Protein 6LG2 (pdb70)

InterPro domains:
  IPR005149 Transcription regulator PadR, N-terminal [PF03551] (7-81)
  IPR036388 Winged helix-like DNA-binding domain superfamily [G3DSA:1.10.10.10] (1-89)
  IPR036390 Winged helix DNA-binding domain superfamily [SSF46785] (3-190)

Organism: Corynebacterium glutamicum (strain ATCC 13032 / DSM 20300 / JCM 1318 / BCRC 11384 / CCUG 27702 / LMG 3730 / NBRC 12168 / NCIMB 10025 / NRRL B-2784 / 534) (NCBI:txid196627)

Structure (mmCIF, N/CA/C/O backbone):
data_6LG2
#
_entry.id   6LG2
#
_cell.length_a   34.974
_cell.length_b   83.559
_cell.length_c   63.278
_cell.angle_alpha   90.000
_cell.angle_beta   92.217
_cell.angle_gamma   90.000
#
_symmetry.space_group_name_H-M   'P 1 21 1'
#
loop_
_entity.id
_entity.type
_entity.pdbx_description
1 polymer 'Predicted transcriptional regulators'
2 non-polymer 4-HYDROXY-3-METHOXYBENZOATE
3 water water
#
loop_
_atom_site.group_PDB
_atom_site.id
_atom_site.type_symbol
_atom_site.label_atom_id
_atom_site.label_alt_id
_atom_site.label_comp_id
_atom_site.label_asym_id
_atom_site.label_entity_id
_atom_site.label_seq_id
_atom_site.pdbx_PDB_ins_code
_atom_site.Cartn_x
_atom_site.Cartn_y
_atom_site.Cartn_z
_atom_site.occupancy
_atom_site.B_iso_or_equiv
_atom_site.auth_seq_id
_atom_site.auth_comp_id
_atom_site.auth_asym_id
_atom_site.auth_atom_id
_atom_site.pdbx_PDB_model_num
ATOM 1 N N . MET A 1 1 ? 22.20700 40.50700 69.65600 1.000 26.37649 1 MET A N 1
ATOM 2 C CA . MET A 1 1 ? 21.50700 39.76200 70.69300 1.000 24.89717 1 MET A CA 1
ATOM 3 C C . MET A 1 1 ? 22.15600 38.40400 70.90700 1.000 25.09388 1 MET A C 1
ATOM 4 O O . MET A 1 1 ? 22.44100 37.99700 72.03400 1.000 22.44313 1 MET A O 1
ATOM 6 N N . THR A 1 2 ? 22.38700 37.68600 69.81200 1.000 22.72233 2 THR A N 1
ATOM 7 C CA . THR A 1 2 ? 23.01200 36.38000 69.95800 1.000 22.82216 2 THR A CA 1
ATOM 8 C C . THR A 1 2 ? 24.49400 36.51000 70.29600 1.000 21.98652 2 THR A C 1
ATOM 9 O O . THR A 1 2 ? 25.02200 35.70000 71.06600 1.000 16.46401 2 THR A O 1
ATOM 13 N N . LEU A 1 3 ? 25.17400 37.53300 69.76800 1.000 18.62520 3 LEU A N 1
ATOM 14 C CA . LEU A 1 3 ? 26.54200 37.78500 70.20400 1.000 16.76295 3 LEU A CA 1
ATOM 15 C C . LEU A 1 3 ? 26.58200 38.07000 71.69700 1.000 17.41742 3 LEU A C 1
ATOM 16 O O . LEU A 1 3 ? 27.46400 37.57700 72.40900 1.000 16.93074 3 LEU A O 1
ATOM 21 N N . ARG A 1 4 ? 25.62600 38.86000 72.19000 1.000 15.99245 4 ARG A N 1
ATOM 22 C CA . ARG A 1 4 ? 25.51900 39.08000 73.62800 1.000 14.95619 4 ARG A CA 1
ATOM 23 C C . ARG A 1 4 ? 25.37400 37.75500 74.37400 1.000 14.73974 4 ARG A C 1
ATOM 24 O O . ARG A 1 4 ? 26.05800 37.52000 75.37800 1.000 15.21671 4 ARG A O 1
ATOM 32 N N . SER A 1 5 ? 24.50900 36.86600 73.88000 1.000 17.70681 5 SER A N 1
ATOM 33 C CA . SER A 1 5 ? 24.30100 35.58100 74.55000 1.000 18.19663 5 SER A CA 1
ATOM 34 C C . SER A 1 5 ? 25.58100 34.75600 74.58400 1.000 16.12799 5 SER A C 1
ATOM 35 O O . SER A 1 5 ? 25.88600 34.11100 75.59100 1.000 15.01886 5 SER A O 1
ATOM 38 N N . ALA A 1 6 ? 26.34900 34.76400 73.49100 1.000 14.63410 6 ALA A N 1
ATOM 39 C CA . ALA A 1 6 ? 27.61100 34.03500 73.47000 1.000 15.08015 6 ALA A CA 1
ATOM 40 C C . ALA A 1 6 ? 28.63600 34.64100 74.42000 1.000 12.77540 6 ALA A C 1
ATOM 41 O O . ALA A 1 6 ? 29.44400 33.90500 75.00700 1.000 12.89421 6 ALA A O 1
ATOM 43 N N . LEU A 1 7 ? 28.62100 35.97000 74.58800 1.000 13.28412 7 LEU A N 1
ATOM 44 C CA . LEU A 1 7 ? 29.53300 36.59500 75.53800 1.000 14.17042 7 LEU A CA 1
ATOM 45 C C . LEU A 1 7 ? 29.13800 36.27900 76.97300 1.000 11.72292 7 LEU A C 1
ATOM 46 O O . LEU A 1 7 ? 30.01400 36.04000 77.81400 1.000 13.36356 7 LEU A O 1
ATOM 51 N N . LEU A 1 8 ? 27.83100 36.27700 77.27300 1.000 10.37477 8 LEU A N 1
ATOM 52 C CA . LEU A 1 8 ? 27.38000 35.84100 78.59400 1.000 12.12122 8 LEU A CA 1
ATOM 53 C C . LEU A 1 8 ? 27.83800 34.41900 78.87100 1.000 12.91562 8 LEU A C 1
ATOM 54 O O . LEU A 1 8 ? 28.33000 34.11400 79.96100 1.000 14.98014 8 LEU A O 1
ATOM 59 N N . ALA A 1 9 ? 27.69900 33.53900 77.87900 1.000 12.83387 9 ALA A N 1
ATOM 60 C CA . ALA A 1 9 ? 28.13400 32.15700 78.04000 1.000 12.02082 9 ALA A CA 1
ATOM 61 C C . ALA A 1 9 ? 29.63500 32.07800 78.28900 1.000 13.07490 9 ALA A C 1
ATOM 62 O O . ALA A 1 9 ? 30.09300 31.36200 79.18600 1.000 13.78363 9 ALA A O 1
ATOM 64 N N . LEU A 1 10 ? 30.42400 32.81800 77.50300 1.000 14.18111 10 LEU A N 1
ATOM 65 C CA . LEU A 1 10 ? 31.87000 32.82200 77.71000 1.000 14.53227 10 LEU A CA 1
ATOM 66 C C . LEU A 1 10 ? 32.22900 33.32900 79.10200 1.000 13.95645 10 LEU A C 1
ATOM 67 O O . LEU A 1 10 ? 33.03900 32.72400 79.81400 1.000 14.44380 10 LEU A O 1
ATOM 72 N N . LEU A 1 11 ? 31.62100 34.44200 79.51200 1.000 17.21243 11 LEU A N 1
ATOM 73 C CA . LEU A 1 11 ? 31.96900 35.05700 80.78500 1.000 16.45200 11 LEU A CA 1
ATOM 74 C C . LEU A 1 11 ? 31.48400 34.25300 81.98500 1.000 16.82915 11 LEU A C 1
ATOM 75 O O . LEU A 1 11 ? 31.98000 34.47100 83.09600 1.000 17.40486 11 LEU A O 1
ATOM 80 N N . SER A 1 12 ? 30.56300 33.30600 81.79500 1.000 15.40232 12 SER A N 1
ATOM 81 C CA . SER A 1 12 ? 30.24800 32.41000 82.89800 1.000 18.57942 12 SER A CA 1
ATOM 82 C C . SER A 1 12 ? 31.40200 31.47600 83.22800 1.000 15.62357 12 SER A C 1
ATOM 83 O O . SER A 1 12 ? 31.36300 30.83500 84.28000 1.000 20.51423 12 SER A O 1
ATOM 86 N N . SER A 1 13 ? 32.42500 31.38700 82.37400 1.000 16.19105 13 SER A N 1
ATOM 87 C CA . SER A 1 13 ? 33.60600 30.60600 82.72000 1.000 16.12677 13 SER A CA 1
ATOM 88 C C . SER A 1 13 ? 34.57800 31.37200 83.60400 1.000 19.59979 13 SER A C 1
ATOM 89 O O . SER A 1 13 ? 35.57100 30.79100 84.05100 1.000 22.03601 13 SER A O 1
ATOM 92 N N . GLY A 1 14 ? 34.32300 32.65200 83.85800 1.000 19.04734 14 GLY A N 1
ATOM 93 C CA . GLY A 1 14 ? 35.17300 33.44500 84.71000 1.000 18.69648 14 GLY A CA 1
ATOM 94 C C . GLY A 1 14 ? 35.39100 34.82700 84.13000 1.000 23.08921 14 GLY A C 1
ATOM 95 O O . GLY A 1 14 ? 35.22000 35.05900 82.92500 1.000 20.14821 14 GLY A O 1
ATOM 96 N N . PRO A 1 15 ? 35.79800 35.76800 84.97500 1.000 19.27968 15 PRO A N 1
ATOM 97 C CA . PRO A 1 15 ? 35.97100 37.14700 84.51000 1.000 21.58142 15 PRO A CA 1
ATOM 98 C C . PRO A 1 15 ? 37.10400 37.28100 83.50600 1.000 19.93341 15 PRO A C 1
ATOM 99 O O . PRO A 1 15 ? 38.09700 36.55000 83.54900 1.000 20.84287 15 PRO A O 1
ATOM 103 N N . LEU A 1 16 ? 36.94200 38.23700 82.59100 1.000 16.45026 16 LEU A N 1
ATOM 104 C CA . LEU A 1 16 ? 37.92300 38.46900 81.54100 1.000 20.49612 16 LEU A CA 1
ATOM 105 C C . LEU A 1 16 ? 37.99700 39.95500 81.23400 1.000 16.85875 16 LEU A C 1
ATOM 106 O O . LEU A 1 16 ? 36.97100 40.63900 81.23100 1.000 18.36353 16 LEU A O 1
ATOM 111 N N . THR A 1 17 ? 39.20300 40.44000 80.93900 1.000 19.87730 17 THR A N 1
ATOM 112 C CA . THR A 1 17 ? 39.31800 41.73400 80.28500 1.000 18.06365 17 THR A CA 1
ATOM 113 C C . THR A 1 17 ? 38.76000 41.63900 78.86200 1.000 18.22116 17 THR A C 1
ATOM 114 O O . THR A 1 17 ? 38.54300 40.55100 78.32600 1.000 18.46032 17 THR A O 1
ATOM 118 N N . GLY A 1 18 ? 38.53900 42.80000 78.23900 1.000 18.25684 18 GLY A N 1
ATOM 119 C CA . GLY A 1 18 ? 38.05300 42.80200 76.86200 1.000 17.86162 18 GLY A CA 1
ATOM 120 C C . GLY A 1 18 ? 39.02300 42.14800 75.89700 1.000 20.18001 18 GLY A C 1
ATOM 121 O O . GLY A 1 18 ? 38.61800 41.39000 75.01000 1.000 21.04370 18 GLY A O 1
ATOM 122 N N . TYR A 1 19 ? 40.31900 42.43700 76.04800 1.000 18.21558 19 TYR A N 1
ATOM 123 C CA . TYR A 1 19 ? 41.31300 41.83400 75.16600 1.000 22.58005 19 TYR A CA 1
ATOM 124 C C . TYR A 1 19 ? 41.34600 40.32400 75.34900 1.000 23.51922 19 TYR A C 1
ATOM 125 O O . TYR A 1 19 ? 41.32000 39.56600 74.37200 1.000 23.54337 19 TYR A O 1
ATOM 134 N N . ASP A 1 20 ? 41.40200 39.86800 76.60500 1.000 22.03140 20 ASP A N 1
ATOM 135 C CA . ASP A 1 20 ? 41.43000 38.43400 76.87100 1.000 19.63775 20 ASP A CA 1
ATOM 136 C C . ASP A 1 20 ? 40.13300 37.76700 76.43300 1.000 21.18880 20 ASP A C 1
ATOM 137 O O . ASP A 1 20 ? 40.15200 36.64000 75.92000 1.000 19.67542 20 ASP A O 1
ATOM 142 N N . ALA A 1 21 ? 38.99600 38.44300 76.62500 1.000 22.54141 21 ALA A N 1
ATOM 143 C CA . ALA A 1 21 ? 37.72700 37.88700 76.16400 1.000 22.08523 21 ALA A CA 1
ATOM 144 C C . ALA A 1 21 ? 37.74900 37.66600 74.66000 1.000 22.51914 21 ALA A C 1
ATOM 145 O O . ALA A 1 21 ? 37.35700 36.60200 74.17200 1.000 21.73243 21 ALA A O 1
ATOM 147 N N . SER A 1 22 ? 38.25300 38.66700 73.93200 1.000 19.30726 22 SER A N 1
ATOM 148 C CA . SER A 1 22 ? 38.35500 38.59300 72.45000 1.000 22.58520 22 SER A CA 1
ATOM 149 C C . SER A 1 22 ? 39.20800 37.38400 72.04600 1.000 23.60227 22 SER A C 1
ATOM 150 O O . SER A 1 22 ? 38.79500 36.65400 71.12300 1.000 22.22862 22 SER A O 1
ATOM 153 N N . GLN A 1 23 ? 40.35000 37.18800 72.71400 1.000 21.14384 23 GLN A N 1
ATOM 154 C CA . GLN A 1 23 ? 41.24000 36.06800 72.40900 1.000 20.20541 23 GLN A CA 1
ATOM 155 C C . GLN A 1 23 ? 40.58300 34.73400 72.74400 1.000 22.43373 23 GLN A C 1
ATOM 156 O O . GLN A 1 23 ? 40.60800 33.79800 71.93800 1.000 24.54928 23 GLN A O 1
ATOM 162 N N . ARG A 1 24 ? 39.99600 34.62700 73.94100 1.000 17.89359 24 ARG A N 1
ATOM 163 C CA . ARG A 1 24 ? 39.39400 33.36400 74.35800 1.000 18.59960 24 ARG A CA 1
ATOM 164 C C . ARG A 1 24 ? 38.12700 33.05800 73.56800 1.000 18.02095 24 ARG A C 1
ATOM 165 O O . ARG A 1 24 ? 37.81900 31.88600 73.32900 1.000 18.59138 24 ARG A O 1
ATOM 167 N N . PHE A 1 25 ? 37.38500 34.09000 73.16100 1.000 18.80356 25 PHE A N 1
ATOM 168 C CA . PHE A 1 25 ? 36.17400 33.87500 72.37100 1.000 18.94681 25 PHE A CA 1
ATOM 169 C C . PHE A 1 25 ? 36.49500 33.17800 71.05500 1.000 19.62470 25 PHE A C 1
ATOM 170 O O . PHE A 1 25 ? 35.87700 32.16400 70.70900 1.000 18.10334 25 PHE A O 1
ATOM 178 N N . GLY A 1 26 ? 37.46800 33.71000 70.30800 1.000 19.10925 26 GLY A N 1
ATOM 179 C CA . GLY A 1 26 ? 37.80300 33.15000 69.01100 1.000 17.92375 26 GLY A CA 1
ATOM 180 C C . GLY A 1 26 ? 38.37000 31.74700 69.06300 1.000 19.68314 26 GLY A C 1
ATOM 181 O O . GLY A 1 26 ? 38.29200 31.01800 68.06800 1.000 22.29020 26 GLY A O 1
ATOM 182 N N . ALA A 1 27 ? 38.94300 31.35200 70.19100 1.000 20.47830 27 ALA A N 1
ATOM 183 C CA . ALA A 1 27 ? 39.45200 30.00200 70.36700 1.000 18.50612 27 ALA A CA 1
ATOM 184 C C . ALA A 1 27 ? 38.41700 29.03500 70.93600 1.000 20.14402 27 ALA A C 1
ATOM 185 O O . ALA A 1 27 ? 38.72100 27.84800 71.08200 1.000 18.09753 27 ALA A O 1
ATOM 187 N N . SER A 1 28 ? 37.21000 29.50000 71.25600 1.000 19.33632 28 SER A N 1
ATOM 188 C CA . SER A 1 28 ? 36.21200 28.61200 71.84600 1.000 17.23890 28 SER A CA 1
ATOM 189 C C . SER A 1 28 ? 34.85700 28.75300 71.16000 1.000 20.79104 28 SER A C 1
ATOM 190 O O . SER A 1 28 ? 34.60400 28.12400 70.12700 1.000 21.74613 28 SER A O 1
ATOM 193 N N . VAL A 1 29 ? 33.97100 29.56800 71.73500 1.000 19.43033 29 VAL A N 1
ATOM 194 C CA . VAL A 1 29 ? 32.61900 29.69600 71.20800 1.000 19.00238 29 VAL A CA 1
ATOM 195 C C . VAL A 1 29 ? 32.59400 30.37900 69.84200 1.000 23.57454 29 VAL A C 1
ATOM 196 O O . VAL A 1 29 ? 31.62400 30.21300 69.08700 1.000 20.98232 29 VAL A O 1
ATOM 200 N N . GLY A 1 30 ? 33.64700 31.12200 69.48700 1.000 21.23243 30 GLY A N 1
ATOM 201 C CA . GLY A 1 30 ? 33.71400 31.72000 68.16400 1.000 19.07284 30 GLY A CA 1
ATOM 202 C C . GLY A 1 30 ? 33.65400 30.72400 67.02000 1.000 19.50204 30 GLY A C 1
ATOM 203 O O . GLY A 1 30 ? 33.40800 31.12200 65.87600 1.000 21.62561 30 GLY A O 1
ATOM 204 N N . PHE A 1 31 ? 33.87400 29.43800 67.29200 1.000 21.34216 31 PHE A N 1
ATOM 205 C CA . PHE A 1 31 ? 33.74900 28.43400 66.24500 1.000 20.78305 31 PHE A CA 1
ATOM 206 C C . PHE A 1 31 ? 32.29900 28.06900 65.94100 1.000 24.72835 31 PHE A C 1
ATOM 207 O O . PHE A 1 31 ? 32.03100 27.49900 64.87800 1.000 23.83631 31 PHE A O 1
ATOM 215 N N . VAL A 1 32 ? 31.35900 28.36400 66.84100 1.000 18.47043 32 VAL A N 1
ATOM 216 C CA . VAL A 1 32 ? 29.94400 28.16800 66.54800 1.000 20.52286 32 VAL A CA 1
ATOM 217 C C . VAL A 1 32 ? 29.16800 29.48500 66.44800 1.000 19.64465 32 VAL A C 1
ATOM 218 O O . VAL A 1 32 ? 28.07600 29.49500 65.85600 1.000 22.53450 32 VAL A O 1
ATOM 222 N N . TRP A 1 33 ? 29.68900 30.59100 66.99100 1.000 19.78517 33 TRP A N 1
ATOM 223 C CA . TRP A 1 33 ? 29.07800 31.91200 66.80200 1.000 20.05646 33 TRP A CA 1
ATOM 224 C C . TRP A 1 33 ? 30.21200 32.93200 66.75900 1.000 23.50071 33 TRP A C 1
ATOM 225 O O . TRP A 1 33 ? 30.67900 33.39200 67.80500 1.000 22.17219 33 TRP A O 1
ATOM 236 N N . SER A 1 34 ? 30.63000 33.29700 65.55600 1.000 21.35460 34 SER A N 1
ATOM 237 C CA . SER A 1 34 ? 31.83900 34.08900 65.43100 1.000 18.90540 34 SER A CA 1
ATOM 238 C C . SER A 1 34 ? 31.61900 35.51100 65.93200 1.000 24.13299 34 SER A C 1
ATOM 239 O O . SER A 1 34 ? 30.51900 36.06600 65.86500 1.000 25.62008 34 SER A O 1
ATOM 242 N N . GLY A 1 35 ? 32.68900 36.09000 66.45600 1.000 24.54107 35 GLY A N 1
ATOM 243 C CA . GLY A 1 35 ? 32.70000 37.47900 66.85300 1.000 25.95386 35 GLY A CA 1
ATOM 244 C C . GLY A 1 35 ? 34.11200 38.00400 66.76100 1.000 25.25983 35 GLY A C 1
ATOM 245 O O . GLY A 1 35 ? 35.04600 37.33500 67.21400 1.000 25.42550 35 GLY A O 1
ATOM 246 N N . SER A 1 36 ? 34.28300 39.17900 66.16600 1.000 24.42500 36 SER A N 1
ATOM 247 C CA . SER A 1 36 ? 35.58700 39.80700 66.02300 1.000 29.06489 36 SER A CA 1
ATOM 248 C C . SER A 1 36 ? 35.86000 40.76900 67.17900 1.000 28.49280 36 SER A C 1
ATOM 249 O O . SER A 1 36 ? 34.97200 41.10200 67.96800 1.000 27.19248 36 SER A O 1
ATOM 252 N N . ASP A 1 37 ? 37.09300 41.28200 67.21700 1.000 29.05612 37 ASP A N 1
ATOM 253 C CA . ASP A 1 37 ? 37.52400 42.23900 68.27200 1.000 28.83449 37 ASP A CA 1
ATOM 254 C C . ASP A 1 37 ? 36.72400 43.54500 68.16100 1.000 31.30124 37 ASP A C 1
ATOM 255 O O . ASP A 1 37 ? 36.52600 44.19600 69.20600 1.000 32.46478 37 ASP A O 1
ATOM 260 N N . SER A 1 38 ? 36.28400 43.91200 66.95100 1.000 28.85289 38 SER A N 1
ATOM 261 C CA . SER A 1 38 ? 35.53400 45.14800 66.76700 1.000 29.87023 38 SER A CA 1
ATOM 262 C C . SER A 1 38 ? 34.05800 44.98200 67.08100 1.000 26.73422 38 SER A C 1
ATOM 263 O O . SER A 1 38 ? 33.35500 45.98500 67.22900 1.000 29.90367 38 SER A O 1
ATOM 266 N N . GLN A 1 39 ? 33.57100 43.74500 67.15900 1.000 25.45670 39 GLN A N 1
ATOM 267 C CA . GLN A 1 39 ? 32.21900 43.47200 67.62800 1.000 30.40975 39 GLN A CA 1
ATOM 268 C C . GLN A 1 39 ? 32.18500 43.25000 69.13400 1.000 19.80793 39 GLN A C 1
ATOM 269 O O . GLN A 1 39 ? 31.29300 43.76100 69.82000 1.000 21.90557 39 GLN A O 1
ATOM 275 N N . ILE A 1 40 ? 33.16900 42.51700 69.66100 1.000 20.18480 40 ILE A N 1
ATOM 276 C CA . ILE A 1 40 ? 33.13900 42.11100 71.06200 1.000 17.90711 40 ILE A CA 1
ATOM 277 C C . ILE A 1 40 ? 33.33900 43.31300 71.97600 1.000 21.11854 40 ILE A C 1
ATOM 278 O O . ILE A 1 40 ? 32.58100 43.50900 72.93300 1.000 16.76546 40 ILE A O 1
ATOM 283 N N . TYR A 1 41 ? 34.36600 44.12700 71.70300 1.000 17.78364 41 TYR A N 1
ATOM 284 C CA . TYR A 1 41 ? 34.67700 45.26200 72.57500 1.000 23.82557 41 TYR A CA 1
ATOM 285 C C . TYR A 1 41 ? 33.47700 46.16700 72.82500 1.000 17.89260 41 TYR A C 1
ATOM 286 O O . TYR A 1 41 ? 33.17400 46.43600 74.00300 1.000 18.61988 41 TYR A O 1
ATOM 295 N N . PRO A 1 42 ? 32.75700 46.66600 71.81200 1.000 19.54055 42 PRO A N 1
ATOM 296 C CA . PRO A 1 42 ? 31.61500 47.53500 72.11500 1.000 21.09023 42 PRO A CA 1
ATOM 297 C C . PRO A 1 42 ? 30.45600 46.80300 72.75100 1.000 17.75195 42 PRO A C 1
ATOM 298 O O . PRO A 1 42 ? 29.68600 47.43200 73.48100 1.000 18.56322 42 PRO A O 1
ATOM 302 N N . GLU A 1 43 ? 30.27600 45.51300 72.46500 1.000 18.32356 43 GLU A N 1
ATOM 303 C CA . GLU A 1 43 ? 29.17800 44.79400 73.10600 1.000 16.16894 43 GLU A CA 1
ATOM 304 C C . GLU A 1 43 ? 29.44200 44.62900 74.59200 1.000 16.45830 43 GLU A C 1
ATOM 305 O O . GLU A 1 43 ? 28.53900 44.82100 75.41600 1.000 16.67375 43 GLU A O 1
ATOM 311 N N . LEU A 1 44 ? 30.67600 44.28900 74.95500 1.000 14.92484 44 LEU A N 1
ATOM 312 C CA . LEU A 1 44 ? 31.02000 44.22400 76.36800 1.000 13.27479 44 LEU A CA 1
ATOM 313 C C . LEU A 1 44 ? 30.74500 45.55400 77.05200 1.000 16.96034 44 LEU A C 1
ATOM 314 O O . LEU A 1 44 ? 30.19700 45.59400 78.16100 1.000 16.16889 44 LEU A O 1
ATOM 319 N N . ARG A 1 45 ? 31.10300 46.66100 76.39800 1.000 14.61886 45 ARG A N 1
ATOM 320 C CA . ARG A 1 45 ? 30.83800 47.96300 76.99800 1.000 16.75846 45 ARG A CA 1
ATOM 321 C C . ARG A 1 45 ? 29.33800 48.20700 77.14300 1.000 17.20400 45 ARG A C 1
ATOM 322 O O . ARG A 1 45 ? 28.88200 48.75600 78.15300 1.000 17.87294 45 ARG A O 1
ATOM 330 N N . LYS A 1 46 ? 28.55100 47.80000 76.15000 1.000 13.62685 46 LYS A N 1
ATOM 331 C CA . LYS A 1 46 ? 27.10400 47.96100 76.24700 1.000 20.08746 46 LYS A CA 1
ATOM 332 C C . LYS A 1 46 ? 26.52100 47.09000 77.35700 1.000 20.60181 46 LYS A C 1
ATOM 333 O O . LYS A 1 46 ? 25.64000 47.53400 78.10700 1.000 21.36472 46 LYS A O 1
ATOM 339 N N . MET A 1 47 ? 27.00800 45.85100 77.48500 1.000 17.11498 47 MET A N 1
ATOM 340 C CA . MET A 1 47 ? 26.50600 44.96500 78.53100 1.000 16.37080 47 MET A CA 1
ATOM 341 C C . MET A 1 47 ? 26.83400 45.52000 79.91100 1.000 16.49673 47 MET A C 1
ATOM 342 O O . MET A 1 47 ? 26.03200 45.39700 80.84800 1.000 15.11298 47 MET A O 1
ATOM 347 N N . GLU A 1 48 ? 27.99900 46.14800 80.05800 1.000 16.94942 48 GLU A N 1
ATOM 348 C CA . GLU A 1 48 ? 28.31000 46.78600 81.33000 1.000 19.17190 48 GLU A CA 1
ATOM 349 C C . GLU A 1 48 ? 27.37600 47.96100 81.59500 1.000 18.03366 48 GLU A C 1
ATOM 350 O O . GLU A 1 48 ? 26.88100 48.12600 82.71800 1.000 17.25817 48 GLU A O 1
ATOM 356 N N . ALA A 1 49 ? 27.08800 48.76100 80.56300 1.000 18.46601 49 ALA A N 1
ATOM 357 C CA . ALA A 1 49 ? 26.15600 49.87700 80.71500 1.000 20.21858 49 ALA A CA 1
ATOM 358 C C . ALA A 1 49 ? 24.74800 49.39800 81.04300 1.000 21.83007 49 ALA A C 1
ATOM 359 O O . ALA A 1 49 ? 24.00700 50.09000 81.74800 1.000 21.79246 49 ALA A O 1
ATOM 361 N N . GLU A 1 50 ? 24.36100 48.22700 80.54800 1.000 18.17679 50 GLU A N 1
ATOM 362 C CA . GLU A 1 50 ? 23.06400 47.65200 80.86100 1.000 18.90810 50 GLU A CA 1
ATOM 363 C C . GLU A 1 50 ? 23.09300 46.83300 82.14200 1.000 17.99041 50 GLU A C 1
ATOM 364 O O . GLU A 1 50 ? 22.10900 46.15700 82.45700 1.000 24.58218 50 GLU A O 1
ATOM 370 N N . GLU A 1 51 ? 24.20200 46.88900 82.88000 1.000 17.59311 51 GLU A N 1
ATOM 371 C CA . GLU A 1 51 ? 24.34900 46.30600 84.20700 1.000 19.38951 51 GLU A CA 1
ATOM 372 C C . GLU A 1 51 ? 24.30600 44.78800 84.19500 1.000 18.15266 51 GLU A C 1
ATOM 373 O O . GLU A 1 51 ? 24.06100 44.16400 85.23800 1.000 16.63072 51 GLU A O 1
ATOM 379 N N . LEU A 1 52 ? 24.55300 44.17800 83.03100 1.000 16.60473 52 LEU A N 1
ATOM 380 C CA . LEU A 1 52 ? 24.72600 42.73500 82.94400 1.000 12.07322 52 LEU A CA 1
ATOM 381 C C . LEU A 1 52 ? 26.13200 42.31200 83.32700 1.000 15.80463 52 LEU A C 1
ATOM 382 O O . LEU A 1 52 ? 26.34700 41.14200 83.66000 1.000 14.34972 52 LEU A O 1
ATOM 387 N N . LEU A 1 53 ? 27.09800 43.23300 83.26300 1.000 14.36570 53 LEU A N 1
ATOM 388 C CA . LEU A 1 53 ? 28.47600 42.95900 83.64300 1.000 15.27512 53 LEU A CA 1
ATOM 389 C C . LEU A 1 53 ? 28.92800 43.96800 84.68100 1.000 16.54841 53 LEU A C 1
ATOM 390 O O . LEU A 1 53 ? 28.48000 45.11800 84.68800 1.000 19.50364 53 LEU A O 1
ATOM 395 N N . VAL A 1 54 ? 29.83500 43.52600 85.54000 1.000 18.21247 54 VAL A N 1
ATOM 396 C CA . VAL A 1 54 ? 30.49100 44.38800 86.51300 1.000 20.60279 54 VAL A CA 1
ATOM 397 C C . VAL A 1 54 ? 31.93200 44.55500 86.06200 1.000 22.81315 54 VAL A C 1
ATOM 398 O O . VAL A 1 54 ? 32.63400 43.57200 85.81700 1.000 24.15498 54 VAL A O 1
ATOM 402 N N . GLY A 1 55 ? 32.37200 45.81400 85.92500 1.000 22.55697 55 GLY A N 1
ATOM 403 C CA . GLY A 1 55 ? 33.72800 46.11400 85.51200 1.000 22.55107 55 GLY A CA 1
ATOM 404 C C . GLY A 1 55 ? 34.60800 46.45000 86.71500 1.000 28.14217 55 GLY A C 1
ATOM 405 O O . GLY A 1 55 ? 34.23200 47.26200 87.56000 1.000 25.58163 55 GLY A O 1
ATOM 406 N N . SER A 1 56 ? 35.76300 45.79600 86.77300 1.000 24.66914 56 SER A N 1
ATOM 407 C CA . SER A 1 56 ? 36.70600 45.98600 87.86600 1.000 25.69103 56 SER A CA 1
ATOM 408 C C . SER A 1 56 ? 38.10400 46.15100 87.29100 1.000 28.05231 56 SER A C 1
ATOM 409 O O . SER A 1 56 ? 38.45500 45.51600 86.29300 1.000 29.94516 56 SER A O 1
ATOM 412 N N . ASP A 1 57 ? 38.90000 47.00900 87.91500 1.000 29.18088 57 ASP A N 1
ATOM 413 C CA . ASP A 1 57 ? 40.19200 47.38600 87.36100 1.000 29.89748 57 ASP A CA 1
ATOM 414 C C . ASP A 1 57 ? 41.26400 46.37900 87.76000 1.000 28.13202 57 ASP A C 1
ATOM 415 O O . ASP A 1 57 ? 41.34800 45.97800 88.92700 1.000 31.32519 57 ASP A O 1
ATOM 420 N N . VAL A 1 58 ? 42.06600 45.96200 86.78200 1.000 27.30897 58 VAL A N 1
ATOM 421 C CA . VAL A 1 58 ? 43.20100 45.08100 87.02200 1.000 29.48460 58 VAL A CA 1
ATOM 422 C C . VAL A 1 58 ? 44.46000 45.71800 86.43200 1.000 28.87830 58 VAL A C 1
ATOM 423 O O . VAL A 1 58 ? 44.37900 46.48200 85.46700 1.000 26.90849 58 VAL A O 1
ATOM 427 N N . THR A 1 68 ? 38.02700 47.21800 83.96200 1.000 37.23610 68 THR A N 1
ATOM 428 C CA . THR A 1 68 ? 38.62600 46.76200 82.71800 1.000 27.78355 68 THR A CA 1
ATOM 429 C C . THR A 1 68 ? 38.51400 45.23600 82.59600 1.000 21.20443 68 THR A C 1
ATOM 430 O O . THR A 1 68 ? 38.55900 44.69800 81.49700 1.000 21.22869 68 THR A O 1
ATOM 434 N N . GLU A 1 69 ? 38.33900 44.54800 83.72500 1.000 23.71567 69 GLU A N 1
ATOM 435 C CA . GLU A 1 69 ? 38.01200 43.12500 83.74400 1.000 18.45833 69 GLU A CA 1
ATOM 436 C C . GLU A 1 69 ? 36.51300 42.95900 83.99700 1.000 20.85250 69 GLU A C 1
ATOM 437 O O . GLU A 1 69 ? 35.97300 43.53900 84.94400 1.000 19.61646 69 GLU A O 1
ATOM 443 N N . TYR A 1 70 ? 35.84300 42.19000 83.14000 1.000 16.90491 70 TYR A N 1
ATOM 444 C CA . TYR A 1 70 ? 34.39000 42.06500 83.18000 1.000 18.40911 70 TYR A CA 1
ATOM 445 C C . TYR A 1 70 ? 33.98100 40.79000 83.90100 1.000 20.11092 70 TYR A C 1
ATOM 446 O O . TYR A 1 70 ? 34.55900 39.72900 83.67100 1.000 16.81951 70 TYR A O 1
ATOM 455 N N . ALA A 1 71 ? 32.96200 40.89100 84.74900 1.000 18.29246 71 ALA A N 1
ATOM 456 C CA . ALA A 1 71 ? 32.37600 39.72500 85.39400 1.000 17.03177 71 ALA A CA 1
ATOM 457 C C . ALA A 1 71 ? 30.86500 39.80800 85.26300 1.000 14.84216 71 ALA A C 1
ATOM 458 O O . ALA A 1 71 ? 30.30400 40.90000 85.18900 1.000 15.96863 71 ALA A O 1
ATOM 460 N N . LEU A 1 72 ? 30.20300 38.65000 85.23400 1.000 15.16844 72 LEU A N 1
ATOM 461 C CA . LEU A 1 72 ? 28.74500 38.63800 85.22400 1.000 15.22092 72 LEU A CA 1
ATOM 462 C C . LEU A 1 72 ? 28.20300 39.23700 86.51100 1.000 15.30241 72 LEU A C 1
ATOM 463 O O . LEU A 1 72 ? 28.64800 38.88600 87.60700 1.000 16.25423 72 LEU A O 1
ATOM 468 N N . SER A 1 73 ? 27.23900 40.14000 86.37400 1.000 11.62833 73 SER A N 1
ATOM 469 C CA . SER A 1 73 ? 26.43800 40.53900 87.51400 1.000 16.16149 73 SER A CA 1
ATOM 470 C C . SER A 1 73 ? 25.33000 39.51900 87.73100 1.000 15.35183 73 SER A C 1
ATOM 471 O O . SER A 1 73 ? 25.13000 38.59700 86.92800 1.000 15.39196 73 SER A O 1
ATOM 474 N N . GLU A 1 74 ? 24.58200 39.69800 88.82600 1.000 16.71659 74 GLU A N 1
ATOM 475 C CA . GLU A 1 74 ? 23.41500 38.85400 89.05300 1.000 14.82716 74 GLU A CA 1
ATOM 476 C C . GLU A 1 74 ? 22.41500 38.99800 87.91200 1.000 15.08444 74 GLU A C 1
ATOM 477 O O . GLU A 1 74 ? 21.81900 38.01000 87.46900 1.000 13.49965 74 GLU A O 1
ATOM 483 N N . LYS A 1 75 ? 22.24100 40.22400 87.40600 1.000 16.03980 75 LYS A N 1
ATOM 484 C CA . LYS A 1 75 ? 21.37500 40.43600 86.25400 1.000 13.50064 75 LYS A CA 1
ATOM 485 C C . LYS A 1 75 ? 21.92900 39.75400 85.01000 1.000 13.49996 75 LYS A C 1
ATOM 486 O O . LYS A 1 75 ? 21.15400 39.30700 84.15400 1.000 13.29370 75 LYS A O 1
ATOM 492 N N . GLY A 1 76 ? 23.25800 39.67200 84.89500 1.000 13.46563 76 GLY A N 1
ATOM 493 C CA . GLY A 1 76 ? 23.85700 38.94600 83.78400 1.000 10.52570 76 GLY A CA 1
ATOM 494 C C . GLY A 1 76 ? 23.59300 37.45100 83.86400 1.000 11.08687 76 GLY A C 1
ATOM 495 O O . GLY A 1 76 ? 23.24600 36.81100 82.86800 1.000 13.04691 76 GLY A O 1
ATOM 496 N N . TRP A 1 77 ? 23.76700 36.86700 85.04900 1.000 11.99948 77 TRP A N 1
ATOM 497 C CA . TRP A 1 77 ? 23.41200 35.45900 85.21300 1.000 13.34512 77 TRP A CA 1
ATOM 498 C C . TRP A 1 77 ? 21.95300 35.22400 84.84800 1.000 12.08550 77 TRP A C 1
ATOM 499 O O . TRP A 1 77 ? 21.62700 34.25200 84.15400 1.000 13.35578 77 TRP A O 1
ATOM 510 N N . GLU A 1 78 ? 21.06200 36.11600 85.29200 1.000 13.55613 78 GLU A N 1
ATOM 511 C CA . GLU A 1 78 ? 19.65000 35.99600 84.94800 1.000 17.01755 78 GLU A CA 1
ATOM 512 C C . GLU A 1 78 ? 19.42800 36.07900 83.44200 1.000 16.37853 78 GLU A C 1
ATOM 513 O O . GLU A 1 78 ? 18.61500 35.32800 82.88600 1.000 14.72987 78 GLU A O 1
ATOM 519 N N . ALA A 1 79 ? 20.12700 37.00400 82.76500 1.000 11.78737 79 ALA A N 1
ATOM 520 C CA . ALA A 1 79 ? 19.96800 37.13900 81.32100 1.000 14.42287 79 ALA A CA 1
ATOM 521 C C . ALA A 1 79 ? 20.49200 35.91300 80.59200 1.000 12.63885 79 ALA A C 1
ATOM 522 O O . ALA A 1 79 ? 19.92800 35.50500 79.57300 1.000 12.28876 79 ALA A O 1
ATOM 524 N N . LEU A 1 80 ? 21.56500 35.31500 81.10700 1.000 10.69933 80 LEU A N 1
ATOM 525 C CA . LEU A 1 80 ? 22.08100 34.08200 80.52800 1.000 12.17896 80 LEU A CA 1
ATOM 526 C C . LEU A 1 80 ? 21.03900 32.96900 80.59000 1.000 11.03720 80 LEU A C 1
ATOM 527 O O . LEU A 1 80 ? 20.78300 32.28300 79.59000 1.000 12.05147 80 LEU A O 1
ATOM 532 N N . ARG A 1 81 ? 20.42000 32.77900 81.75700 1.000 10.76087 81 ARG A N 1
ATOM 533 C CA . ARG A 1 81 ? 19.45400 31.69700 81.92400 1.000 13.11733 81 ARG A CA 1
ATOM 534 C C . ARG A 1 81 ? 18.19500 31.94900 81.10400 1.000 13.38944 81 ARG A C 1
ATOM 535 O O . ARG A 1 81 ? 17.66800 31.02700 80.46500 1.000 12.56095 81 ARG A O 1
ATOM 543 N N . LYS A 1 82 ? 17.71800 33.19700 81.07600 1.000 12.19884 82 LYS A N 1
ATOM 544 C CA . LYS A 1 82 ? 16.57000 33.52100 80.23300 1.000 16.04407 82 LYS A CA 1
ATOM 545 C C . LYS A 1 82 ? 16.86900 33.26600 78.76300 1.000 15.09510 82 LYS A C 1
ATOM 546 O O . LYS A 1 82 ? 16.02300 32.73500 78.03600 1.000 13.55957 82 LYS A O 1
ATOM 552 N N . ALA A 1 83 ? 18.05200 33.67200 78.30100 1.000 12.02386 83 ALA A N 1
ATOM 553 C CA . ALA A 1 83 ? 18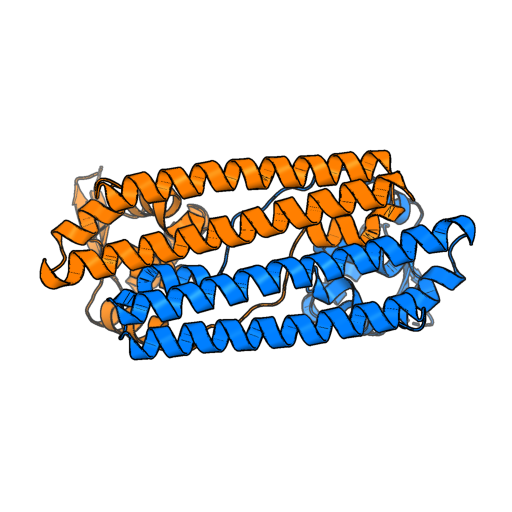.41300 33.47300 76.90300 1.000 17.15791 83 ALA A CA 1
ATOM 554 C C . ALA A 1 83 ? 18.42600 31.99600 76.54800 1.000 15.61222 83 ALA A C 1
ATOM 555 O O . ALA A 1 83 ? 17.98900 31.60500 75.45500 1.000 13.78852 83 ALA A O 1
ATOM 557 N N . TRP A 1 84 ? 18.90800 31.15000 77.46000 1.000 11.84132 84 TRP A N 1
ATOM 558 C CA . TRP A 1 84 ? 18.97600 29.73300 77.12500 1.000 10.09872 84 TRP A CA 1
ATOM 559 C C . TRP A 1 84 ? 17.59800 29.08300 77.15000 1.000 14.31742 84 TRP A C 1
ATOM 560 O O . TRP A 1 84 ? 17.29800 28.22100 76.31400 1.000 14.28692 84 TRP A O 1
ATOM 571 N N . TYR A 1 85 ? 16.73200 29.51100 78.06400 1.000 12.66585 85 TYR A N 1
ATOM 572 C CA . TYR A 1 85 ? 15.40800 28.91000 78.16000 1.000 13.66016 85 TYR A CA 1
ATOM 573 C C . TYR A 1 85 ? 14.57100 29.17800 76.91500 1.000 13.88389 85 TYR A C 1
ATOM 574 O O . TYR A 1 85 ? 13.75700 28.33400 76.52100 1.000 14.44936 85 TYR A O 1
ATOM 583 N N . GLU A 1 86 ? 14.77600 30.32200 76.27400 1.000 14.50979 86 GLU A N 1
ATOM 584 C CA . GLU A 1 86 ? 13.95200 30.71900 75.13900 1.000 13.83251 86 GLU A CA 1
ATOM 585 C C . GLU A 1 86 ? 14.20200 29.81500 73.93700 1.000 15.62281 86 GLU A C 1
ATOM 586 O O . GLU A 1 86 ? 15.32600 29.36200 73.72800 1.000 13.18420 86 GLU A O 1
ATOM 592 N N . PRO A 1 87 ? 13.17800 29.53300 73.13400 1.000 14.55820 87 PRO A N 1
ATOM 593 C CA . PRO A 1 87 ? 13.39900 28.71900 71.93600 1.000 16.20153 87 PRO A CA 1
ATOM 594 C C . PRO A 1 87 ? 14.34900 29.40300 70.96200 1.000 15.82976 87 PRO A C 1
ATOM 595 O O . PRO A 1 87 ? 14.42900 30.63400 70.88500 1.000 16.60476 87 PRO A O 1
ATOM 599 N N . VAL A 1 88 ? 15.07700 28.57200 70.21100 1.000 15.97156 88 VAL A N 1
ATOM 600 C CA . VAL A 1 88 ? 15.92700 29.07600 69.14500 1.000 18.06092 88 VAL A CA 1
ATOM 601 C C . VAL A 1 88 ? 15.05300 29.73000 68.09300 1.000 17.68860 88 VAL A C 1
ATOM 602 O O . VAL A 1 88 ? 14.00200 29.19900 67.71400 1.000 17.77267 88 VAL A O 1
ATOM 606 N N . THR A 1 89 ? 15.48300 30.90000 67.62800 1.000 20.58979 89 THR A N 1
ATOM 607 C CA . THR A 1 89 ? 14.87200 31.57200 66.49000 1.000 25.34267 89 THR A CA 1
ATOM 608 C C . THR A 1 89 ? 15.75000 31.25700 65.29000 1.000 23.72991 89 THR A C 1
ATOM 609 O O . THR A 1 89 ? 16.90000 31.70000 65.22200 1.000 28.37976 89 THR A O 1
ATOM 613 N N . TYR A 1 90 ? 15.22900 30.44900 64.37500 1.000 24.35951 90 TYR A N 1
ATOM 614 C CA . TYR A 1 90 ? 16.02200 30.01300 63.23900 1.000 19.67600 90 TYR A CA 1
ATOM 615 C C . TYR A 1 90 ? 16.01900 31.11500 62.18900 1.000 26.05364 90 TYR A C 1
ATOM 616 O O . TYR A 1 90 ? 14.95700 31.51900 61.70200 1.000 28.57468 90 TYR A O 1
ATOM 625 N N . GLY A 1 91 ? 17.20200 31.63100 61.88300 1.000 25.12275 91 GLY A N 1
ATOM 626 C CA . GLY A 1 91 ? 17.34000 32.64800 60.87600 1.000 27.84734 91 GLY A CA 1
ATOM 627 C C . GLY A 1 91 ? 17.23000 32.04200 59.49600 1.000 27.93233 91 GLY A C 1
ATOM 628 O O . GLY A 1 91 ? 17.21500 30.82100 59.31900 1.000 30.33134 91 GLY A O 1
ATOM 629 N N . PRO A 1 92 ? 17.12800 32.89000 58.48800 1.000 34.51147 92 PRO A N 1
ATOM 630 C CA . PRO A 1 92 ? 17.06700 32.39400 57.11400 1.000 29.89468 92 PRO A CA 1
ATOM 631 C C . PRO A 1 92 ? 18.44600 31.98400 56.61400 1.000 26.07492 92 PRO A C 1
ATOM 632 O O . PRO A 1 92 ? 19.48200 32.40400 57.13400 1.000 31.48728 92 PRO A O 1
ATOM 636 N N . THR A 1 93 ? 18.43700 31.13300 55.59400 1.000 28.36854 93 THR A N 1
ATOM 637 C CA . THR A 1 93 ? 19.67700 30.58700 55.06000 1.000 23.74428 93 THR A CA 1
ATOM 638 C C . THR A 1 93 ? 20.43900 31.65900 54.28300 1.000 21.74715 93 THR A C 1
ATOM 639 O O . THR A 1 93 ? 19.86000 32.36200 53.44900 1.000 17.42244 93 THR A O 1
ATOM 643 N N . ARG A 1 94 ? 21.73800 31.79500 54.57200 1.000 18.65487 94 ARG A N 1
ATOM 644 C CA . ARG A 1 94 ? 22.66200 32.58900 53.75700 1.000 18.65149 94 ARG A CA 1
ATOM 645 C C . ARG A 1 94 ? 23.91500 31.74500 53.53300 1.000 20.20797 94 ARG A C 1
ATOM 646 O O . ARG A 1 94 ? 24.89000 31.83300 54.28800 1.000 21.22938 94 ARG A O 1
ATOM 654 N N . ASP A 1 95 ? 23.88000 30.92300 52.49600 1.000 15.89761 95 ASP A N 1
ATOM 655 C CA . ASP A 1 95 ? 24.92900 29.93900 52.23200 1.000 15.72788 95 ASP A CA 1
ATOM 656 C C . ASP A 1 95 ? 25.58300 30.28800 50.90500 1.000 13.76505 95 ASP A C 1
ATOM 657 O O . ASP A 1 95 ? 24.98500 30.04200 49.84000 1.000 11.28206 95 ASP A O 1
ATOM 662 N N . PRO A 1 96 ? 26.79400 30.84500 50.90500 1.000 12.70609 96 PRO A N 1
ATOM 663 C CA . PRO A 1 96 ? 27.39400 31.26400 49.62400 1.000 11.86440 96 PRO A CA 1
ATOM 664 C C . PRO A 1 96 ? 27.71600 30.11000 48.68900 1.000 10.46482 96 PRO A C 1
ATOM 665 O O . PRO A 1 96 ? 27.65200 30.28100 47.46300 1.000 9.83540 96 PRO A O 1
ATOM 669 N N . ALA A 1 97 ? 28.06700 28.94200 49.21100 1.000 12.80789 97 ALA A N 1
ATOM 670 C CA . ALA A 1 97 ? 28.37100 27.82200 48.32800 1.000 10.45339 97 ALA A CA 1
ATOM 671 C C . ALA A 1 97 ? 27.10500 27.24200 47.70100 1.000 10.55509 97 ALA A C 1
ATOM 672 O O . ALA A 1 97 ? 27.12400 26.80400 46.54700 1.000 11.30608 97 ALA A O 1
ATOM 674 N N . ARG A 1 98 ? 25.99200 27.21200 48.44600 1.000 8.72796 98 ARG A N 1
ATOM 675 C CA . ARG A 1 98 ? 24.72700 26.77000 47.87000 1.000 11.80994 98 ARG A CA 1
ATOM 676 C C . ARG A 1 98 ? 24.24400 27.72700 46.78600 1.000 8.74880 98 ARG A C 1
ATOM 677 O O . ARG A 1 98 ? 23.72700 27.28900 45.75100 1.000 10.44617 98 ARG A O 1
ATOM 685 N N . LEU A 1 99 ? 24.37300 29.03700 47.02900 1.000 10.57782 99 LEU A N 1
ATOM 686 C CA . LEU A 1 99 ? 24.06100 30.04100 46.02100 1.000 8.01791 99 LEU A CA 1
ATOM 687 C C . LEU A 1 99 ? 24.91300 29.83200 44.77600 1.000 8.22162 99 LEU A C 1
ATOM 688 O O . LEU A 1 99 ? 24.40400 29.83600 43.64800 1.000 9.65562 99 LEU A O 1
ATOM 693 N N . LYS A 1 100 ? 26.21900 29.64600 44.96600 1.000 11.57983 100 LYS A N 1
ATOM 694 C CA . LYS A 1 100 ? 27.10400 29.38800 43.83100 1.000 9.60319 100 LYS A CA 1
ATOM 695 C C . LYS A 1 100 ? 26.62400 28.18000 43.04200 1.000 8.01587 100 LYS A C 1
ATOM 696 O O . LYS A 1 100 ? 26.48600 28.24300 41.82100 1.000 8.30854 100 LYS A O 1
ATOM 702 N N . ALA A 1 101 ? 26.31000 27.08100 43.74600 1.000 7.76214 101 ALA A N 1
ATOM 703 C CA . ALA A 1 101 ? 25.94900 25.83900 43.08100 1.000 8.17437 101 ALA A CA 1
ATOM 704 C C . ALA A 1 101 ? 24.64000 25.97200 42.31400 1.000 8.79213 101 ALA A C 1
ATOM 705 O O . ALA A 1 101 ? 24.49000 25.39200 41.23500 1.000 9.18988 101 ALA A O 1
ATOM 707 N N . ALA A 1 102 ? 23.68100 26.71700 42.86700 1.000 10.56553 102 ALA A N 1
ATOM 708 C CA . ALA A 1 102 ? 22.37800 26.85700 42.22200 1.000 8.73558 102 ALA A CA 1
ATOM 709 C C . ALA A 1 102 ? 22.49600 27.47300 40.84100 1.000 9.50089 102 ALA A C 1
ATOM 710 O O . ALA A 1 102 ? 21.63800 27.24200 39.98400 1.000 9.84132 102 ALA A O 1
ATOM 712 N N . TYR A 1 103 ? 23.54000 28.25500 40.61500 1.000 8.20440 103 TYR A N 1
ATOM 713 C CA . TYR A 1 103 ? 23.73300 28.94600 39.34600 1.000 7.96979 103 TYR A CA 1
ATOM 714 C C . TYR A 1 103 ? 25.04300 28.54800 38.67800 1.000 11.52376 103 TYR A C 1
ATOM 715 O O . TYR A 1 103 ? 25.65000 29.35900 37.97300 1.000 9.73123 103 TYR A O 1
ATOM 724 N N . PHE A 1 104 ? 25.48000 27.29700 38.86500 1.000 9.76940 104 PHE A N 1
ATOM 725 C CA . PHE A 1 104 ? 26.70400 26.85500 38.19500 1.000 8.30397 104 PHE A CA 1
ATOM 726 C C . PHE A 1 104 ? 26.64100 27.04900 36.68500 1.000 12.07121 104 PHE A C 1
ATOM 727 O O . PHE A 1 104 ? 27.69600 27.16200 36.05500 1.000 10.67694 104 PHE A O 1
ATOM 735 N N . GLU A 1 105 ? 25.44500 27.10700 36.07700 1.000 9.78573 105 GLU A N 1
ATOM 736 C CA . GLU A 1 105 ? 25.42100 27.29500 34.62700 1.000 11.49333 105 GLU A CA 1
ATOM 737 C C . GLU A 1 105 ? 25.97800 28.65300 34.18500 1.000 12.94286 105 GLU A C 1
ATOM 738 O O . GLU A 1 105 ? 26.23400 28.83200 32.99200 1.000 14.38475 105 GLU A O 1
ATOM 744 N N . VAL A 1 106 ? 26.17100 29.60300 35.10600 1.000 11.41051 106 VAL A N 1
ATOM 745 C CA . VAL A 1 106 ? 26.78500 30.89300 34.78100 1.000 12.04385 106 VAL A CA 1
ATOM 746 C C . VAL A 1 106 ? 28.22400 30.69600 34.33000 1.000 13.62761 106 VAL A C 1
ATOM 747 O O . VAL A 1 106 ? 28.76200 31.49600 33.55400 1.000 17.06056 106 VAL A O 1
ATOM 751 N N . GLY A 1 107 ? 28.86600 29.62400 34.79100 1.000 13.06408 107 GLY A N 1
ATOM 752 C CA . GLY A 1 107 ? 30.23300 29.32900 34.42600 1.000 13.21392 107 GLY A CA 1
ATOM 753 C C . GLY A 1 107 ? 30.37400 27.98300 33.74300 1.000 12.65261 107 GLY A C 1
ATOM 754 O O . GLY A 1 107 ? 29.38400 27.39300 33.28900 1.000 14.60804 107 GLY A O 1
ATOM 755 N N . THR A 1 108 ? 31.59900 27.47900 33.67100 1.000 12.59939 108 THR A N 1
ATOM 756 C CA . THR A 1 108 ? 31.86700 26.20900 33.01600 1.000 14.12943 108 THR A CA 1
ATOM 757 C C . THR A 1 108 ? 31.73900 25.04900 34.00000 1.000 14.67040 108 THR A C 1
ATOM 758 O O . THR A 1 108 ? 31.75200 25.22900 35.21500 1.000 12.27948 108 THR A O 1
ATOM 762 N N . ASN A 1 109 ? 31.67000 23.83200 33.46100 1.000 14.65382 109 ASN A N 1
ATOM 763 C CA . ASN A 1 109 ? 31.74100 22.66500 34.33300 1.000 13.64198 109 ASN A CA 1
ATOM 764 C C . ASN A 1 109 ? 33.06900 22.63800 35.08200 1.000 12.38949 109 ASN A C 1
ATOM 765 O O . ASN A 1 109 ? 33.12000 22.26500 36.25600 1.000 12.20293 109 ASN A O 1
ATOM 770 N N . GLY A 1 110 ? 34.14900 23.05700 34.42500 1.000 13.26816 110 GLY A N 1
ATOM 771 C CA . GLY A 1 110 ? 35.43600 23.13400 35.09900 1.000 13.00067 110 GLY A CA 1
ATOM 772 C C . GLY A 1 110 ? 35.42800 24.10100 36.26800 1.000 10.95467 110 GLY A C 1
ATOM 773 O O . GLY A 1 110 ? 36.03100 23.82900 37.30800 1.000 10.23705 110 GLY A O 1
ATOM 774 N N . ASP A 1 111 ? 34.76700 25.25400 36.10700 1.000 11.94236 111 ASP A N 1
ATOM 775 C CA . ASP A 1 111 ? 34.61400 26.17500 37.23200 1.000 10.94761 111 ASP A CA 1
ATOM 776 C C . ASP A 1 111 ? 33.86000 25.48900 38.36400 1.000 12.03777 111 ASP A C 1
ATOM 777 O O . ASP A 1 111 ? 34.21200 25.62300 39.54200 1.000 9.50888 111 ASP A O 1
ATOM 782 N N . ALA A 1 112 ? 32.77800 24.79300 38.01400 1.000 9.73634 112 ALA A N 1
ATOM 783 C CA . ALA A 1 112 ? 31.94900 24.13000 39.01600 1.000 8.92131 112 ALA A CA 1
ATOM 784 C C . ALA A 1 112 ? 32.73900 23.07600 39.78000 1.000 7.93234 112 ALA A C 1
ATOM 785 O O . ALA A 1 112 ? 32.60200 22.95300 40.99700 1.000 9.26009 112 ALA A O 1
ATOM 787 N N . ARG A 1 113 ? 33.57100 22.29300 39.08400 1.000 8.90805 113 ARG A N 1
ATOM 788 C CA . ARG A 1 113 ? 34.39700 21.30600 39.77400 1.000 8.36833 113 ARG A CA 1
ATOM 789 C C . ARG A 1 113 ? 35.36600 21.98200 40.73400 1.000 10.47833 113 ARG A C 1
ATOM 790 O O . ARG A 1 113 ? 35.60000 21.48500 41.84000 1.000 11.88537 113 ARG A O 1
ATOM 798 N N . ARG A 1 114 ? 35.94700 23.11100 40.31600 1.000 10.78723 114 ARG A N 1
ATOM 799 C CA . ARG A 1 114 ? 36.82100 23.88900 41.18700 1.000 10.23552 114 ARG A CA 1
ATOM 800 C C . ARG A 1 114 ? 36.08700 24.32100 42.45100 1.000 11.00273 114 ARG A C 1
ATOM 801 O O . ARG A 1 114 ? 36.60300 24.16700 43.56200 1.000 9.93448 114 ARG A O 1
ATOM 809 N N . HIS A 1 115 ? 34.86400 24.84300 42.30300 1.000 8.83405 115 HIS A N 1
ATOM 810 C CA . HIS A 1 115 ? 34.09600 25.24500 43.48100 1.000 8.21806 115 HIS A CA 1
ATOM 811 C C . HIS A 1 115 ? 33.79500 24.05000 44.37300 1.000 8.74013 115 HIS A C 1
ATOM 812 O O . HIS A 1 115 ? 33.90200 24.13500 45.60100 1.000 7.84599 115 HIS A O 1
ATOM 819 N N . LEU A 1 116 ? 33.39700 22.92900 43.78100 1.000 7.87651 116 LEU A N 1
ATOM 820 C CA . LEU A 1 116 ? 33.01100 21.79700 44.61200 1.000 6.35252 116 LEU A CA 1
ATOM 821 C C . LEU A 1 116 ? 34.22900 21.19400 45.29600 1.000 9.09507 116 LEU A C 1
ATOM 822 O O . LEU A 1 116 ? 34.14400 20.74000 46.44400 1.000 8.59200 116 LEU A O 1
ATOM 827 N N . ARG A 1 117 ? 35.37800 21.19000 44.61800 1.000 8.09915 117 ARG A N 1
ATOM 828 C CA . ARG A 1 117 ? 36.59300 20.70100 45.26700 1.000 9.12826 117 ARG A CA 1
ATOM 829 C C . ARG A 1 117 ? 36.99000 21.60100 46.42500 1.000 10.19555 117 ARG A C 1
ATOM 830 O O . ARG A 1 117 ? 37.45300 21.11100 47.46100 1.000 10.37314 117 ARG A O 1
ATOM 838 N N . ALA A 1 118 ? 36.78600 22.91600 46.28600 1.000 8.96715 118 ALA A N 1
ATOM 839 C CA . ALA A 1 118 ? 37.13300 23.83200 47.36700 1.000 9.47963 118 ALA A CA 1
ATOM 840 C C . ALA A 1 118 ? 36.19100 23.65600 48.54800 1.000 10.77407 118 ALA A C 1
ATOM 841 O O . ALA A 1 118 ? 36.60200 23.79800 49.70700 1.000 9.77296 118 ALA A O 1
ATOM 843 N N . HIS A 1 119 ? 34.92300 23.37800 48.25900 1.000 9.10492 119 HIS A N 1
ATOM 844 C CA . HIS A 1 119 ? 33.95100 23.05600 49.30200 1.000 8.08121 119 HIS A CA 1
ATOM 845 C C . HIS A 1 119 ? 34.40900 21.85700 50.11300 1.000 6.89405 119 HIS A C 1
ATOM 846 O O . HIS A 1 119 ? 34.37600 21.87400 51.35500 1.000 9.24116 119 HIS A O 1
ATOM 853 N N . ILE A 1 120 ? 34.83300 20.79800 49.41800 1.000 7.44432 120 ILE A N 1
ATOM 854 C CA . ILE A 1 120 ? 35.28300 19.58700 50.09700 1.000 6.49219 120 ILE A CA 1
ATOM 855 C C . ILE A 1 120 ? 36.49400 19.89700 50.96200 1.000 8.33913 120 ILE A C 1
ATOM 856 O O . ILE A 1 120 ? 36.58000 19.47200 52.11700 1.000 9.59966 120 ILE A O 1
ATOM 861 N N . ALA A 1 121 ? 37.46500 20.62800 50.40700 1.000 8.87230 121 ALA A N 1
ATOM 862 C CA . ALA A 1 121 ? 38.66800 20.91600 51.18300 1.000 9.84520 121 ALA A CA 1
ATOM 863 C C . ALA A 1 121 ? 38.34800 21.76900 52.40600 1.000 9.08050 121 ALA A C 1
ATOM 864 O O . ALA A 1 121 ? 38.90900 21.53900 53.48800 1.000 11.77180 121 ALA A O 1
ATOM 866 N N . HIS A 1 122 ? 37.43700 22.74000 52.26300 1.000 9.38274 122 HIS A N 1
ATOM 867 C CA . HIS A 1 122 ? 37.07100 23.60000 53.38900 1.000 9.83694 122 HIS A CA 1
ATOM 868 C C . HIS A 1 122 ? 36.49000 22.78500 54.53400 1.000 8.49997 122 HIS A C 1
ATOM 869 O O . HIS A 1 122 ? 36.90800 22.93400 55.68400 1.000 11.15608 122 HIS A O 1
ATOM 876 N N . PHE A 1 123 ? 35.55900 21.87800 54.22700 1.000 8.22079 123 PHE A N 1
ATOM 877 C CA . PHE A 1 123 ? 34.89400 21.10900 55.26600 1.000 7.58927 123 PHE A CA 1
ATOM 878 C C . PHE A 1 123 ? 35.72500 19.92000 55.74100 1.000 8.73250 123 PHE A C 1
ATOM 879 O O . PHE A 1 123 ? 35.55900 19.48000 56.88700 1.000 9.58196 123 PHE A O 1
ATOM 887 N N . GLU A 1 124 ? 36.65600 19.41700 54.92500 1.000 8.49229 124 GLU A N 1
ATOM 888 C CA . GLU A 1 124 ? 37.60400 18.44300 55.46000 1.000 10.27341 124 GLU A CA 1
ATOM 889 C C . GLU A 1 124 ? 38.53500 19.10600 56.46700 1.000 10.68922 124 GLU A C 1
ATOM 890 O O . GLU A 1 124 ? 38.89100 18.50000 57.48500 1.000 11.85711 124 GLU A O 1
ATOM 896 N N . GLN A 1 125 ? 38.92800 20.35900 56.21000 1.000 11.56761 125 GLN A N 1
ATOM 897 C CA . GLN A 1 125 ? 39.69900 21.07800 57.21900 1.000 11.73076 125 GLN A CA 1
ATOM 898 C C . GLN A 1 125 ?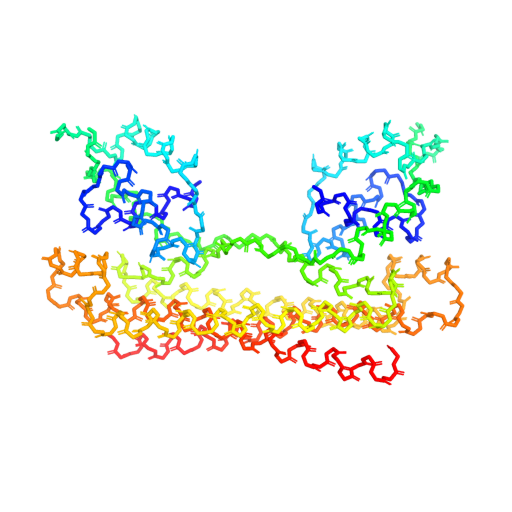 38.85600 21.33600 58.45900 1.000 11.77476 125 GLN A C 1
ATOM 899 O O . GLN A 1 125 ? 39.34400 21.19100 59.58800 1.000 12.51026 125 GLN A O 1
ATOM 905 N N . GLN A 1 126 ? 37.58000 21.69100 58.27400 1.000 11.44035 126 GLN A N 1
ATOM 906 C CA . GLN A 1 126 ? 36.71400 21.89700 59.43100 1.000 13.63305 126 GLN A CA 1
ATOM 907 C C . GLN A 1 126 ? 36.61900 20.63600 60.28200 1.000 12.30400 126 GLN A C 1
ATOM 908 O O . GLN A 1 126 ? 36.57000 20.71700 61.51400 1.000 12.14377 126 GLN A O 1
ATOM 914 N N . LYS A 1 127 ? 36.58200 19.45800 59.64800 1.000 10.02304 127 LYS A N 1
ATOM 915 C CA . LYS A 1 127 ? 36.48900 18.21900 60.41100 1.000 11.82483 127 LYS A CA 1
ATOM 916 C C . LYS A 1 127 ? 37.72900 18.01300 61.26700 1.000 13.03485 127 LYS A C 1
ATOM 917 O O . LYS A 1 127 ? 37.62400 17.63900 62.43800 1.000 12.62261 127 LYS A O 1
ATOM 923 N N . ILE A 1 128 ? 38.91400 18.25200 60.69800 1.000 10.90874 128 ILE A N 1
ATOM 924 C CA . ILE A 1 128 ? 40.14900 18.15800 61.47600 1.000 10.02581 128 ILE A CA 1
ATOM 925 C C . ILE A 1 128 ? 40.11900 19.11200 62.65700 1.000 10.85691 128 ILE A C 1
ATOM 926 O O . ILE A 1 128 ? 40.54300 18.76200 63.76900 1.000 12.11597 128 ILE A O 1
ATOM 931 N N . GLN A 1 129 ? 39.66500 20.34700 62.43100 1.000 10.85169 129 GLN A N 1
ATOM 932 C CA . GLN A 1 129 ? 39.65200 21.31000 63.51900 1.000 13.33512 129 GLN A CA 1
ATOM 933 C C . GLN A 1 129 ? 38.67700 20.87800 64.60200 1.000 12.34666 129 GLN A C 1
ATOM 934 O O . GLN A 1 129 ? 38.99200 20.95000 65.79800 1.000 11.97226 129 GLN A O 1
ATOM 940 N N . SER A 1 130 ? 37.49300 20.41500 64.20000 1.000 11.08289 130 SER A N 1
ATOM 941 C CA . SER A 1 130 ? 36.49400 20.00100 65.18200 1.000 11.01006 130 SER A CA 1
ATOM 942 C C . SER A 1 130 ? 36.95900 18.78200 65.97300 1.000 13.20345 130 SER A C 1
ATOM 943 O O . SER A 1 130 ? 36.77000 18.72100 67.19100 1.000 11.29019 130 SER A O 1
ATOM 946 N N . GLU A 1 131 ? 37.56200 17.79600 65.30000 1.000 11.70647 131 GLU A N 1
ATOM 947 C CA . GLU A 1 131 ? 38.02700 16.61100 66.01200 1.000 11.35751 131 GLU A CA 1
ATOM 948 C C . GLU A 1 131 ? 39.14700 16.95600 66.98500 1.000 13.90970 131 GLU A C 1
ATOM 949 O O . GLU A 1 131 ? 39.19900 16.41700 68.09400 1.000 13.33777 131 GLU A O 1
ATOM 955 N N . SER A 1 132 ? 40.03900 17.87700 66.60200 1.000 11.65679 132 SER A N 1
ATOM 956 C CA . SER A 1 132 ? 41.08400 18.32100 67.52200 1.000 11.73220 132 SER A CA 1
ATOM 957 C C . SER A 1 132 ? 40.48600 19.04800 68.72700 1.000 12.45003 132 SER A C 1
ATOM 958 O O . SER A 1 132 ? 40.93400 18.84400 69.86100 1.000 12.95784 132 SER A O 1
ATOM 961 N N . MET A 1 133 ? 39.48100 19.89600 68.49900 1.000 12.00238 133 MET A N 1
ATOM 962 C CA . MET A 1 133 ? 38.78000 20.53300 69.61400 1.000 10.27220 133 MET A CA 1
ATOM 963 C C . MET A 1 133 ? 38.18500 19.49000 70.55000 1.000 12.38279 133 MET A C 1
ATOM 964 O O . MET A 1 133 ? 38.29600 19.61600 71.77000 1.000 11.36438 133 MET A O 1
ATOM 969 N N . ILE A 1 134 ? 37.53700 18.46000 69.99700 1.000 10.58668 134 ILE A N 1
ATOM 970 C CA . ILE A 1 134 ? 36.97000 17.41300 70.84400 1.000 10.02536 134 ILE A CA 1
ATOM 971 C C . ILE A 1 134 ? 38.06000 16.74700 71.67600 1.000 11.74533 134 ILE A C 1
ATOM 972 O O . ILE A 1 134 ? 37.86600 16.48400 72.86700 1.000 13.46483 134 ILE A O 1
ATOM 977 N N . ASP A 1 135 ? 39.23400 16.49500 71.08200 1.000 12.14433 135 ASP A N 1
ATOM 978 C CA . ASP A 1 135 ? 40.33700 15.91600 71.84900 1.000 13.78925 135 ASP A CA 1
ATOM 979 C C . ASP A 1 135 ? 40.71700 16.79800 73.03300 1.000 13.86436 135 ASP A C 1
ATOM 980 O O . ASP A 1 135 ? 40.95400 16.29400 74.13900 1.000 15.71048 135 ASP A O 1
ATOM 985 N N . G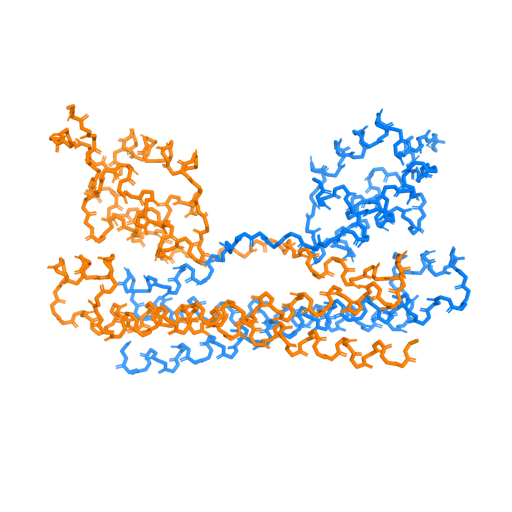LU A 1 136 ? 40.80000 18.11100 72.81600 1.000 12.53183 136 GLU A N 1
ATOM 986 C CA . GLU A 1 136 ? 41.18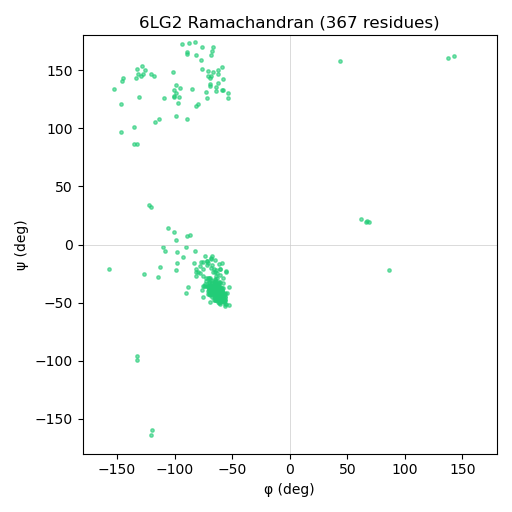400 19.02100 73.89400 1.000 13.01933 136 GLU A CA 1
ATOM 987 C C . GLU A 1 136 ? 40.09200 19.12000 74.94800 1.000 14.89310 136 GLU A C 1
ATOM 988 O O . GLU A 1 136 ? 40.38800 19.24500 76.14200 1.000 16.38466 136 GLU A O 1
ATOM 994 N N . LEU A 1 137 ? 38.82400 19.09500 74.52200 1.000 11.57048 137 LEU A N 1
ATOM 995 C CA . LEU A 1 137 ? 37.70800 19.11700 75.46300 1.000 11.60264 137 LEU A CA 1
ATOM 996 C C . LEU A 1 137 ? 37.71500 17.87700 76.34800 1.000 15.50414 137 LEU A C 1
ATOM 997 O O . LEU A 1 137 ? 37.53400 17.96900 77.57300 1.000 15.80838 137 LEU A O 1
ATOM 1002 N N . LYS A 1 138 ? 37.92900 16.70400 75.75100 1.000 9.62506 138 LYS A N 1
ATOM 1003 C CA . LYS A 1 138 ? 37.90100 15.48000 76.54200 1.000 15.20838 138 LYS A CA 1
ATOM 1004 C C . LYS A 1 138 ? 39.13600 15.36200 77.41900 1.000 16.20262 138 LYS A C 1
ATOM 1005 O O . LYS A 1 138 ? 39.07000 14.76500 78.50200 1.000 21.24154 138 LYS A O 1
ATOM 1011 N N . ALA A 1 139 ? 40.25700 15.93600 76.98700 1.000 14.70165 139 ALA A N 1
ATOM 1012 C CA . ALA A 1 139 ? 41.44700 15.99600 77.82500 1.000 13.88804 139 ALA A CA 1
ATOM 1013 C C . ALA A 1 139 ? 41.30900 17.01000 78.94800 1.000 17.32453 139 ALA A C 1
ATOM 1014 O O . ALA A 1 139 ? 42.17300 17.03400 79.82900 1.000 17.21007 139 ALA A O 1
ATOM 1016 N N . LYS A 1 140 ? 40.25300 17.83100 78.91900 1.000 14.52494 140 LYS A N 1
ATOM 1017 C CA . LYS A 1 140 ? 39.95200 18.87900 79.89600 1.000 13.80924 140 LYS A CA 1
ATOM 1018 C C . LYS A 1 140 ? 41.03000 19.96000 79.95600 1.000 15.19901 140 LYS A C 1
ATOM 1019 O O . LYS A 1 140 ? 41.12600 20.69700 80.94600 1.000 16.98231 140 LYS A O 1
ATOM 1025 N N . THR A 1 141 ? 41.82600 20.11500 78.89700 1.000 15.21935 141 THR A N 1
ATOM 1026 C CA . THR A 1 141 ? 42.90900 21.08600 78.91600 1.000 15.65249 141 THR A CA 1
ATOM 1027 C C . THR A 1 141 ? 42.65900 22.29800 78.03100 1.000 15.78083 141 THR A C 1
ATOM 1028 O O . THR A 1 141 ? 43.45800 23.23800 78.07000 1.000 17.28750 141 THR A O 1
ATOM 1032 N N . HIS A 1 142 ? 41.57800 22.31700 77.25700 1.000 13.33735 142 HIS A N 1
ATOM 1033 C CA . HIS A 1 142 ? 41.22300 23.53200 76.53600 1.000 13.05879 142 HIS A CA 1
ATOM 1034 C C . HIS A 1 142 ? 41.14000 24.69400 77.52400 1.000 15.99847 142 HIS A C 1
ATOM 1035 O O . HIS A 1 142 ? 40.43100 24.58800 78.52900 1.000 15.01619 142 HIS A O 1
ATOM 1042 N N . PRO A 1 143 ? 41.85000 25.80200 77.28500 1.000 16.10491 143 PRO A N 1
ATOM 1043 C CA . PRO A 1 143 ? 41.98800 26.82600 78.34100 1.000 17.64429 143 PRO A CA 1
ATOM 1044 C C . PRO A 1 143 ? 40.67800 27.39900 78.85400 1.000 15.38539 143 PRO A C 1
ATOM 1045 O O . PRO A 1 143 ? 40.56900 27.68400 80.05400 1.000 16.94170 143 PRO A O 1
ATOM 1049 N N . THR A 1 144 ? 39.68400 27.60700 77.99600 1.000 14.73759 144 THR A N 1
ATOM 1050 C CA . THR A 1 144 ? 38.43900 28.14700 78.53100 1.000 14.75894 144 THR A CA 1
ATOM 1051 C C . THR A 1 144 ? 37.65300 27.07300 79.27000 1.000 16.16053 144 THR A C 1
ATOM 1052 O O . THR A 1 144 ? 37.09000 27.33700 80.33600 1.000 15.43215 144 THR A O 1
ATOM 1056 N N . LEU A 1 145 ? 37.64200 25.84500 78.74600 1.000 14.47605 145 LEU A N 1
ATOM 1057 C CA . LEU A 1 145 ? 36.98000 24.76200 79.46500 1.000 14.21688 145 LEU A CA 1
ATOM 1058 C C . LEU A 1 145 ? 37.64300 24.51700 80.81300 1.000 15.25906 145 LEU A C 1
ATOM 1059 O O . LEU A 1 145 ? 36.95800 24.31200 81.81700 1.000 15.20886 145 LEU A O 1
ATOM 1064 N N . ALA A 1 146 ? 38.97500 24.55100 80.85600 1.000 17.32441 146 ALA A N 1
ATOM 1065 C CA . ALA A 1 146 ? 39.68000 24.32500 82.11600 1.000 15.21175 146 ALA A CA 1
ATOM 1066 C C . ALA A 1 146 ? 39.25500 25.33100 83.17400 1.000 18.32710 146 ALA A C 1
ATOM 1067 O O . ALA A 1 146 ? 39.00700 24.96000 84.32700 1.000 19.67928 146 ALA A O 1
ATOM 1069 N N . ARG A 1 147 ? 39.18700 26.61200 82.80200 1.000 16.36488 147 ARG A N 1
ATOM 1070 C CA . ARG A 1 147 ? 38.72400 27.64500 83.72200 1.000 18.92106 147 ARG A CA 1
ATOM 1071 C C . ARG A 1 147 ? 37.28600 27.38600 84.16100 1.000 17.60496 147 ARG A C 1
ATOM 1072 O O . ARG A 1 147 ? 36.95800 27.48000 85.34900 1.000 17.99019 147 ARG A O 1
ATOM 1080 N N . ARG A 1 148 ? 36.42100 27.04500 83.20600 1.000 15.53820 148 ARG A N 1
ATOM 1081 C CA . ARG A 1 148 ? 35.02500 26.74800 83.50500 1.000 14.35022 148 ARG A CA 1
ATOM 1082 C C . ARG A 1 148 ? 34.90300 25.61600 84.51500 1.000 17.42598 148 ARG A C 1
ATOM 1083 O O . ARG A 1 148 ? 34.16200 25.72600 85.50100 1.000 17.73199 148 ARG A O 1
ATOM 1091 N N . LEU A 1 149 ? 35.63200 24.52100 84.29200 1.000 15.20675 149 LEU A N 1
ATOM 1092 C CA . LEU A 1 149 ? 35.51300 23.37100 85.18000 1.000 17.33822 149 LEU A CA 1
ATOM 1093 C C . LEU A 1 149 ? 35.97000 23.71400 86.59300 1.000 20.80895 149 LEU A C 1
ATOM 1094 O O . LEU A 1 149 ? 35.33200 23.30900 87.57000 1.000 16.62225 149 LEU A O 1
ATOM 1099 N N . GLU A 1 150 ? 37.04800 24.49000 86.72000 1.000 21.20568 150 GLU A N 1
ATOM 1100 C CA . GLU A 1 150 ? 37.56100 24.83400 88.04400 1.000 20.89054 150 GLU A CA 1
ATOM 1101 C C . GLU A 1 150 ? 36.55300 25.64400 88.84900 1.000 23.27351 150 GLU A C 1
ATOM 1102 O O . GLU A 1 150 ? 36.56800 25.59200 90.08600 1.000 28.78011 150 GLU A O 1
ATOM 1108 N N . ARG A 1 151 ? 35.64100 26.34700 88.17400 1.000 21.83038 151 ARG A N 1
ATOM 1109 C CA . ARG A 1 151 ? 34.62100 27.16400 88.82300 1.000 23.97718 151 ARG A CA 1
ATOM 1110 C C . ARG A 1 151 ? 33.23100 26.53400 88.77300 1.000 25.85603 151 ARG A C 1
ATOM 1111 O O . ARG A 1 151 ? 32.23900 27.21700 89.04700 1.000 24.34947 151 ARG A O 1
ATOM 1119 N N . SER A 1 152 ? 33.12800 25.24900 88.44100 1.000 20.68192 152 SER A N 1
ATOM 1120 C CA . SER A 1 152 ? 31.83900 24.59900 88.29600 1.000 2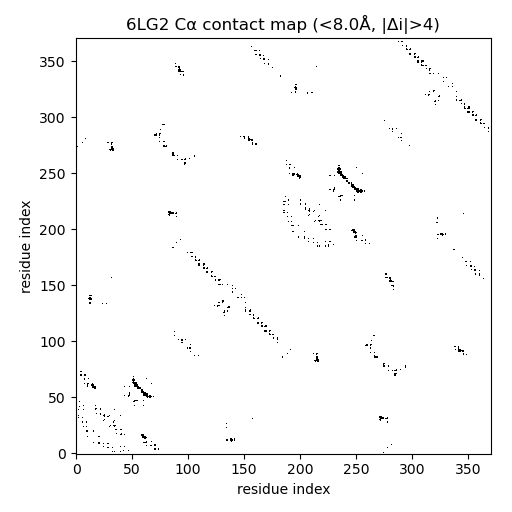0.99593 152 SER A CA 1
ATOM 1121 C C . SER A 1 152 ? 31.72500 23.44000 89.27200 1.000 20.21883 152 SER A C 1
ATOM 1122 O O . SER A 1 152 ? 32.72400 22.77700 89.55900 1.000 21.08247 152 SER A O 1
ATOM 1125 N N . PRO A 1 153 ? 30.52300 23.16200 89.78900 1.000 25.02089 153 PRO A N 1
ATOM 1126 C CA . PRO A 1 153 ? 30.35500 21.99800 90.66500 1.000 23.69381 153 PRO A CA 1
ATOM 1127 C C . PRO A 1 153 ? 30.77800 20.72400 89.95400 1.000 24.90638 153 PRO A C 1
ATOM 1128 O O . PRO A 1 153 ? 30.53400 20.55300 88.75900 1.000 21.92860 153 PRO A O 1
ATOM 1132 N N . LYS A 1 154 ? 31.40200 19.81900 90.70900 1.000 20.74361 154 LYS A N 1
ATOM 1133 C CA . LYS A 1 154 ? 31.93400 18.59600 90.11300 1.000 19.60999 154 LYS A CA 1
ATOM 1134 C C . LYS A 1 154 ? 30.82900 17.76500 89.45900 1.000 18.56037 154 LYS A C 1
ATOM 1135 O O . LYS A 1 154 ? 31.03200 17.17900 88.38400 1.000 18.92422 154 LYS A O 1
ATOM 1137 N N . LYS A 1 155 ? 29.64700 17.71800 90.08000 1.000 23.70558 155 LYS A N 1
ATOM 1138 C CA . LYS A 1 155 ? 28.52900 16.96500 89.52100 1.000 18.28410 155 LYS A CA 1
ATOM 1139 C C . LYS A 1 155 ? 28.09300 17.48600 88.15600 1.000 19.06319 155 LYS A C 1
ATOM 1140 O O . LYS A 1 155 ? 27.37500 16.77800 87.44000 1.000 20.64306 155 LYS A O 1
ATOM 1142 N N . GLU A 1 156 ? 28.50100 18.70500 87.78400 1.000 19.54353 156 GLU A N 1
ATOM 1143 C CA . GLU A 1 156 ? 28.17100 19.27900 86.48600 1.000 19.77566 156 GLU A CA 1
ATOM 1144 C C . GLU A 1 156 ? 29.22400 19.01400 85.41900 1.000 16.19679 156 GLU A C 1
ATOM 1145 O O . GLU A 1 156 ? 28.96800 19.29800 84.24200 1.000 14.74107 156 GLU A O 1
ATOM 1147 N N . HIS A 1 157 ? 30.40200 18.50100 85.79300 1.000 16.53169 157 HIS A N 1
ATOM 1148 C CA . HIS A 1 157 ? 31.52500 18.46900 84.85100 1.000 16.16725 157 HIS A CA 1
ATOM 1149 C C . HIS A 1 157 ? 31.23800 17.58000 83.65400 1.000 19.24633 157 HIS A C 1
ATOM 1150 O O . HIS A 1 157 ? 31.61700 17.91600 82.51800 1.000 15.12880 157 HIS A O 1
ATOM 1157 N N . GLU A 1 158 ? 30.60000 16.43100 83.88600 1.000 15.40792 158 GLU A N 1
ATOM 1158 C CA . GLU A 1 158 ? 30.32900 15.50000 82.79000 1.000 19.32472 158 GLU A CA 1
ATOM 1159 C C . GLU A 1 158 ? 29.42300 16.13100 81.73800 1.000 16.47221 158 GLU A C 1
ATOM 1160 O O . GLU A 1 158 ? 29.70300 16.04300 80.53200 1.000 13.25605 158 GLU A O 1
ATOM 1166 N N . ARG A 1 159 ? 28.32700 16.75800 82.18000 1.000 12.77677 159 ARG A N 1
ATOM 1167 C CA . ARG A 1 159 ? 27.42100 17.46600 81.27300 1.000 15.28112 159 ARG A CA 1
ATOM 1168 C C . ARG A 1 159 ? 28.12300 18.61400 80.57200 1.000 11.71413 159 ARG A C 1
ATOM 1169 O O . ARG A 1 159 ? 27.93600 18.83300 79.36500 1.000 12.84258 159 ARG A O 1
ATOM 1177 N N . ILE A 1 160 ? 28.88900 19.40500 81.32900 1.000 12.52555 160 ILE A N 1
ATOM 1178 C CA . ILE A 1 160 ? 29.58000 20.54400 80.72700 1.000 12.63902 160 ILE A CA 1
ATOM 1179 C C . ILE A 1 160 ? 30.43700 20.07800 79.56000 1.000 11.37549 160 ILE A C 1
ATOM 1180 O O . ILE A 1 160 ? 30.35400 20.62300 78.45700 1.000 11.07158 160 ILE A O 1
ATOM 1185 N N . VAL A 1 161 ? 31.27300 19.06000 79.77600 1.000 10.91817 161 VAL A N 1
ATOM 1186 C CA . VAL A 1 161 ? 32.14500 18.61500 78.68700 1.000 9.79470 161 VAL A CA 1
ATOM 1187 C C . VAL A 1 161 ? 31.32100 18.00900 77.56300 1.000 10.04085 161 VAL A C 1
ATOM 1188 O O . VAL A 1 161 ? 31.58700 18.24500 76.37700 1.000 9.43119 161 VAL A O 1
ATOM 1192 N N . ALA A 1 162 ? 30.31300 17.21900 77.91600 1.000 10.36583 162 ALA A N 1
ATOM 1193 C CA . ALA A 1 162 ? 29.55400 16.46900 76.91700 1.000 8.43607 162 ALA A CA 1
ATOM 1194 C C . ALA A 1 162 ? 28.82200 17.39200 75.96000 1.000 10.13990 162 ALA A C 1
ATOM 1195 O O . ALA A 1 162 ? 28.67200 17.05500 74.78100 1.000 9.39900 162 ALA A O 1
ATOM 1197 N N . PHE A 1 163 ? 28.35100 18.54100 76.44800 1.000 10.98551 163 PHE A N 1
ATOM 1198 C CA . PHE A 1 163 ? 27.62700 19.46700 75.58500 1.000 10.22448 163 PHE A CA 1
ATOM 1199 C C . PHE A 1 163 ? 28.57700 20.21300 74.66000 1.000 8.34909 163 PHE A C 1
ATOM 1200 O O . PHE A 1 163 ? 28.20500 20.52800 73.52900 1.000 9.35940 163 PHE A O 1
ATOM 1208 N N . LYS A 1 164 ? 29.78600 20.54100 75.13300 1.000 9.57850 164 LYS A N 1
ATOM 1209 C CA . LYS A 1 164 ? 30.78700 21.10100 74.23000 1.000 11.69720 164 LYS A CA 1
ATOM 1210 C C . LYS A 1 164 ? 31.14100 20.09400 73.15000 1.000 10.13620 164 LYS A C 1
ATOM 1211 O O . LYS A 1 164 ? 31.24800 20.44500 71.96300 1.000 8.29326 164 LYS A O 1
ATOM 1217 N N . VAL A 1 165 ? 31.29600 18.82700 73.53300 1.000 8.91612 165 VAL A N 1
ATOM 1218 C CA . VAL A 1 165 ? 31.60100 17.80100 72.53800 1.000 9.89210 165 VAL A CA 1
ATOM 1219 C C . VAL A 1 165 ? 30.45000 17.69100 71.54900 1.000 10.52944 165 VAL A C 1
ATOM 1220 O O . VAL A 1 165 ? 30.65900 17.68000 70.33200 1.000 9.39070 165 VAL A O 1
ATOM 1224 N N . LEU A 1 166 ? 29.21500 17.66900 72.06300 1.000 8.53386 166 LEU A N 1
ATOM 1225 C CA . LEU A 1 166 ? 28.03800 17.58100 71.20000 1.000 9.54012 166 LEU A CA 1
ATOM 1226 C C . LEU A 1 166 ? 28.02800 18.69200 70.15700 1.000 10.33800 166 LEU A C 1
ATOM 1227 O O . LEU A 1 166 ? 27.69000 18.45200 68.99400 1.000 7.90633 166 LEU A O 1
ATOM 1232 N N . ALA A 1 167 ? 28.38200 19.91300 70.55100 1.000 10.30790 167 ALA A N 1
ATOM 1233 C CA . ALA A 1 167 ? 28.36100 21.01200 69.59600 1.000 8.84939 167 ALA A CA 1
ATOM 1234 C C . ALA A 1 167 ? 29.34300 20.75900 68.46100 1.000 10.99020 167 ALA A C 1
ATOM 1235 O O . ALA A 1 167 ? 29.03300 21.01300 67.29300 1.000 10.12107 167 ALA A O 1
ATOM 1237 N N . TYR A 1 168 ? 30.53000 20.24200 68.78500 1.000 7.67669 168 TYR A N 1
ATOM 1238 C CA . TYR A 1 168 ? 31.52500 20.02500 67.74200 1.000 11.82489 168 TYR A CA 1
ATOM 1239 C C . TYR A 1 168 ? 31.23700 18.77200 66.93000 1.000 9.16329 168 TYR A C 1
ATOM 1240 O O . TYR A 1 168 ? 31.62900 18.70900 65.76100 1.000 9.44150 168 TYR A O 1
ATOM 1249 N N . GLU A 1 169 ? 30.52000 17.80000 67.50500 1.000 10.35858 169 GLU A N 1
ATOM 1250 C CA . GLU A 1 169 ? 30.00500 16.68500 66.72200 1.000 8.88038 169 GLU A CA 1
ATOM 1251 C C . GLU A 1 169 ? 28.98100 17.16400 65.69900 1.000 8.90617 169 GLU A C 1
ATOM 1252 O O . GLU A 1 169 ? 28.86500 16.57400 64.61400 1.000 12.19625 169 GLU A O 1
ATOM 1258 N N . GLY A 1 170 ? 28.25700 18.24000 66.01800 1.000 8.61090 170 GLY A N 1
ATOM 1259 C CA . GLY A 1 170 ? 27.34100 18.82500 65.05200 1.000 11.12986 170 GLY A CA 1
ATOM 1260 C C . GLY A 1 170 ? 28.06800 19.50500 63.91100 1.000 11.19990 170 GLY A C 1
ATOM 1261 O O . GLY A 1 170 ? 27.65200 19.40700 62.75400 1.000 11.16542 170 GLY A O 1
ATOM 1262 N N . GLN A 1 171 ? 29.15700 20.20700 64.22200 1.000 10.17046 171 GLN A N 1
ATOM 1263 C CA . GLN A 1 171 ? 30.01900 20.75900 63.17800 1.000 9.28008 171 GLN A CA 1
ATOM 1264 C C . GLN A 1 171 ? 30.55600 19.66000 62.26700 1.000 10.15445 171 GLN A C 1
ATOM 1265 O O . GLN A 1 171 ? 30.63100 19.83700 61.04600 1.000 11.45539 171 GLN A O 1
ATOM 1271 N N . ILE A 1 172 ? 30.93000 18.51700 62.84300 1.000 9.35230 172 ILE A N 1
ATOM 1272 C CA . ILE A 1 172 ? 31.44800 17.41000 62.04400 1.000 8.84697 172 ILE A CA 1
ATOM 1273 C C . ILE A 1 172 ? 30.34400 16.80900 61.18600 1.000 8.52364 172 ILE A C 1
ATOM 1274 O O . ILE A 1 172 ? 30.56300 16.51300 60.00300 1.000 10.83045 172 ILE A O 1
ATOM 1279 N N . ALA A 1 173 ? 29.14400 16.62200 61.76100 1.000 9.94612 173 ALA A N 1
ATOM 1280 C CA . ALA A 1 173 ? 28.01300 16.08100 61.00700 1.000 7.96635 173 ALA A CA 1
ATOM 1281 C C . ALA A 1 173 ? 27.68700 16.95900 59.81100 1.000 9.59393 173 ALA A C 1
ATOM 1282 O O . ALA A 1 173 ? 27.47200 16.46200 58.70300 1.000 9.19348 173 ALA A O 1
ATOM 1284 N N . ARG A 1 174 ? 27.63600 18.27200 60.02100 1.000 10.12583 174 ARG A N 1
ATOM 1285 C CA . ARG A 1 174 ? 27.35300 19.17700 58.91100 1.000 9.44830 174 ARG A CA 1
ATOM 1286 C C . ARG A 1 174 ? 28.46000 19.10800 57.86600 1.000 9.09466 174 ARG A C 1
ATOM 1287 O O . ARG A 1 174 ? 28.18500 19.04600 56.66000 1.000 9.70068 174 ARG A O 1
ATOM 1295 N N . ALA A 1 175 ? 29.72000 19.08700 58.31400 1.000 8.46274 175 ALA A N 1
ATOM 1296 C CA . ALA A 1 175 ? 30.83400 19.02900 57.37700 1.000 9.12561 175 ALA A CA 1
ATOM 1297 C C . ALA A 1 175 ? 30.77300 17.77300 56.53100 1.000 10.15037 175 ALA A C 1
ATOM 1298 O O . ALA A 1 175 ? 31.03200 17.81400 55.31600 1.000 8.10889 175 ALA A O 1
ATOM 1300 N N . GLN A 1 176 ? 30.46500 16.64000 57.15900 1.000 8.54740 176 GLN A N 1
ATOM 1301 C CA . GLN A 1 176 ? 30.38800 15.39200 56.40600 1.000 11.06043 176 GLN A CA 1
ATOM 1302 C C . GLN A 1 176 ? 29.28400 15.45500 55.35900 1.000 8.99057 176 GLN A C 1
ATOM 1303 O O . GLN A 1 176 ? 29.45800 14.97100 54.23800 1.000 9.83795 176 GLN A O 1
ATOM 1309 N N . ALA A 1 177 ? 28.14300 16.05400 55.70500 1.000 8.14015 177 ALA A N 1
ATOM 1310 C CA . ALA A 1 177 ? 27.05800 16.16000 54.73500 1.000 9.18784 177 ALA A CA 1
ATOM 1311 C C . ALA A 1 177 ? 27.45400 17.06400 53.57700 1.000 8.86815 177 ALA A C 1
ATOM 1312 O O . ALA A 1 177 ? 27.12300 16.78000 52.42000 1.000 10.85020 177 ALA A O 1
ATOM 1314 N N . GLU A 1 178 ? 28.18400 18.14500 53.87300 1.000 8.06485 178 GLU A N 1
ATOM 1315 C CA . GLU A 1 178 ? 28.65900 19.04900 52.82900 1.000 8.60748 178 GLU A CA 1
ATOM 1316 C C . GLU A 1 178 ? 29.62800 18.34900 51.89600 1.000 9.94849 178 GLU A C 1
ATOM 1317 O O . GLU A 1 178 ? 29.59200 18.56900 50.67900 1.000 8.60084 178 GLU A O 1
ATOM 1323 N N . ILE A 1 179 ? 30.51900 17.52300 52.45000 1.000 7.15712 179 ILE A N 1
ATOM 1324 C CA . ILE A 1 179 ? 31.47300 16.79200 51.61800 1.000 6.43134 179 ILE A CA 1
ATOM 1325 C C . ILE A 1 179 ? 30.74200 15.83200 50.68900 1.000 8.57018 179 ILE A C 1
ATOM 1326 O O . ILE A 1 179 ? 31.01400 15.79300 49.48400 1.000 11.18700 179 ILE A O 1
ATOM 1331 N N . GLU A 1 180 ? 29.78700 15.06700 51.21800 1.000 10.38571 180 GLU A N 1
ATOM 1332 C CA . GLU A 1 180 ? 29.11800 14.08100 50.37700 1.000 11.80898 180 GLU A CA 1
ATOM 1333 C C . GLU A 1 180 ? 28.22300 14.76200 49.34800 1.000 11.46780 180 GLU A C 1
ATOM 1334 O O . GLU A 1 180 ? 28.11300 14.28100 48.21600 1.000 11.17424 180 GLU A O 1
ATOM 1340 N N . TRP A 1 181 ? 27.62800 15.90200 49.70500 1.000 7.53376 181 TRP A N 1
ATOM 1341 C CA . TRP A 1 181 ? 26.88700 16.68400 48.72100 1.000 9.15467 181 TRP A CA 1
ATOM 1342 C C . TRP A 1 181 ? 27.79300 17.12200 47.57700 1.000 8.94981 181 TRP A C 1
ATOM 1343 O O . TRP A 1 181 ? 27.44600 16.98100 46.39100 1.000 9.29902 181 TRP A O 1
ATOM 1354 N N . ALA A 1 182 ? 28.97300 17.64400 47.91000 1.000 9.53716 182 ALA A N 1
ATOM 1355 C CA . ALA A 1 182 ? 29.86700 18.10000 46.85200 1.000 7.48524 182 ALA A CA 1
ATOM 1356 C C . ALA A 1 182 ? 30.35500 16.92800 46.02000 1.000 9.26884 182 ALA A C 1
ATOM 1357 O O . ALA A 1 182 ? 30.52800 17.05800 44.80500 1.000 9.19167 182 ALA A O 1
ATOM 1359 N N . GLU A 1 183 ? 30.55900 15.76900 46.65000 1.000 10.90591 183 GLU A N 1
ATOM 1360 C CA . GLU A 1 183 ? 30.96000 14.58600 45.89000 1.000 10.43571 183 GLU A CA 1
ATOM 1361 C C . GLU A 1 183 ? 29.88100 14.18900 44.89600 1.000 10.57756 183 GLU A C 1
ATOM 1362 O O . GLU A 1 183 ? 30.18600 13.82200 43.75700 1.000 14.53968 183 GLU A O 1
ATOM 1368 N N . LYS A 1 184 ? 28.61300 14.27000 45.30700 1.000 10.90161 184 LYS A N 1
ATOM 1369 C CA . LYS A 1 184 ? 27.51200 13.98600 44.39000 1.000 14.53841 184 LYS A CA 1
ATOM 1370 C C . LYS A 1 184 ? 27.45200 15.00400 43.26800 1.000 11.81033 184 LYS A C 1
ATOM 1371 O O . LYS A 1 184 ? 27.13600 14.64500 42.13000 1.000 12.52282 184 LYS A O 1
ATOM 1377 N N . GLY A 1 185 ? 27.77000 16.26800 43.56400 1.000 11.38104 185 GLY A N 1
ATOM 1378 C CA . GLY A 1 185 ? 27.81400 17.27200 42.51700 1.000 13.44436 185 GLY A CA 1
ATOM 1379 C C . GLY A 1 185 ? 28.89400 16.98200 41.49700 1.000 11.42713 185 GLY A C 1
ATOM 1380 O O . GLY A 1 185 ? 28.69000 17.16600 40.29400 1.000 11.65658 185 GLY A O 1
ATOM 1381 N N . LEU A 1 186 ? 30.06300 16.53400 41.96200 1.000 9.12609 186 LEU A N 1
ATOM 1382 C CA . LEU A 1 186 ? 31.14000 16.20500 41.03400 1.000 10.73385 186 LEU A CA 1
ATOM 1383 C C . LEU A 1 186 ? 30.72700 15.05700 40.11900 1.000 15.08598 186 LEU A C 1
ATOM 1384 O O . LEU A 1 186 ? 31.05800 15.05200 38.92800 1.000 14.83855 186 LEU A O 1
ATOM 1389 N N . LYS A 1 187 ? 29.97400 14.08900 40.65200 1.000 11.50924 187 LYS A N 1
ATOM 1390 C CA . LYS A 1 187 ? 29.43700 13.02100 39.80600 1.000 15.48407 187 LYS A CA 1
ATOM 1391 C C . LYS A 1 187 ? 28.38300 13.54800 38.83600 1.000 15.37766 187 LYS A C 1
ATOM 1392 O O . LYS A 1 187 ? 28.32900 13.11500 37.67800 1.000 17.44321 187 LYS A O 1
ATOM 1398 N N . LEU A 1 188 ? 27.51800 14.45800 39.29600 1.000 12.28094 188 LEU A N 1
ATOM 1399 C CA . LEU A 1 188 ? 26.55700 15.09100 38.39100 1.000 12.03450 188 LEU A CA 1
ATOM 1400 C C . LEU A 1 188 ? 27.26800 15.75400 37.22300 1.000 14.07238 188 LEU A C 1
ATOM 1401 O O . LEU A 1 188 ? 26.83600 15.63400 36.07200 1.000 15.49360 188 LEU A O 1
ATOM 1406 N N . LEU A 1 189 ? 28.37800 16.43100 37.49700 1.000 12.15912 189 LEU A N 1
ATOM 1407 C CA . LEU A 1 189 ? 29.07500 17.14900 36.44100 1.000 13.08247 189 LEU A CA 1
ATOM 1408 C C . LEU A 1 189 ? 29.61400 16.20500 35.37600 1.000 18.03419 189 LEU A C 1
ATOM 1409 O O . LEU A 1 189 ? 29.81700 16.63500 34.24000 1.000 19.76072 189 LEU A O 1
ATOM 1414 N N . ASP A 1 190 ? 29.79700 14.92200 35.70800 1.000 18.32919 190 ASP A N 1
ATOM 1415 C CA . ASP A 1 190 ? 30.22300 13.95100 34.70100 1.000 18.94299 190 ASP A CA 1
ATOM 1416 C C . ASP A 1 190 ? 29.18600 13.79100 33.59300 1.000 23.10277 190 ASP A C 1
ATOM 1417 O O . ASP A 1 190 ? 29.54200 13.45700 32.45500 1.000 32.21097 190 ASP A O 1
ATOM 1422 N N . THR A 1 191 ? 27.90700 14.01200 33.90400 1.000 23.47169 191 THR A N 1
ATOM 1423 C CA . THR A 1 191 ? 26.81500 13.75500 32.97200 1.000 24.32501 191 THR A CA 1
ATOM 1424 C C . THR A 1 191 ? 26.32100 15.00300 32.25000 1.000 27.05214 191 THR A C 1
ATOM 1425 O O . THR A 1 191 ? 25.74100 14.87400 31.16600 1.000 33.37904 191 THR A O 1
ATOM 1429 N N . LEU A 1 192 ? 26.56400 16.18900 32.81300 1.000 24.13828 192 LEU A N 1
ATOM 1430 C CA . LEU A 1 192 ? 25.98300 17.45500 32.37000 1.000 24.94791 192 LEU A CA 1
ATOM 1431 C C . LEU A 1 192 ? 26.16000 18.50000 33.46600 1.000 22.71245 192 LEU A C 1
ATOM 1432 O O . LEU A 1 192 ? 25.26600 18.69300 34.29700 1.000 34.73766 192 LEU A O 1
ATOM 1434 N N . MET B 1 1 ? 27.78300 42.45900 49.03200 1.000 21.38168 1 MET B N 1
ATOM 1435 C CA . MET B 1 1 ? 28.27700 41.96600 47.74900 1.000 21.64263 1 MET B CA 1
ATOM 1436 C C . MET B 1 1 ? 27.54100 40.68500 47.36300 1.000 20.24073 1 MET B C 1
ATOM 1437 O O . MET B 1 1 ? 27.11600 40.53100 46.22500 1.000 20.59478 1 MET B O 1
ATOM 1439 N N . THR B 1 2 ? 27.37900 39.75300 48.30400 1.000 18.26281 2 THR B N 1
ATOM 1440 C CA . THR B 1 2 ? 26.73600 38.49500 47.93700 1.000 19.60861 2 THR B CA 1
ATOM 1441 C C . THR B 1 2 ? 25.26400 38.70700 47.57900 1.000 17.43164 2 THR B C 1
ATOM 1442 O O . THR B 1 2 ? 24.75100 38.07700 46.64800 1.000 13.46264 2 THR B O 1
ATOM 1446 N N . LEU B 1 3 ? 24.56700 39.59800 48.28800 1.000 14.53828 3 LEU B N 1
ATOM 1447 C CA . LEU B 1 3 ? 23.19500 39.90800 47.89100 1.000 15.69638 3 LEU B CA 1
ATOM 1448 C C . LEU B 1 3 ? 23.14300 40.45300 46.47100 1.000 12.84578 3 LEU B C 1
ATOM 1449 O O . LEU B 1 3 ? 22.23700 40.11200 45.69600 1.000 12.22864 3 LEU B O 1
ATOM 1454 N N . ARG B 1 4 ? 24.10400 41.30800 46.11100 1.000 13.51461 4 ARG B N 1
ATOM 1455 C CA . ARG B 1 4 ? 24.17600 41.79700 44.73800 1.000 12.60734 4 ARG B CA 1
ATOM 1456 C C . ARG B 1 4 ? 24.33800 40.64500 43.75500 1.000 12.60212 4 ARG B C 1
ATOM 1457 O O . ARG B 1 4 ? 23.68300 40.62300 42.71000 1.000 10.75571 4 ARG B O 1
ATOM 1465 N N . SER B 1 5 ? 25.16600 39.65300 44.09900 1.000 11.92491 5 SER B N 1
ATOM 1466 C CA . SER B 1 5 ? 25.35100 38.51300 43.20100 1.000 13.82880 5 SER B CA 1
ATOM 1467 C C . SER B 1 5 ? 24.06700 37.70300 43.05000 1.000 10.18889 5 SER B C 1
ATOM 1468 O O . SER B 1 5 ? 23.73600 37.26500 41.93800 1.000 11.67008 5 SER B O 1
ATOM 1471 N N . ALA B 1 6 ? 23.31500 37.52300 44.14300 1.000 10.62465 6 ALA B N 1
ATOM 1472 C CA . ALA B 1 6 ? 22.05600 36.78400 44.07600 1.000 10.79711 6 ALA B CA 1
ATOM 1473 C C . ALA B 1 6 ? 21.02200 37.52100 43.22900 1.000 10.98264 6 ALA B C 1
ATOM 1474 O O . ALA B 1 6 ? 20.22700 36.89200 42.51400 1.000 10.84391 6 ALA B O 1
ATOM 1476 N N . LEU B 1 7 ? 21.02000 38.85900 43.30200 1.000 8.99603 7 LEU B N 1
ATOM 1477 C CA . LEU B 1 7 ? 20.10900 39.65300 42.48300 1.000 8.95429 7 LEU B CA 1
ATOM 1478 C C . LEU B 1 7 ? 20.49600 39.60600 41.00700 1.000 11.76659 7 LEU B C 1
ATOM 1479 O O . LEU B 1 7 ? 19.62500 39.47600 40.14100 1.000 12.34492 7 LEU B O 1
ATOM 1484 N N . LEU B 1 8 ? 21.79300 39.70200 40.69400 1.000 11.43744 8 LEU B N 1
ATOM 1485 C CA . LEU B 1 8 ? 22.20200 39.52200 39.30600 1.000 12.19345 8 LEU B CA 1
ATOM 1486 C C . LEU B 1 8 ? 21.75600 38.16300 38.77600 1.000 10.61072 8 LEU B C 1
ATOM 1487 O O . LEU B 1 8 ? 21.30500 38.05100 37.63000 1.000 12.70603 8 LEU B O 1
ATOM 1492 N N . ALA B 1 9 ? 21.90900 37.11300 39.58300 1.000 9.64032 9 ALA B N 1
ATOM 1493 C CA . ALA B 1 9 ? 21.50300 35.78000 39.14900 1.000 9.98468 9 ALA B CA 1
ATOM 1494 C C . ALA B 1 9 ? 20.00500 35.72200 38.90300 1.000 10.94316 9 ALA B C 1
ATOM 1495 O O . ALA B 1 9 ? 19.55300 35.15900 37.89700 1.000 10.93183 9 ALA B O 1
ATOM 1497 N N . LEU B 1 10 ? 19.21700 36.29600 39.82100 1.000 10.76283 10 LEU B N 1
ATOM 1498 C CA . LEU B 1 10 ? 17.77300 36.33000 39.64200 1.000 13.14529 10 LEU B CA 1
ATOM 1499 C C . LEU B 1 10 ? 17.41400 37.08000 38.37300 1.000 11.16602 10 LEU B C 1
ATOM 1500 O O . LEU B 1 10 ? 16.64000 36.59200 37.54300 1.000 12.20536 10 LEU B O 1
ATOM 1505 N N . LEU B 1 11 ? 17.98800 38.26900 38.19400 1.000 14.51328 11 LEU B N 1
ATOM 1506 C CA . LEU B 1 11 ? 17.58300 39.08200 37.06000 1.000 11.98498 11 LEU B CA 1
ATOM 1507 C C . LEU B 1 11 ? 18.07600 38.52600 35.73300 1.000 12.12165 11 LEU B C 1
ATOM 1508 O O . LEU B 1 11 ? 17.56400 38.93700 34.68900 1.000 15.53509 11 LEU B O 1
ATOM 1513 N N . SER B 1 12 ? 19.01700 37.58000 35.73900 1.000 12.04594 12 SER B N 1
ATOM 1514 C CA . SER B 1 12 ? 19.32900 36.89800 34.49200 1.000 13.17214 12 SER B CA 1
ATOM 1515 C C . SER B 1 12 ? 18.17800 36.01300 34.00900 1.000 15.02132 12 SER B C 1
ATOM 1516 O O . SER B 1 12 ? 18.19400 35.58400 32.85200 1.000 17.83450 12 SER B O 1
ATOM 1519 N N . SER B 1 13 ? 17.16200 35.75900 34.83900 1.000 13.07395 13 SER B N 1
ATOM 1520 C CA . SER B 1 13 ? 15.94900 35.10600 34.35200 1.000 13.84527 13 SER B CA 1
ATOM 1521 C C . SER B 1 13 ? 15.03700 36.05500 33.58500 1.000 16.88128 13 SER B C 1
ATOM 1522 O O . SER B 1 13 ? 14.11400 35.59100 32.89900 1.000 17.33662 13 SER B O 1
ATOM 1525 N N . GLY B 1 14 ? 15.25300 37.36100 33.69900 1.000 16.61538 14 GLY B N 1
ATOM 1526 C CA . GLY B 1 14 ? 14.48300 38.31700 32.94600 1.000 17.06442 14 GLY B CA 1
ATOM 1527 C C . GLY B 1 14 ? 14.20100 39.55700 33.76100 1.000 16.40975 14 GLY B C 1
ATOM 1528 O O . GLY B 1 14 ? 14.28500 39.55000 34.99300 1.000 17.23267 14 GLY B O 1
ATOM 1529 N N . PRO B 1 15 ? 13.83500 40.64000 33.08100 1.000 16.02769 15 PRO B N 1
ATOM 1530 C CA . PRO B 1 15 ? 13.61100 41.90800 33.77800 1.000 16.00978 15 PRO B CA 1
ATOM 1531 C C . PRO B 1 15 ? 12.47800 41.81000 34.78300 1.000 13.32810 15 PRO B C 1
ATOM 1532 O O . PRO B 1 15 ? 11.50000 41.07900 34.58900 1.000 16.08231 15 PRO B O 1
ATOM 1536 N N . LEU B 1 16 ? 12.62900 42.56900 35.86600 1.000 13.74372 16 LEU B N 1
ATOM 1537 C CA . LEU B 1 16 ? 11.68700 42.57900 36.97700 1.000 15.66270 16 LEU B CA 1
ATOM 1538 C C . LEU B 1 16 ? 11.61000 43.97600 37.56500 1.000 15.22993 16 LEU B C 1
ATOM 1539 O O . LEU B 1 16 ? 12.63700 44.64700 37.71700 1.000 15.21466 16 LEU B O 1
ATOM 1544 N N . THR B 1 17 ? 10.40200 44.39900 37.93100 1.000 17.15984 17 THR B N 1
ATOM 1545 C CA . THR B 1 17 ? 10.30100 45.52500 38.84700 1.000 17.43166 17 THR B CA 1
ATOM 1546 C C . THR B 1 17 ? 10.82300 45.11400 40.22300 1.000 17.93186 17 THR B C 1
ATOM 1547 O O . THR B 1 17 ? 10.97200 43.92800 40.52500 1.000 15.75078 17 THR B O 1
ATOM 1551 N N . GLY B 1 18 ? 11.11300 46.11300 41.05800 1.000 15.74871 18 GLY B N 1
ATOM 1552 C CA . GLY B 1 18 ? 11.59800 45.82400 42.40100 1.000 20.00185 18 GLY B CA 1
ATOM 1553 C C . GLY B 1 18 ? 10.59700 45.03300 43.22800 1.000 18.15081 18 GLY B C 1
ATOM 1554 O O . GLY B 1 18 ? 10.97200 44.12000 43.96900 1.000 17.62714 18 GLY B O 1
ATOM 1555 N N . TYR B 1 19 ? 9.30700 45.36300 43.10500 1.000 18.41192 19 TYR B N 1
ATOM 1556 C CA . TYR B 1 19 ? 8.28200 44.60600 43.81300 1.000 23.28343 19 TYR B CA 1
ATOM 1557 C C . TYR B 1 19 ? 8.23200 43.15900 43.33100 1.000 20.43577 19 TYR B C 1
ATOM 1558 O O . TYR B 1 19 ? 8.19700 42.22400 44.14000 1.000 18.38647 19 TYR B O 1
ATOM 1567 N N . ASP B 1 20 ? 8.21100 42.95300 42.01300 1.000 16.42733 20 ASP B N 1
ATOM 1568 C CA . ASP B 1 20 ? 8.19400 41.59600 41.48100 1.000 18.40556 20 ASP B CA 1
ATOM 1569 C C . ASP B 1 20 ? 9.49600 40.86700 41.79300 1.000 15.68282 20 ASP B C 1
ATOM 1570 O O . ASP B 1 20 ? 9.48200 39.66500 42.07800 1.000 17.47731 20 ASP B O 1
ATOM 1575 N N . ALA B 1 21 ? 10.63000 41.57200 41.73200 1.000 16.25493 21 ALA B N 1
ATOM 1576 C CA . ALA B 1 21 ? 11.89600 40.94800 42.10700 1.000 16.03234 21 ALA B CA 1
ATOM 1577 C C . ALA B 1 21 ? 11.85300 40.46200 43.54700 1.000 13.52058 21 ALA B C 1
ATOM 1578 O O . ALA B 1 21 ? 12.28800 39.34600 43.84000 1.000 15.42817 21 ALA B O 1
ATOM 1580 N N . SER B 1 22 ? 11.33400 41.31200 44.43900 1.000 17.37565 22 SER B N 1
ATOM 1581 C CA . SER B 1 22 ? 11.23600 40.98300 45.88600 1.000 19.63505 22 SER B CA 1
ATOM 1582 C C . SER B 1 22 ? 10.45500 39.67900 46.08000 1.000 19.57760 22 SER B C 1
ATOM 1583 O O . SER B 1 22 ? 10.97700 38.77400 46.76100 1.000 18.29563 22 SER B O 1
ATOM 1586 N N . GLN B 1 23 ? 9.25300 39.59600 45.50200 1.000 16.15274 23 GLN B N 1
ATOM 1587 C CA . GLN B 1 23 ? 8.40500 38.39500 45.62800 1.000 16.69183 23 GLN B CA 1
ATOM 1588 C C . GLN B 1 23 ? 9.08800 37.16600 45.01700 1.000 14.42205 23 GLN B C 1
ATOM 1589 O O . GLN B 1 23 ? 9.02600 36.13100 45.59600 1.000 16.71822 23 GLN B O 1
ATOM 1595 N N . ARG B 1 24 ? 9.64000 37.31200 43.81800 1.000 14.96684 24 ARG B N 1
ATOM 1596 C CA . ARG B 1 24 ? 10.27600 36.16700 43.17100 1.000 13.98680 24 ARG B CA 1
ATOM 1597 C C . ARG B 1 24 ? 11.52500 35.72900 43.92500 1.000 14.06095 24 ARG B C 1
ATOM 1598 O O . ARG B 1 24 ? 11.79100 34.52500 44.04800 1.000 15.59285 24 ARG B O 1
ATOM 1606 N N . PHE B 1 25 ? 12.31200 36.69400 44.42000 1.000 12.90716 25 PHE B N 1
ATOM 1607 C CA . PHE B 1 25 ? 13.52600 36.36600 45.16400 1.000 11.95625 25 PHE B CA 1
ATOM 1608 C C . PHE B 1 25 ? 13.20400 35.47100 46.34800 1.000 12.88832 25 PHE B C 1
ATOM 1609 O O . PHE B 1 25 ? 13.86200 34.44600 46.57100 1.000 15.00643 25 PHE B O 1
ATOM 1617 N N . GLY B 1 26 ? 12.18200 35.84300 47.12200 1.000 14.63554 26 GLY B N 1
ATOM 1618 C CA . GLY B 1 26 ? 11.86500 35.10100 48.32800 1.000 15.31449 26 GLY B CA 1
ATOM 1619 C C . GLY B 1 26 ? 11.37100 33.69400 48.07600 1.000 19.28940 26 GLY B C 1
ATOM 1620 O O . GLY B 1 26 ? 11.48400 32.84700 48.96500 1.000 20.93361 26 GLY B O 1
ATOM 1621 N N . ALA B 1 27 ? 10.82400 33.42700 46.88800 1.000 16.34369 27 ALA B N 1
ATOM 1622 C CA . ALA B 1 27 ? 10.31300 32.11400 46.52200 1.000 16.67278 27 ALA B CA 1
ATOM 1623 C C . ALA B 1 27 ? 11.30200 31.31600 45.67700 1.000 17.40904 27 ALA B C 1
ATOM 1624 O O . ALA B 1 27 ? 10.97600 30.21000 45.23400 1.000 17.02721 27 ALA B O 1
ATOM 1626 N N . SER B 1 28 ? 12.49800 31.85000 45.44600 1.000 14.31863 28 SER B N 1
ATOM 1627 C CA . SER B 1 28 ? 13.53100 31.13200 44.71000 1.000 16.57934 28 SER B CA 1
ATOM 1628 C C . SER B 1 28 ? 14.86900 31.20200 45.43900 1.000 15.14018 28 SER B C 1
ATOM 1629 O O . SER B 1 28 ? 15.10600 30.46200 46.40300 1.000 15.42025 28 SER B O 1
ATOM 1632 N N . VAL B 1 29 ? 15.74700 32.10400 44.99400 1.000 14.03108 29 VAL B N 1
ATOM 1633 C CA . VAL B 1 29 ? 17.10500 32.15000 45.52200 1.000 11.44436 29 VAL B CA 1
ATOM 1634 C C . VAL B 1 29 ? 17.13700 32.54100 47.00200 1.000 13.86821 29 VAL B C 1
ATOM 1635 O O . VAL B 1 29 ? 18.11500 32.24200 47.70300 1.000 16.98191 29 VAL B O 1
ATOM 1639 N N . GLY B 1 30 ? 16.08300 33.17800 47.50900 1.000 14.12752 30 GLY B N 1
ATOM 1640 C CA . GLY B 1 30 ? 16.03900 33.50300 48.92800 1.000 12.54935 30 GLY B CA 1
ATOM 1641 C C . GLY B 1 30 ? 16.10200 32.29900 49.84900 1.000 16.72846 30 GLY B C 1
ATOM 1642 O O . GLY B 1 30 ? 16.45800 32.44200 51.02600 1.000 15.12752 30 GLY B O 1
ATOM 1643 N N . PHE B 1 31 ? 15.76600 31.11000 49.34600 1.000 13.59477 31 PHE B N 1
ATOM 1644 C CA . PHE B 1 31 ? 15.89100 29.91000 50.16500 1.000 16.22171 31 PHE B CA 1
ATOM 1645 C C . PHE B 1 31 ? 17.34000 29.49000 50.39300 1.000 18.54146 31 PHE B C 1
ATOM 1646 O O . PHE B 1 31 ? 17.60700 28.71100 51.31600 1.000 20.66667 31 PHE B O 1
ATOM 1654 N N . VAL B 1 32 ? 18.28500 29.98000 49.59100 1.000 13.46107 32 VAL B N 1
ATOM 1655 C CA . VAL B 1 32 ? 19.69300 29.70800 49.82900 1.000 15.79003 32 VAL B CA 1
ATOM 1656 C C . VAL B 1 32 ? 20.48100 30.96600 50.19900 1.000 16.02610 32 VAL B C 1
ATOM 1657 O O . VAL B 1 32 ? 21.49000 30.86100 50.90700 1.000 16.43103 32 VAL B O 1
ATOM 1661 N N . TRP B 1 33 ? 20.06300 32.15100 49.75000 1.000 14.51118 33 TRP B N 1
ATOM 1662 C CA . TRP B 1 33 ? 20.67500 33.39800 50.20700 1.000 15.86658 33 TRP B CA 1
ATOM 1663 C C . TRP B 1 33 ? 19.55300 34.38300 50.51500 1.000 15.75409 33 TRP B C 1
ATOM 1664 O O . TRP B 1 33 ? 18.99800 35.01100 49.60800 1.000 17.51139 33 TRP B O 1
ATOM 1675 N N . SER B 1 34 ? 19.23400 34.53500 51.79300 1.000 14.40984 34 SER B N 1
ATOM 1676 C CA . SER B 1 34 ? 18.03500 35.27200 52.16200 1.000 17.91069 34 SER B CA 1
ATOM 1677 C C . SER B 1 34 ? 18.16900 36.75800 51.86700 1.000 21.70493 34 SER B C 1
ATOM 1678 O O . SER B 1 34 ? 19.23400 37.35400 52.04900 1.000 21.88255 34 SER B O 1
ATOM 1681 N N . GLY B 1 35 ? 17.06700 37.35800 51.43100 1.000 17.30157 35 GLY B N 1
ATOM 1682 C CA . GLY B 1 35 ? 17.03400 38.78700 51.19400 1.000 23.05661 35 GLY B CA 1
ATOM 1683 C C . GLY B 1 35 ? 15.67200 39.36900 51.49900 1.000 22.77144 35 GLY B C 1
ATOM 1684 O O . GLY B 1 35 ? 14.67300 38.95400 50.90200 1.000 26.04286 35 GLY B O 1
ATOM 1685 N N . SER B 1 36 ? 15.61600 40.31900 52.42900 1.000 25.47966 36 SER B N 1
ATOM 1686 C CA . SER B 1 36 ? 14.36600 40.98500 52.76300 1.000 28.51877 36 SER B CA 1
ATOM 1687 C C . SER B 1 36 ? 14.06000 42.08700 51.75400 1.000 25.39401 36 SER B C 1
ATOM 1688 O O . SER B 1 36 ? 14.94000 42.56700 51.03200 1.000 23.88994 36 SER B O 1
ATOM 1691 N N . ASP B 1 37 ? 12.79600 42.52200 51.75100 1.000 28.09348 37 ASP B N 1
ATOM 1692 C CA . ASP B 1 37 ? 12.33200 43.60400 50.84100 1.000 27.79687 37 ASP B CA 1
ATOM 1693 C C . ASP B 1 37 ? 13.15300 44.87400 51.09800 1.000 27.46728 37 ASP B C 1
ATOM 1694 O O . ASP B 1 37 ? 13.48600 45.56600 50.11600 1.000 22.59414 37 ASP B O 1
ATOM 1699 N N . SER B 1 38 ? 13.46400 45.16200 52.36700 1.000 27.26002 38 SER B N 1
ATOM 1700 C CA . SER B 1 38 ? 14.23700 46.35000 52.70800 1.000 27.07502 38 SER B CA 1
ATOM 1701 C C . SER B 1 38 ? 15.72000 46.21600 52.38900 1.000 26.50874 38 SER B C 1
ATOM 1702 O O . SER B 1 38 ? 16.42700 47.23200 52.37300 1.000 25.96380 38 SER B O 1
ATOM 1705 N N . GLN B 1 39 ? 16.21600 45.00100 52.14400 1.000 22.21226 39 GLN B N 1
ATOM 1706 C CA . GLN B 1 39 ? 17.57500 44.82600 51.64700 1.000 23.19543 39 GLN B CA 1
ATOM 1707 C C . GLN B 1 39 ? 17.62200 44.87700 50.12900 1.000 20.42279 39 GLN B C 1
ATOM 1708 O O . GLN B 1 39 ? 18.56900 45.43200 49.56500 1.000 19.00598 39 GLN B O 1
ATOM 1714 N N . ILE B 1 40 ? 16.59700 44.32400 49.47400 1.000 18.20229 40 ILE B N 1
ATOM 1715 C CA . ILE B 1 40 ? 16.58700 44.18300 48.02000 1.000 16.46113 40 ILE B CA 1
ATOM 1716 C C . ILE B 1 40 ? 16.32500 45.51900 47.33500 1.000 17.51522 40 ILE B C 1
ATOM 1717 O O . ILE B 1 40 ? 16.98500 45.86500 46.35000 1.000 13.94359 40 ILE B O 1
ATOM 1722 N N . TYR B 1 41 ? 15.34700 46.28400 47.81200 1.000 17.39268 41 TYR B N 1
ATOM 1723 C CA . TYR B 1 41 ? 15.03800 47.53600 47.12300 1.000 16.96772 41 TYR B CA 1
ATOM 1724 C C . TYR B 1 41 ? 16.25500 48.45000 47.00100 1.000 15.05247 41 TYR B C 1
ATOM 1725 O O . TYR B 1 41 ? 16.55100 48.89700 45.87900 1.000 15.10764 41 TYR B O 1
ATOM 1734 N N . PRO B 1 42 ? 17.00600 48.75300 48.06600 1.000 14.97524 42 PRO B N 1
ATOM 1735 C CA . PRO B 1 42 ? 18.13300 49.67900 47.89100 1.000 14.20124 42 PRO B CA 1
ATOM 1736 C C . PRO B 1 42 ? 19.27800 49.06900 47.11100 1.000 16.14369 42 PRO B C 1
ATOM 1737 O O . PRO B 1 42 ? 20.02100 49.80100 46.44900 1.000 15.67955 42 PRO B O 1
ATOM 1741 N N . GLU B 1 43 ? 19.45200 47.75200 47.17200 1.000 16.52804 43 GLU B N 1
ATOM 1742 C CA . GLU B 1 43 ? 20.51900 47.15000 46.38300 1.000 13.45073 43 GLU B CA 1
ATOM 1743 C C . GLU B 1 43 ? 20.23700 47.28500 44.89300 1.000 14.27922 43 GLU B C 1
ATOM 1744 O O . GLU B 1 43 ? 21.15800 47.53000 44.10900 1.000 14.29899 43 GLU B O 1
ATOM 1750 N N . LEU B 1 44 ? 18.97400 47.15700 44.48300 1.000 12.35081 44 LEU B N 1
ATOM 1751 C CA . LEU B 1 44 ? 18.64200 47.34400 43.07400 1.000 12.44003 44 LEU B CA 1
ATOM 1752 C C . LEU B 1 44 ? 18.85200 48.78900 42.65300 1.000 13.93777 44 LEU B C 1
ATOM 1753 O O . LEU B 1 44 ? 19.34100 49.05500 41.55000 1.000 13.71718 44 LEU B O 1
ATOM 1758 N N . ARG B 1 45 ? 18.47300 49.74400 43.51700 1.000 15.28504 45 ARG B N 1
ATOM 1759 C CA . ARG B 1 45 ? 18.72100 51.14700 43.19200 1.000 18.18431 45 ARG B CA 1
ATOM 1760 C C . ARG B 1 45 ? 20.21000 51.39800 43.01100 1.000 13.45331 45 ARG B C 1
ATOM 1761 O O . ARG B 1 45 ? 20.62300 52.10900 42.08600 1.000 15.76188 45 ARG B O 1
ATOM 1769 N N . LYS B 1 46 ? 21.03200 50.80400 43.88100 1.000 10.97454 46 LYS B N 1
ATOM 1770 C CA . LYS B 1 46 ? 22.47900 50.95400 43.76900 1.000 12.78951 46 LYS B CA 1
ATOM 1771 C C . LYS B 1 46 ? 23.00800 50.30700 42.49800 1.000 15.11067 46 LYS B C 1
ATOM 1772 O O . LYS B 1 46 ? 23.89300 50.85800 41.83500 1.000 14.63078 46 LYS B O 1
ATOM 1778 N N . MET B 1 47 ? 22.50700 49.11500 42.17200 1.000 14.85350 47 MET B N 1
ATOM 1779 C CA . MET B 1 47 ? 22.98100 48.42300 40.97700 1.000 13.66135 47 MET B CA 1
ATOM 1780 C C . MET B 1 47 ? 22.63300 49.20600 39.71400 1.000 16.55446 47 MET B C 1
ATOM 1781 O O . MET B 1 47 ? 23.41400 49.22700 38.74900 1.000 15.70187 47 MET B O 1
ATOM 1786 N N . GLU B 1 48 ? 21.47400 49.86600 39.70300 1.000 15.05602 48 GLU B N 1
ATOM 1787 C CA . GLU B 1 48 ? 21.12700 50.72000 38.57200 1.000 16.22991 48 GLU B CA 1
ATOM 1788 C C . GLU B 1 48 ? 22.02500 51.94900 38.52800 1.000 15.55102 48 GLU B C 1
ATOM 1789 O O . GLU B 1 48 ? 22.48600 52.35200 37.45200 1.000 17.87847 48 GLU B O 1
ATOM 1795 N N . ALA B 1 49 ? 22.28500 52.55600 39.69000 1.000 17.32363 49 ALA B N 1
ATOM 1796 C CA . ALA B 1 49 ? 23.16900 53.71800 39.73300 1.000 17.06554 49 ALA B CA 1
ATOM 1797 C C . ALA B 1 49 ? 24.56700 53.37900 39.23500 1.000 22.94748 49 ALA B C 1
ATOM 1798 O O . ALA B 1 49 ? 25.23900 54.23300 38.65200 1.000 22.23415 49 ALA B O 1
ATOM 1800 N N . GLU B 1 50 ? 25.02400 52.14800 39.46400 1.000 20.03954 50 GLU B N 1
ATOM 1801 C CA . GLU B 1 50 ? 26.32600 51.67900 39.01000 1.000 17.68586 50 GLU B CA 1
ATOM 1802 C C . GLU B 1 50 ? 26.28200 51.06700 37.61700 1.000 18.34498 50 GLU B C 1
ATOM 1803 O O . GLU B 1 50 ? 27.29000 50.51900 37.16700 1.000 19.32111 50 GLU B O 1
ATOM 1809 N N . GLU B 1 51 ? 25.14300 51.16400 36.93100 1.000 17.39753 51 GLU B N 1
ATOM 1810 C CA . GLU B 1 51 ? 24.96300 50.77500 35.53500 1.000 19.49628 51 GLU B CA 1
ATOM 1811 C C . GLU B 1 51 ? 25.10400 49.27200 35.31400 1.000 21.16743 51 GLU B C 1
ATOM 1812 O O . GLU B 1 51 ? 25.32300 48.84100 34.18300 1.000 15.47803 51 GLU B O 1
ATOM 1818 N N . LEU B 1 52 ? 24.97600 48.46100 36.37400 1.000 14.67883 52 LEU B N 1
ATOM 1819 C CA . LEU B 1 52 ? 24.81600 47.01500 36.21300 1.000 16.76227 52 LEU B CA 1
ATOM 1820 C C . LEU B 1 52 ? 23.41800 46.64800 35.74600 1.000 13.55902 52 LEU B C 1
ATOM 1821 O O . LEU B 1 52 ? 23.21800 45.55200 35.21800 1.000 14.04177 52 LEU B O 1
ATOM 1826 N N . LEU B 1 53 ? 22.45600 47.53700 35.96400 1.000 13.63137 53 LEU B N 1
ATOM 1827 C CA . LEU B 1 53 ? 21.07400 47.36900 35.56900 1.000 12.39089 53 LEU B CA 1
ATOM 1828 C C . LEU B 1 53 ? 20.63000 48.59900 34.80000 1.000 15.39005 53 LEU B C 1
ATOM 1829 O O . LEU B 1 53 ? 21.05500 49.71900 35.08900 1.000 17.05663 53 LEU B O 1
ATOM 1834 N N . VAL B 1 54 ? 19.77300 48.36500 33.82400 1.000 16.08729 54 VAL B N 1
ATOM 1835 C CA . VAL B 1 54 ? 19.07300 49.41100 33.10400 1.000 17.98936 54 VAL B CA 1
ATOM 1836 C C . VAL B 1 54 ? 17.67100 49.48300 33.68200 1.000 22.47319 54 VAL B C 1
ATOM 1837 O O . VAL B 1 54 ? 16.98700 48.45700 33.80900 1.000 19.15568 54 VAL B O 1
ATOM 1841 N N . GLY B 1 55 ? 17.26600 50.68100 34.08900 1.000 21.16498 55 GLY B N 1
ATOM 1842 C CA . GLY B 1 55 ? 15.91200 50.89900 34.55500 1.000 21.49899 55 GLY B CA 1
ATOM 1843 C C . GLY B 1 55 ? 15.05600 51.42100 33.41400 1.000 24.23971 55 GLY B C 1
ATOM 1844 O O . GLY B 1 55 ? 15.47500 52.29000 32.64900 1.000 26.51464 55 GLY B O 1
ATOM 1845 N N . SER B 1 56 ? 13.86500 50.85000 33.29200 1.000 20.37823 56 SER B N 1
ATOM 1846 C CA . SER B 1 56 ? 12.87700 51.28700 32.32000 1.000 21.55274 56 SER B CA 1
ATOM 1847 C C . SER B 1 56 ? 11.55300 51.46600 33.04100 1.000 24.10558 56 SER B C 1
ATOM 1848 O O . SER B 1 56 ? 11.09300 50.55300 33.73400 1.000 20.75592 56 SER B O 1
ATOM 1851 N N . ASP B 1 57 ? 10.95300 52.64200 32.88600 1.000 23.60548 57 ASP B N 1
ATOM 1852 C CA . ASP B 1 57 ? 9.64000 52.89000 33.46000 1.000 27.58696 57 ASP B CA 1
ATOM 1853 C C . ASP B 1 57 ? 8.58100 52.10900 32.69200 1.000 25.53327 57 ASP B C 1
ATOM 1854 O O . ASP B 1 57 ? 8.47900 52.22000 31.46500 1.000 28.85106 57 ASP B O 1
ATOM 1859 N N . VAL B 1 58 ? 7.79300 51.31300 33.41200 1.000 22.55157 58 VAL B N 1
ATOM 1860 C CA . VAL B 1 58 ? 6.73900 50.52200 32.78300 1.000 23.81844 58 VAL B CA 1
ATOM 1861 C C . VAL B 1 58 ? 5.42000 50.78600 33.49500 1.000 23.55286 58 VAL B C 1
ATOM 1862 O O . VAL B 1 58 ? 5.40600 51.03500 34.70700 1.000 24.23540 58 VAL B O 1
ATOM 1866 N N . PRO B 1 59 ? 4.30100 50.75900 32.77900 1.000 28.59789 59 PRO B N 1
ATOM 1867 C CA . PRO B 1 59 ? 2.99600 50.72400 33.44700 1.000 28.11426 59 PRO B CA 1
ATOM 1868 C C . PRO B 1 59 ? 2.90600 49.50500 34.35200 1.000 28.36892 59 PRO B C 1
ATOM 1869 O O . PRO B 1 59 ? 3.26100 48.39200 33.95700 1.000 29.59408 59 PRO B O 1
ATOM 1873 N N . TRP B 1 60 ? 2.44600 49.72400 35.58000 1.000 26.41503 60 TRP B N 1
ATOM 1874 C CA . TRP B 1 60 ? 2.44800 48.66500 36.58100 1.000 27.54320 60 TRP B CA 1
ATOM 1875 C C . TRP B 1 60 ? 1.41400 48.92600 37.67200 1.000 31.12198 60 TRP B C 1
ATOM 1876 O O . TRP B 1 60 ? 0.74200 48.00000 38.13400 1.000 33.53214 60 TRP B O 1
ATOM 1887 N N . ALA B 1 65 ? 0.15300 54.17300 37.83100 1.000 25.77998 66 ALA B N 1
ATOM 1888 C CA . ALA B 1 65 ? 1.51500 54.58800 38.14400 1.000 21.11857 66 ALA B CA 1
ATOM 1889 C C . ALA B 1 65 ? 2.52400 53.82800 37.28200 1.000 26.00326 66 ALA B C 1
ATOM 1890 O O . ALA B 1 65 ? 2.22200 52.76200 36.75300 1.000 27.40015 66 ALA B O 1
ATOM 1892 N N . THR B 1 66 ? 3.71400 54.39200 37.12200 1.000 24.23817 67 THR B N 1
ATOM 1893 C CA . THR B 1 66 ? 4.80900 53.68800 36.47500 1.000 24.91271 67 THR B CA 1
ATOM 1894 C C . THR B 1 66 ? 5.76900 53.15900 37.53300 1.000 25.18839 67 THR B C 1
ATOM 1895 O O . THR B 1 66 ? 5.94200 53.75900 38.59800 1.000 24.17109 67 THR B O 1
ATOM 1899 N N . LYS B 1 67 A 6.39100 52.02100 37.23500 1.000 22.22131 67 LYS B N 1
ATOM 1900 C CA . LYS B 1 67 A 7.39500 51.43900 38.11000 1.000 18.74493 67 LYS B CA 1
ATOM 1901 C C . LYS B 1 67 A 8.64500 51.14300 37.29900 1.000 19.60978 67 LYS B C 1
ATOM 1902 O O . LYS B 1 67 A 8.57200 50.92500 36.08900 1.000 22.91213 67 LYS B O 1
ATOM 1908 N N . THR B 1 68 ? 9.79300 51.13900 37.97300 1.000 16.29751 68 THR B N 1
ATOM 1909 C CA . THR B 1 68 ? 11.05700 50.84000 37.30600 1.000 17.02431 68 THR B CA 1
ATOM 1910 C C . THR B 1 68 ? 11.20100 49.32900 37.12700 1.000 20.95792 68 THR B C 1
ATOM 1911 O O . THR B 1 68 ? 11.17200 48.56900 38.10400 1.000 18.47311 68 THR B O 1
ATOM 1915 N N . GLU B 1 69 ? 11.34300 48.89700 35.87800 1.000 16.65126 69 GLU B N 1
ATOM 1916 C CA . GLU B 1 69 ? 11.68500 47.52000 35.54700 1.000 17.25062 69 GLU B CA 1
ATOM 1917 C C . GLU B 1 69 ? 13.18900 47.44600 35.33800 1.000 17.65912 69 GLU B C 1
ATOM 1918 O O . GLU B 1 69 ? 13.74900 48.22800 34.56700 1.000 20.01637 69 GLU B O 1
ATOM 1924 N N . TYR B 1 70 ? 13.84100 46.52900 36.03900 1.000 13.37231 70 TYR B N 1
ATOM 1925 C CA . TYR B 1 70 ? 15.29000 46.41500 36.01300 1.000 14.37862 70 TYR B CA 1
ATOM 1926 C C . TYR B 1 70 ? 15.68300 45.27400 35.08900 1.000 15.94585 70 TYR B C 1
ATOM 1927 O O . TYR B 1 70 ? 15.11100 44.18600 35.17100 1.000 16.23405 70 TYR B O 1
ATOM 1936 N N . ALA B 1 71 ? 16.64600 45.52500 34.21400 1.000 12.94992 71 ALA B N 1
ATOM 1937 C CA . ALA B 1 71 ? 17.21200 44.49400 33.35400 1.000 16.41210 71 ALA B CA 1
ATOM 1938 C C . ALA B 1 71 ? 18.72800 44.56700 33.41800 1.000 14.15813 71 ALA B C 1
ATOM 1939 O O . ALA B 1 71 ? 19.30600 45.64100 33.56300 1.000 13.70702 71 ALA B O 1
ATOM 1941 N N . LEU B 1 72 ? 19.37200 43.41100 33.31500 1.000 15.01510 72 LEU B N 1
ATOM 1942 C CA . LEU B 1 72 ? 20.82700 43.38400 33.23400 1.000 13.66821 72 LEU B CA 1
ATOM 1943 C C . LEU B 1 72 ? 21.31900 44.18300 32.02900 1.000 13.83009 72 LEU B C 1
ATOM 1944 O O . LEU B 1 72 ? 20.80600 44.03900 30.91300 1.000 17.10494 72 LEU B O 1
ATOM 1949 N N . SER B 1 73 ? 22.31600 45.02600 32.26400 1.000 13.96953 73 SER B N 1
ATOM 1950 C CA . SER B 1 73 ? 23.10600 45.64100 31.20500 1.000 13.66935 73 SER B CA 1
ATOM 1951 C C . SER B 1 73 ? 24.27400 44.72500 30.84600 1.000 13.98995 73 SER B C 1
ATOM 1952 O O . SER B 1 73 ? 24.53200 43.72500 31.51700 1.000 11.96264 73 SER B O 1
ATOM 1955 N N . GLU B 1 74 ? 25.02800 45.08500 29.79700 1.000 12.67020 74 GLU B N 1
ATOM 1956 C CA . GLU B 1 74 ? 26.20900 44.27100 29.49500 1.000 14.18608 74 GLU B CA 1
ATOM 1957 C C . GLU B 1 74 ? 27.20600 44.28500 30.64900 1.000 14.11637 74 GLU B C 1
ATOM 1958 O O . GLU B 1 74 ? 27.84700 43.26900 30.93500 1.000 14.09610 74 GLU B O 1
ATOM 1964 N N . LYS B 1 75 ? 27.32600 45.41300 31.34600 1.000 13.01596 75 LYS B N 1
ATOM 1965 C CA . LYS B 1 75 ? 28.16200 45.46200 32.53800 1.000 15.31612 75 LYS B CA 1
ATOM 1966 C C . LYS B 1 75 ? 27.62700 44.51500 33.61100 1.000 13.67832 75 LYS B C 1
ATOM 1967 O O . LYS B 1 75 ? 28.40100 43.89300 34.35000 1.000 14.81443 75 LYS B O 1
ATOM 1973 N N . GLY B 1 76 ? 26.30200 44.37900 33.69500 1.000 13.48214 76 GLY B N 1
ATOM 1974 C CA . GLY B 1 76 ? 25.72100 43.46800 34.67000 1.000 10.58775 76 GLY B CA 1
ATOM 1975 C C . GLY B 1 76 ? 25.98400 42.01000 34.34300 1.000 13.87717 76 GLY B C 1
ATOM 1976 O O . GLY B 1 76 ? 26.25600 41.20900 35.23800 1.000 14.24277 76 GLY B O 1
ATOM 1977 N N . TRP B 1 77 ? 25.87400 41.64000 33.06400 1.000 12.01610 77 TRP B N 1
ATOM 1978 C CA . TRP B 1 77 ? 26.23400 40.28500 32.64800 1.000 13.33611 77 TRP B CA 1
ATOM 1979 C C . TRP B 1 77 ? 27.69700 39.98700 32.94900 1.000 13.06035 77 TRP B C 1
ATOM 1980 O O . TRP B 1 77 ? 28.03500 38.88300 33.39900 1.000 13.30766 77 TRP B O 1
ATOM 1991 N N . GLU B 1 78 ? 28.57800 40.95600 32.70200 1.000 13.46173 78 GLU B N 1
ATOM 1992 C CA . GLU B 1 78 ? 29.99200 40.79100 33.01300 1.000 14.40980 78 GLU B CA 1
ATOM 1993 C C . GLU B 1 78 ? 30.22000 40.64500 34.51100 1.000 14.17863 78 GLU B C 1
ATOM 1994 O O . GLU B 1 78 ? 31.01400 39.80200 34.94200 1.000 16.12466 78 GLU B O 1
ATOM 1996 N N . ALA B 1 79 ? 29.52000 41.44800 35.32200 1.000 12.57906 79 ALA B N 1
ATOM 1997 C CA . ALA B 1 79 ? 29.63500 41.33300 36.77200 1.000 12.93163 79 ALA B CA 1
ATOM 1998 C C . ALA B 1 79 ? 29.15300 39.96700 37.25400 1.000 13.20952 79 ALA B C 1
ATOM 1999 O O . ALA B 1 79 ? 29.74600 39.36600 38.16300 1.000 13.80499 79 ALA B O 1
ATOM 2001 N N . LEU B 1 80 ? 28.07000 39.47100 36.66100 1.000 10.45391 80 LEU B N 1
ATOM 2002 C CA . LEU B 1 80 ? 27.54800 38.15700 37.02100 1.000 10.52032 80 LEU B CA 1
ATOM 2003 C C . LEU B 1 80 ? 28.56600 37.05600 36.72000 1.000 10.07793 80 LEU B C 1
ATOM 2004 O O . LEU B 1 80 ? 28.82900 36.19100 37.56500 1.000 11.10109 80 LEU B O 1
ATOM 2009 N N . ARG B 1 81 ? 29.12000 37.05200 35.50000 1.000 10.01606 81 ARG B N 1
ATOM 2010 C CA . ARG B 1 81 ? 30.11000 36.03800 35.13100 1.000 11.50049 81 ARG B CA 1
ATOM 2011 C C . ARG B 1 81 ? 31.34000 36.12500 36.01900 1.000 13.07858 81 ARG B C 1
ATOM 2012 O O . ARG B 1 81 ? 31.88000 35.09700 36.44900 1.000 13.51513 81 ARG B O 1
ATOM 2020 N N . LYS B 1 82 ? 31.82100 37.34700 36.27100 1.000 12.09243 82 LYS B N 1
ATOM 2021 C CA . LYS B 1 82 ? 33.00100 37.52400 37.11200 1.000 15.14805 82 LYS B CA 1
ATOM 2022 C C . LYS B 1 82 ? 32.72800 37.05600 38.52700 1.000 14.33565 82 LYS B C 1
ATOM 2023 O O . LYS B 1 82 ? 33.56100 36.37100 39.13700 1.000 17.39599 82 LYS B O 1
ATOM 2029 N N . ALA B 1 83 ? 31.54800 37.38900 39.05500 1.000 12.46899 83 ALA B N 1
ATOM 2030 C CA . ALA B 1 83 ? 31.21100 36.99000 40.41700 1.000 11.39457 83 ALA B CA 1
ATOM 2031 C C . ALA B 1 83 ? 31.21800 35.47600 40.55400 1.000 11.67720 83 ALA B C 1
ATOM 2032 O O . ALA B 1 83 ? 31.73300 34.94300 41.54700 1.000 14.96540 83 ALA B O 1
ATOM 2034 N N . TRP B 1 84 ? 30.70200 34.76000 39.54400 1.000 11.72753 84 TRP B N 1
ATOM 2035 C CA . TRP B 1 84 ? 30.64300 33.30600 39.66000 1.000 11.19679 84 TRP B CA 1
ATOM 2036 C C . TRP B 1 84 ? 32.01800 32.66700 39.53500 1.000 11.30104 84 TRP B C 1
ATOM 2037 O O . TRP B 1 84 ? 32.28500 31.64900 40.17700 1.000 10.91134 84 TRP B O 1
ATOM 2048 N N . TYR B 1 85 ? 32.91700 33.27000 38.75800 1.000 12.92976 85 TYR B N 1
ATOM 2049 C CA . TYR B 1 85 ? 34.23800 32.69000 38.55500 1.000 10.66862 85 TYR B CA 1
ATOM 2050 C C . TYR B 1 85 ? 35.08500 32.75300 39.82100 1.000 10.30073 85 TYR B C 1
ATOM 2051 O O . TYR B 1 85 ? 35.94600 31.89300 40.02900 1.000 13.36208 85 TYR B O 1
ATOM 2060 N N . GLU B 1 86 ? 34.84700 33.73700 40.67800 1.000 12.50178 86 GLU B N 1
ATOM 2061 C CA . GLU B 1 86 ? 35.67600 33.90400 41.86000 1.000 14.71237 86 GLU B CA 1
ATOM 2062 C C . GLU B 1 86 ? 35.40800 32.79100 42.87700 1.000 13.73084 86 GLU B C 1
ATOM 2063 O O . GLU B 1 86 ? 34.27700 32.32300 43.01600 1.000 13.71162 86 GLU B O 1
ATOM 2069 N N . PRO B 1 87 ? 36.43500 32.34700 43.59700 1.000 14.59324 87 PRO B N 1
ATOM 2070 C CA . PRO B 1 87 ? 36.21400 31.34100 44.64500 1.000 15.58280 87 PRO B CA 1
ATOM 2071 C C . PRO B 1 87 ? 35.23000 31.84300 45.68900 1.000 19.09453 87 PRO B C 1
ATOM 2072 O O . PRO B 1 87 ? 35.08600 33.04600 45.91300 1.000 14.60266 87 PRO B O 1
ATOM 2076 N N . VAL B 1 88 ? 34.53900 30.89900 46.32700 1.000 13.18368 88 VAL B N 1
ATOM 2077 C CA . VAL B 1 88 ? 33.69000 31.24000 47.45800 1.000 20.20318 88 VAL B CA 1
ATOM 2078 C C . VAL B 1 88 ? 34.57000 31.66100 48.62500 1.000 17.62592 88 VAL B C 1
ATOM 2079 O O . VAL B 1 88 ? 35.61900 31.06100 48.87700 1.000 15.19274 88 VAL B O 1
ATOM 2083 N N . THR B 1 89 ? 34.16400 32.71000 49.33600 1.000 23.37941 89 THR B N 1
ATOM 2084 C CA . THR B 1 89 ? 34.75400 33.02700 50.62900 1.000 24.88623 89 THR B CA 1
ATOM 2085 C C . THR B 1 89 ? 33.84700 32.44500 51.69500 1.000 20.68720 89 THR B C 1
ATOM 2086 O O . THR B 1 89 ? 32.65200 32.75600 51.74000 1.000 20.30004 89 THR B O 1
ATOM 2090 N N . TYR B 1 90 ? 34.40500 31.57300 52.51400 1.000 18.73488 90 TYR B N 1
ATOM 2091 C CA . TYR B 1 90 ? 33.63400 30.88500 53.53700 1.000 20.68865 90 TYR B CA 1
ATOM 2092 C C . TYR B 1 90 ? 33.66400 31.73100 54.80000 1.000 28.14690 90 TYR B C 1
ATOM 2093 O O . TYR B 1 90 ? 34.69700 31.83300 55.46800 1.000 34.39641 90 TYR B O 1
ATOM 2102 N N . GLY B 1 91 ? 32.53200 32.34500 55.11000 1.000 23.27271 91 GLY B N 1
ATOM 2103 C CA . GLY B 1 91 ? 32.41500 33.16300 56.28900 1.000 33.79062 91 GLY B CA 1
ATOM 2104 C C . GLY B 1 91 ? 32.53200 32.33200 57.54600 1.000 30.13875 91 GLY B C 1
ATOM 2105 O O . GLY B 1 91 ? 32.53700 31.09800 57.51600 1.000 33.41047 91 GLY B O 1
ATOM 2106 N N . PRO B 1 92 ? 32.64700 32.99800 58.68300 1.000 36.81931 92 PRO B N 1
ATOM 2107 C CA . PRO B 1 92 ? 32.66000 32.27400 59.95100 1.000 34.08938 92 PRO B CA 1
ATOM 2108 C C . PRO B 1 92 ? 31.26000 31.81600 60.33800 1.000 28.08699 92 PRO B C 1
ATOM 2109 O O . PRO B 1 92 ? 30.25400 32.41700 59.95800 1.000 33.72706 92 PRO B O 1
ATOM 2113 N N . THR B 1 93 ? 31.21100 30.71400 61.07800 1.000 30.08882 93 THR B N 1
ATOM 2114 C CA . THR B 1 93 ? 29.93700 30.12500 61.47400 1.000 27.91595 93 THR B CA 1
ATOM 2115 C C . THR B 1 93 ? 29.20800 31.01200 62.47600 1.000 27.71553 93 THR B C 1
ATOM 2116 O O . THR B 1 93 ? 29.80900 31.52700 63.42100 1.000 23.58901 93 THR B O 1
ATOM 2120 N N . ARG B 1 94 ? 27.89900 31.17800 62.27000 1.000 22.70589 94 ARG B N 1
ATOM 2121 C CA . ARG B 1 94 ? 27.00700 31.77800 63.26300 1.000 24.00432 94 ARG B CA 1
ATOM 2122 C C . ARG B 1 94 ? 25.75000 30.90900 63.30600 1.000 22.13217 94 ARG B C 1
ATOM 2123 O O . ARG B 1 94 ? 24.76300 31.15600 62.61200 1.000 25.46894 94 ARG B O 1
ATOM 2131 N N . ASP B 1 95 ? 25.80500 29.86300 64.11500 1.000 15.94597 95 ASP B N 1
ATOM 2132 C CA . ASP B 1 95 ? 24.74000 28.87300 64.17100 1.000 12.44037 95 ASP B CA 1
ATOM 2133 C C . ASP B 1 95 ? 24.06500 28.94300 65.53600 1.000 14.31362 95 ASP B C 1
ATOM 2134 O O . ASP B 1 95 ? 24.64200 28.47300 66.53100 1.000 13.57229 95 ASP B O 1
ATOM 2139 N N . PRO B 1 96 ? 22.83200 29.45300 65.63000 1.000 12.68495 96 PRO B N 1
ATOM 2140 C CA . PRO B 1 96 ? 22.22800 29.63700 66.95900 1.000 13.35164 96 PRO B CA 1
ATOM 2141 C C . PRO B 1 96 ? 21.93300 28.33200 67.67600 1.000 12.30650 96 PRO B C 1
ATOM 2142 O O . PRO B 1 96 ? 22.01500 28.29100 68.90700 1.000 11.96499 96 PRO B O 1
ATOM 2146 N N . ALA B 1 97 ? 21.58400 27.26900 66.95100 1.000 13.06611 97 ALA B N 1
ATOM 2147 C CA . ALA B 1 97 ? 21.30000 25.98700 67.59400 1.000 14.85837 97 ALA B CA 1
ATOM 2148 C C . ALA B 1 97 ? 22.57200 25.32200 68.10900 1.000 11.13537 97 ALA B C 1
ATOM 2149 O O . ALA B 1 97 ?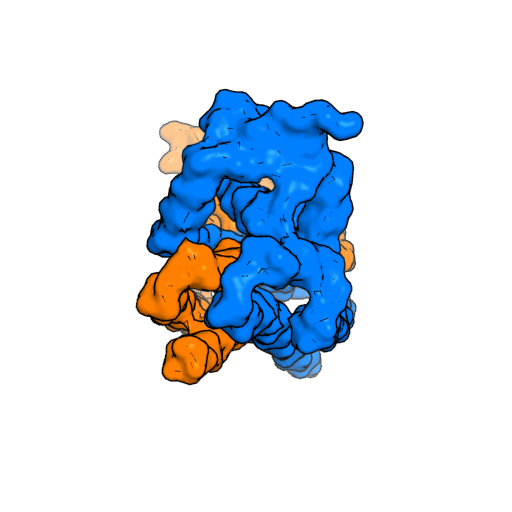 22.56000 24.66900 69.15900 1.000 10.51233 97 ALA B O 1
ATOM 2151 N N . ARG B 1 98 ? 23.68300 25.47100 67.38100 1.000 11.89402 98 ARG B N 1
ATOM 2152 C CA . ARG B 1 98 ? 24.94700 24.92400 67.85300 1.000 11.46154 98 ARG B CA 1
ATOM 2153 C C . ARG B 1 98 ? 25.42300 25.66600 69.09900 1.000 8.81244 98 ARG B C 1
ATOM 2154 O O . ARG B 1 98 ? 25.93300 25.04600 70.04200 1.000 9.62789 98 ARG B O 1
ATOM 2162 N N . LEU B 1 99 ? 25.25300 26.99300 69.11700 1.000 10.81352 99 LEU B N 1
ATOM 2163 C CA . LEU B 1 99 ? 25.57900 27.78100 70.30400 1.000 10.24541 99 LEU B CA 1
ATOM 2164 C C . LEU B 1 99 ? 24.72600 27.35300 71.49100 1.000 10.35689 99 LEU B C 1
ATOM 2165 O O . LEU B 1 99 ? 25.23800 27.16700 72.60200 1.000 9.09298 99 LEU B O 1
ATOM 2170 N N . LYS B 1 100 ? 23.41600 27.19000 71.27700 1.000 9.45303 100 LYS B N 1
ATOM 2171 C CA . LYS B 1 100 ? 22.54300 26.73200 72.36000 1.000 11.19402 100 LYS B CA 1
ATOM 2172 C C . LYS B 1 100 ? 23.02400 25.39500 72.90800 1.000 8.22343 100 LYS B C 1
ATOM 2173 O O . LYS B 1 100 ? 23.15200 25.20100 74.12200 1.000 9.53458 100 LYS B O 1
ATOM 2179 N N . ALA B 1 101 ? 23.29600 24.45100 72.01400 1.000 9.09583 101 ALA B N 1
ATOM 2180 C CA . ALA B 1 101 ? 23.67200 23.11300 72.44200 1.000 9.28759 101 ALA B CA 1
ATOM 2181 C C . ALA B 1 101 ? 24.98800 23.12200 73.19800 1.000 10.26032 101 ALA B C 1
ATOM 2182 O O . ALA B 1 101 ? 25.15100 22.37300 74.16700 1.000 10.24738 101 ALA B O 1
ATOM 2184 N N . ALA B 1 102 ? 25.93300 23.97700 72.78300 1.000 10.23694 102 ALA B N 1
ATOM 2185 C CA . ALA B 1 102 ? 27.23100 24.02400 73.44500 1.000 6.62776 102 ALA B CA 1
ATOM 2186 C C . ALA B 1 102 ? 27.09600 24.33300 74.92600 1.000 11.92381 102 ALA B C 1
ATOM 2187 O O . ALA B 1 102 ? 27.92400 23.89000 75.73500 1.000 11.76527 102 ALA B O 1
ATOM 2189 N N . TYR B 1 103 ? 26.04800 25.05400 75.30100 1.000 9.31813 103 TYR B N 1
ATOM 2190 C CA . TYR B 1 103 ? 25.86500 25.49300 76.67500 1.000 8.15406 103 TYR B CA 1
ATOM 2191 C C . TYR B 1 103 ? 24.54700 24.99700 77.25600 1.000 10.49120 103 TYR B C 1
ATOM 2192 O O . TYR B 1 103 ? 23.93300 25.67700 78.07900 1.000 10.72364 103 TYR B O 1
ATOM 2201 N N . PHE B 1 104 ? 24.11100 23.79600 76.85700 1.000 11.01441 104 PHE B N 1
ATOM 2202 C CA . PHE B 1 104 ? 22.89500 23.22100 77.44000 1.000 6.90628 104 PHE B CA 1
ATOM 2203 C C . PHE B 1 104 ? 22.95700 23.12500 78.95700 1.000 10.72863 104 PHE B C 1
ATOM 2204 O O . PHE B 1 104 ? 21.90800 23.04400 79.59600 1.000 10.81438 104 PHE B O 1
ATOM 2212 N N . GLU B 1 105 ? 24.15000 23.10900 79.54900 1.000 9.12925 105 GLU B N 1
ATOM 2213 C CA . GLU B 1 105 ? 24.22900 23.00600 81.00000 1.000 9.89906 105 GLU B CA 1
ATOM 2214 C C . GLU B 1 105 ? 23.68700 24.24000 81.70200 1.000 13.36251 105 GLU B C 1
ATOM 2215 O O . GLU B 1 105 ? 23.50200 24.19900 82.92700 1.000 13.58813 105 GLU B O 1
ATOM 2221 N N . VAL B 1 106 ? 23.40500 25.31600 80.96000 1.000 9.82278 106 VAL B N 1
ATOM 2222 C CA . VAL B 1 106 ? 22.77000 26.49300 81.55500 1.000 10.43892 106 VAL B CA 1
ATOM 2223 C C . VAL B 1 106 ? 21.39200 26.15000 82.10500 1.000 12.13203 106 VAL B C 1
ATOM 2224 O O . VAL B 1 106 ? 20.96300 26.70900 83.12200 1.000 14.23038 106 VAL B O 1
ATOM 2228 N N . GLY B 1 107 ? 20.68400 25.22700 81.45600 1.000 11.48900 107 GLY B N 1
ATOM 2229 C CA . GLY B 1 107 ? 19.35500 24.81000 81.86300 1.000 8.70703 107 GLY B CA 1
ATOM 2230 C C . GLY B 1 107 ? 19.29900 23.33300 82.20000 1.000 9.48894 107 GLY B C 1
ATOM 2231 O O . GLY B 1 107 ? 20.32800 22.71700 82.49500 1.000 11.11584 107 GLY B O 1
ATOM 2232 N N . THR B 1 108 ? 18.09600 22.76000 82.17900 1.000 11.78831 108 THR B N 1
ATOM 2233 C CA . THR B 1 108 ? 17.90000 21.36100 82.52400 1.000 7.53124 108 THR B CA 1
ATOM 2234 C C . THR B 1 108 ? 18.04200 20.47000 81.29800 1.000 8.78946 108 THR B C 1
ATOM 2235 O O . THR B 1 108 ? 17.99100 20.92700 80.14800 1.000 10.38767 108 THR B O 1
ATOM 2239 N N . ASN B 1 109 ? 18.20600 19.16900 81.55500 1.000 9.35406 109 ASN B N 1
ATOM 2240 C CA . ASN B 1 109 ? 18.17100 18.22600 80.44500 1.000 8.12175 109 ASN B CA 1
ATOM 2241 C C . ASN B 1 109 ? 16.82000 18.26500 79.73900 1.000 10.53735 109 ASN B C 1
ATOM 2242 O O . ASN B 1 109 ? 16.74800 18.07700 78.52700 1.000 9.94714 109 ASN B O 1
ATOM 2247 N N . GLY B 1 110 ? 15.73800 18.52000 80.48000 1.000 9.46137 110 GLY B N 1
ATOM 2248 C CA . GLY B 1 110 ? 14.44100 18.70400 79.84400 1.000 13.29652 110 GLY B CA 1
ATOM 2249 C C . GLY B 1 110 ? 14.40500 19.87700 78.87700 1.000 11.78964 110 GLY B C 1
ATOM 2250 O O . GLY B 1 110 ? 13.80100 19.78700 77.80400 1.000 12.05185 110 GLY B O 1
ATOM 2251 N N . ASP B 1 111 ? 15.00800 21.00600 79.265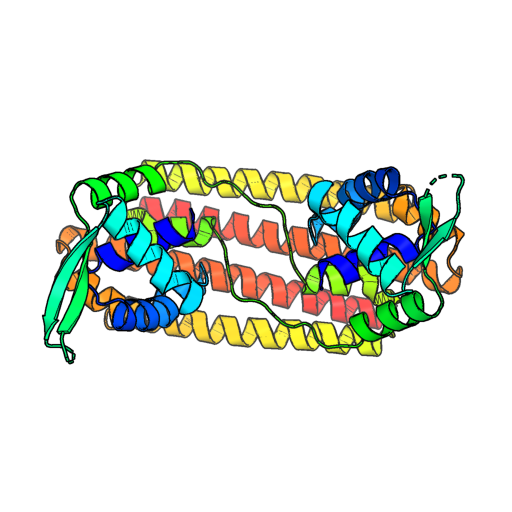00 1.000 9.95893 111 ASP B N 1
ATOM 2252 C CA . ASP B 1 111 ? 15.12900 22.14100 78.35600 1.000 9.90966 111 ASP B CA 1
ATOM 2253 C C . ASP B 1 111 ? 15.88900 21.73400 77.10400 1.000 9.30467 111 ASP B C 1
ATOM 2254 O O . ASP B 1 111 ? 15.49400 22.07300 75.97600 1.000 9.91247 111 ASP B O 1
ATOM 2259 N N . ALA B 1 112 ? 16.98300 20.99800 77.28900 1.000 8.35585 112 ALA B N 1
ATOM 2260 C CA . ALA B 1 112 ? 17.81200 20.61200 76.15200 1.000 6.21456 112 ALA B CA 1
ATOM 2261 C C . ALA B 1 112 ? 17.04800 19.69900 75.20500 1.000 7.12944 112 ALA B C 1
ATOM 2262 O O . ALA B 1 112 ? 17.15500 19.83300 73.98200 1.000 9.62300 112 ALA B O 1
ATOM 2264 N N . ARG B 1 113 ? 16.28000 18.75400 75.74600 1.000 8.09814 113 ARG B N 1
ATOM 2265 C CA . ARG B 1 113 ? 15.47700 17.88900 74.88300 1.000 7.38955 113 ARG B CA 1
ATOM 2266 C C . ARG B 1 113 ? 14.46400 18.70700 74.09500 1.000 9.69955 113 ARG B C 1
ATOM 2267 O O . ARG B 1 113 ? 14.21700 18.42600 72.91600 1.000 9.05571 113 ARG B O 1
ATOM 2275 N N . ARG B 1 114 ? 13.86000 19.71800 74.73600 1.000 7.52327 114 ARG B N 1
ATOM 2276 C CA . ARG B 1 114 ? 12.92300 20.59200 74.03600 1.000 7.96572 114 ARG B CA 1
ATOM 2277 C C . ARG B 1 114 ? 13.61100 21.29800 72.87500 1.000 11.04710 114 ARG B C 1
ATOM 2278 O O . ARG B 1 114 ? 13.06900 21.36000 71.76200 1.000 8.85817 114 ARG B O 1
ATOM 2286 N N . HIS B 1 115 ? 14.81800 21.82300 73.11200 1.000 10.38155 115 HIS B N 1
ATOM 2287 C CA . HIS B 1 115 ? 15.58200 22.45700 72.03400 1.000 6.93052 115 HIS B CA 1
ATOM 2288 C C . HIS B 1 115 ? 15.88000 21.47800 70.90500 1.000 8.69129 115 HIS B C 1
ATOM 2289 O O . HIS B 1 115 ? 15.76700 21.83200 69.72300 1.000 8.54670 115 HIS B O 1
ATOM 2296 N N . LEU B 1 116 ? 16.30100 20.25700 71.24100 1.000 7.26461 116 LEU B N 1
ATOM 2297 C CA . LEU B 1 116 ? 16.69200 19.31800 70.19300 1.000 7.41796 116 LEU B CA 1
ATOM 2298 C C . LEU B 1 116 ? 15.47900 18.84600 69.40800 1.000 10.63267 116 LEU B C 1
ATOM 2299 O O . LEU B 1 116 ? 15.55500 18.67700 68.18600 1.000 9.26202 116 LEU B O 1
ATOM 2304 N N . ARG B 1 117 ? 14.34700 18.62900 70.08700 1.000 9.83165 117 ARG B N 1
ATOM 2305 C CA . ARG B 1 117 ? 13.12000 18.27800 69.37600 1.000 11.99139 117 ARG B CA 1
ATOM 2306 C C . ARG B 1 117 ? 12.69700 19.39700 68.43200 1.000 9.76231 117 ARG B C 1
ATOM 2307 O O . ARG B 1 117 ? 12.19300 19.13700 67.33600 1.000 9.70063 117 ARG B O 1
ATOM 2315 N N . ALA B 1 118 ? 12.88400 20.65200 68.84700 1.000 9.68256 118 ALA B N 1
ATOM 2316 C CA . ALA B 1 118 ? 12.55900 21.78500 67.98500 1.000 10.59138 118 ALA B CA 1
ATOM 2317 C C . ALA B 1 118 ? 13.48300 21.84500 66.78100 1.000 10.70561 118 ALA B C 1
ATOM 2318 O O . ALA B 1 118 ? 13.06200 22.24200 65.68700 1.000 10.02042 118 ALA B O 1
ATOM 2320 N N . HIS B 1 119 ? 14.75300 21.48500 66.97900 1.000 8.76199 119 HIS B N 1
ATOM 2321 C CA . HIS B 1 119 ? 15.70800 21.42900 65.87300 1.000 7.20899 119 HIS B CA 1
ATOM 2322 C C . HIS B 1 119 ? 15.24400 20.44000 64.81700 1.000 9.38913 119 HIS B C 1
ATOM 2323 O O . HIS B 1 119 ? 15.27400 20.73000 63.61200 1.000 9.24817 119 HIS B O 1
ATOM 2330 N N . ILE B 1 120 ? 14.87400 19.23700 65.25800 1.000 7.92034 120 ILE B N 1
ATOM 2331 C CA . ILE B 1 120 ? 14.37500 18.20200 64.35400 1.000 7.02878 120 ILE B CA 1
ATOM 2332 C C . ILE B 1 120 ? 13.15400 18.70100 63.58900 1.000 9.95600 120 ILE B C 1
ATOM 2333 O O . ILE B 1 120 ? 13.07300 18.56100 62.36300 1.000 9.29701 120 ILE B O 1
ATOM 2338 N N . ALA B 1 121 ? 12.18100 19.28400 64.29900 1.000 9.40242 121 ALA B N 1
ATOM 2339 C CA . ALA B 1 121 ? 10.96500 19.73900 63.61700 1.000 11.33795 121 ALA B CA 1
ATOM 2340 C C . ALA B 1 121 ? 11.27800 20.81300 62.58600 1.000 13.58620 121 ALA B C 1
ATOM 2341 O O . ALA B 1 121 ? 10.68700 20.83700 61.49800 1.000 12.72052 121 ALA B O 1
ATOM 2343 N N . HIS B 1 122 ? 12.22100 21.69900 62.89700 1.000 10.31117 122 HIS B N 1
ATOM 2344 C CA . HIS B 1 122 ? 12.57300 22.75200 61.95700 1.000 10.70073 122 HIS B CA 1
ATOM 2345 C C . HIS B 1 122 ? 13.10400 22.16300 60.66500 1.000 11.02980 122 HIS B C 1
ATOM 2346 O O . HIS B 1 122 ? 12.64900 22.51600 59.56900 1.000 11.78915 122 HIS B O 1
ATOM 2353 N N . PHE B 1 123 ? 14.05900 21.25000 60.77700 1.000 9.80320 123 PHE B N 1
ATOM 2354 C CA . PHE B 1 123 ? 14.70000 20.72800 59.58500 1.000 8.11051 123 PHE B CA 1
ATOM 2355 C C . PHE B 1 123 ? 13.86700 19.66100 58.89700 1.000 11.38964 123 PHE B C 1
ATOM 2356 O O . PHE B 1 123 ? 14.01600 19.47900 57.69100 1.000 11.31181 123 PHE B O 1
ATOM 2364 N N . GLU B 1 124 ? 12.96800 18.97400 59.60800 1.000 10.46141 124 GLU B N 1
ATOM 2365 C CA . GLU B 1 124 ? 12.02800 18.11300 58.89000 1.000 12.02184 124 GLU B CA 1
ATOM 2366 C C . GLU B 1 124 ? 11.08800 18.95400 58.03100 1.000 12.99105 124 GLU B C 1
ATOM 2367 O O . GLU B 1 124 ? 10.74800 18.56200 56.90800 1.000 12.56626 124 GLU B O 1
ATOM 2373 N N . GLN B 1 125 ? 10.68400 20.12600 58.53200 1.000 13.56696 125 GLN B N 1
ATOM 2374 C CA . GLN B 1 125 ? 9.88100 21.03500 57.71900 1.000 11.06173 125 GLN B CA 1
ATOM 2375 C C . GLN B 1 125 ? 10.66700 21.56700 56.53100 1.000 13.46503 125 GLN B C 1
ATOM 2376 O O . GLN B 1 125 ? 10.12300 21.69100 55.43000 1.000 12.27969 125 GLN B O 1
ATOM 2382 N N . GLN B 1 126 ? 11.94700 21.88100 56.73400 1.000 14.11730 126 GLN B N 1
ATOM 2383 C CA . GLN B 1 126 ? 12.78300 22.34800 55.63400 1.000 16.32746 126 GLN B CA 1
ATOM 2384 C C . GLN B 1 126 ? 12.94900 21.27600 54.55600 1.000 12.01989 126 GLN B C 1
ATOM 2385 O O . GLN B 1 126 ? 12.92000 21.59100 53.36100 1.000 15.33300 126 GLN B O 1
ATOM 2391 N N . LYS B 1 127 ? 13.09400 20.00000 54.95500 1.000 11.46544 127 LYS B N 1
ATOM 2392 C CA . LYS B 1 127 ? 13.15600 18.91600 53.97900 1.000 12.39451 127 LYS B CA 1
ATOM 2393 C C . LYS B 1 127 ? 11.90800 18.89000 53.10800 1.000 11.74805 127 LYS B C 1
ATOM 2394 O O . LYS B 1 127 ? 11.99700 18.70500 51.89100 1.000 11.20817 127 LYS B O 1
ATOM 2400 N N . ILE B 1 128 ? 10.73000 19.07200 53.71500 1.000 9.99364 128 ILE B N 1
ATOM 2401 C CA . ILE B 1 128 ? 9.49800 19.05800 52.92800 1.000 10.52414 128 ILE B CA 1
ATOM 2402 C C . ILE B 1 128 ? 9.50700 20.18800 51.92400 1.000 11.10885 128 ILE B C 1
ATOM 2403 O O . ILE B 1 128 ? 9.10400 20.01600 50.76400 1.000 12.47287 128 ILE B O 1
ATOM 2408 N N . GLN B 1 129 ? 9.95100 21.36400 52.36500 1.000 10.15323 129 GLN B N 1
ATOM 2409 C CA . GLN B 1 129 ? 9.97900 22.52200 51.49400 1.000 9.82856 129 GLN B CA 1
ATOM 2410 C C . GLN B 1 129 ? 10.95400 22.28800 50.35300 1.000 10.05544 129 GLN B C 1
ATOM 2411 O O . GLN B 1 129 ? 10.61000 22.49100 49.18700 1.000 9.85952 129 GLN B O 1
ATOM 2417 N N . SER B 1 130 ? 12.16100 21.80900 50.67600 1.000 9.99882 130 SER B N 1
ATOM 2418 C CA . SER B 1 130 ? 13.17000 21.53800 49.65000 1.000 11.26885 130 SER B CA 1
ATOM 2419 C C . SER B 1 130 ? 12.71500 20.46600 48.66600 1.000 10.02385 130 SER B C 1
ATOM 2420 O O . SER B 1 130 ? 12.94500 20.58800 47.44700 1.000 9.91415 130 SER B O 1
ATOM 2423 N N . GLU B 1 131 ? 12.08900 19.40200 49.16300 1.000 9.16024 131 GLU B N 1
ATOM 2424 C CA . GLU B 1 131 ? 11.63900 18.34700 48.25600 1.000 11.96833 131 GLU B CA 1
ATOM 2425 C C . GLU B 1 131 ? 10.51500 18.84300 47.36400 1.000 13.60475 131 GLU B C 1
ATOM 2426 O O . GLU B 1 131 ? 10.44300 18.47700 46.18600 1.000 11.13982 131 GLU B O 1
ATOM 2432 N N . SER B 1 132 ? 9.64900 19.70500 47.90300 1.000 10.88574 132 SER B N 1
ATOM 2433 C CA . SER B 1 132 ? 8.59000 20.28900 47.08900 1.000 11.74205 132 SER B CA 1
ATOM 2434 C C . SER B 1 132 ? 9.16700 21.22300 46.03500 1.000 11.34777 132 SER B C 1
ATOM 2435 O O . SER B 1 132 ? 8.70600 21.23400 44.88600 1.000 12.99592 132 SER B O 1
ATOM 2438 N N . MET B 1 133 ? 10.20500 21.98200 46.39400 1.000 11.61526 133 MET B N 1
ATOM 2439 C CA . MET B 1 133 ? 10.87700 22.82900 45.41100 1.000 10.81647 133 M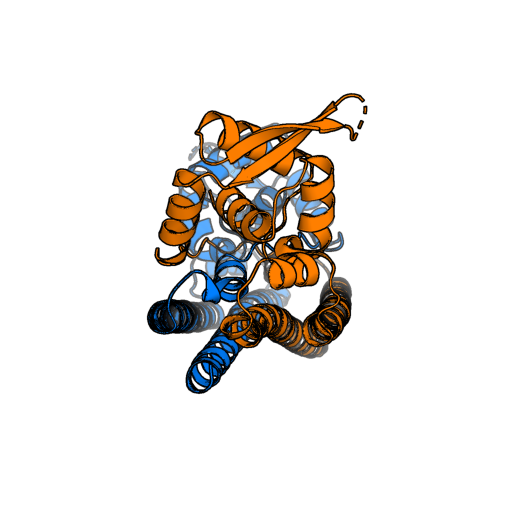ET B CA 1
ATOM 2440 C C . MET B 1 133 ? 11.47000 21.99200 44.27600 1.000 9.82804 133 MET B C 1
ATOM 2441 O O . MET B 1 133 ? 11.34100 22.34800 43.09900 1.000 9.72391 133 MET B O 1
ATOM 2446 N N . ILE B 1 134 ? 12.08100 20.85000 44.60800 1.000 7.97279 134 ILE B N 1
ATOM 2447 C CA . ILE B 1 134 ? 12.64900 19.98900 43.56800 1.000 9.92677 134 ILE B CA 1
ATOM 2448 C C . ILE B 1 134 ? 11.55600 19.47600 42.63100 1.000 9.05941 134 ILE B C 1
ATOM 2449 O O . ILE B 1 134 ? 11.74500 19.43200 41.40800 1.000 12.14351 134 ILE B O 1
ATOM 2454 N N . ASP B 1 135 ? 10.38400 19.11800 43.17400 1.000 9.84218 135 ASP B N 1
ATOM 2455 C CA . ASP B 1 135 ? 9.26200 18.72500 42.31400 1.000 11.84072 135 ASP B CA 1
ATOM 2456 C C . ASP B 1 135 ? 8.88200 19.84200 41.34000 1.000 13.02648 135 ASP B C 1
ATOM 2457 O O . ASP B 1 135 ? 8.65300 19.58700 40.15000 1.000 13.55845 135 ASP B O 1
ATOM 2462 N N . GLU B 1 136 ? 8.81400 21.08200 41.82800 1.000 10.66903 136 GLU B N 1
ATOM 2463 C CA . GLU B 1 136 ? 8.45400 22.20100 40.96200 1.000 13.04984 136 GLU B CA 1
ATOM 2464 C C . GLU B 1 136 ? 9.54300 22.46500 39.93600 1.000 12.38203 136 GLU B C 1
ATOM 2465 O O . GLU B 1 136 ? 9.25300 22.83100 38.78800 1.000 13.21489 136 GLU B O 1
ATOM 2471 N N . LEU B 1 137 ? 10.80600 22.31100 40.33400 1.000 8.21691 137 LEU B N 1
ATOM 2472 C CA . LEU B 1 137 ? 11.89700 22.53000 39.39300 1.000 9.63838 137 LEU B CA 1
ATOM 2473 C C . LEU B 1 137 ? 11.87900 21.48300 38.28800 1.000 12.12083 137 LEU B C 1
ATOM 2474 O O . LEU B 1 137 ? 12.00300 21.81600 37.10200 1.000 13.31725 137 LEU B O 1
ATOM 2479 N N . LYS B 1 138 ? 11.70400 20.20900 38.65300 1.000 10.22676 138 LYS B N 1
ATOM 2480 C CA . LYS B 1 138 ? 11.70500 19.15900 37.64200 1.000 11.14708 138 LYS B CA 1
ATOM 2481 C C . LYS B 1 138 ? 10.48100 19.23400 36.74100 1.000 12.33842 138 LYS B C 1
ATOM 2482 O O . LYS B 1 138 ? 10.55400 18.83700 35.56800 1.000 15.92475 138 LYS B O 1
ATOM 2488 N N . ALA B 1 139 ? 9.35000 19.70600 37.26700 1.000 15.63576 139 ALA B N 1
ATOM 2489 C CA . ALA B 1 139 ? 8.18300 19.97000 36.43400 1.000 15.91492 139 ALA B CA 1
ATOM 2490 C C . ALA B 1 139 ? 8.36300 21.18600 35.54200 1.000 13.90130 139 ALA B C 1
ATOM 2491 O O . ALA B 1 139 ? 7.56000 21.36900 34.62100 1.000 15.54132 139 ALA B O 1
ATOM 2493 N N . LYS B 1 140 ? 9.37100 22.02000 35.80700 1.000 14.90254 140 LYS B N 1
ATOM 2494 C CA . LYS B 1 140 ? 9.71400 23.21000 35.02400 1.000 13.14684 140 LYS B CA 1
ATOM 2495 C C . LYS B 1 140 ? 8.67000 24.31400 35.13500 1.000 15.02044 140 LYS B C 1
ATOM 2496 O O . LYS B 1 140 ? 8.64100 25.23400 34.30000 1.000 17.86045 140 LYS B O 1
ATOM 2502 N N . THR B 1 141 ? 7.83300 24.27400 36.17100 1.000 14.46894 141 THR B N 1
ATOM 2503 C CA . THR B 1 141 ? 6.77300 25.25200 36.31400 1.000 15.62298 141 THR B CA 1
ATOM 2504 C C . THR B 1 141 ? 6.99200 26.22000 37.46600 1.000 14.11033 141 THR B C 1
ATOM 2505 O O . THR B 1 141 ? 6.17200 27.12300 37.65100 1.000 17.61842 141 THR B O 1
ATOM 2509 N N . HIS B 1 142 ? 8.05600 26.07100 38.24400 1.000 11.91383 142 HIS B N 1
ATOM 2510 C CA . HIS B 1 142 ? 8.38300 27.10900 39.21000 1.000 12.18957 142 HIS B CA 1
ATOM 2511 C C . HIS B 1 142 ? 8.47000 28.45400 38.47500 1.000 13.87648 142 HIS B C 1
ATOM 2512 O O . HIS B 1 142 ? 9.13300 28.53200 37.43900 1.000 12.29975 142 HIS B O 1
ATOM 2519 N N . PRO B 1 143 ? 7.80200 29.50000 38.96500 1.000 10.78322 143 PRO B N 1
ATOM 2520 C CA . PRO B 1 143 ? 7.66700 30.71600 38.12800 1.000 11.17920 143 PRO B CA 1
ATOM 2521 C C . PRO B 1 143 ? 8.98000 31.35200 37.69200 1.000 13.84660 143 PRO B C 1
ATOM 2522 O O . PRO B 1 143 ? 9.08400 31.78700 36.54000 1.000 18.05082 143 PRO B O 1
ATOM 2526 N N . THR B 1 144 ? 9.99300 31.41500 38.56000 1.000 14.06694 144 THR B N 1
ATOM 2527 C CA . THR B 1 144 ? 11.26500 31.98700 38.13000 1.000 11.01471 144 THR B CA 1
ATOM 2528 C C . THR B 1 144 ? 11.98100 31.05600 37.16200 1.000 13.27614 144 THR B C 1
ATOM 2529 O O . THR B 1 144 ? 12.53100 31.51200 36.15200 1.000 12.63964 144 THR B O 1
ATOM 2533 N N . LEU B 1 145 ? 11.98000 29.74800 37.44300 1.000 12.90576 145 LEU B N 1
ATOM 2534 C CA . LEU B 1 145 ? 12.59400 28.80800 36.50800 1.000 13.01796 145 LEU B CA 1
ATOM 2535 C C . LEU B 1 145 ? 11.91900 28.87500 35.14200 1.000 12.43056 145 LEU B C 1
ATOM 2536 O O . LEU B 1 145 ? 12.59400 28.88200 34.11000 1.000 12.08619 145 LEU B O 1
ATOM 2541 N N . ALA B 1 146 ? 10.58900 28.95800 35.11300 1.000 12.92085 146 ALA B N 1
ATOM 2542 C CA . ALA B 1 146 ? 9.89500 28.97000 33.82800 1.000 13.60475 146 ALA B CA 1
ATOM 2543 C C . ALA B 1 146 ? 10.27200 30.20100 33.00600 1.000 13.87832 146 ALA B C 1
ATOM 2544 O O . ALA B 1 146 ? 10.52100 30.09700 31.79800 1.000 13.46570 146 ALA B O 1
ATOM 2546 N N . ARG B 1 147 ? 10.32600 31.36700 33.64800 1.000 14.24929 147 ARG B N 1
ATOM 2547 C CA . ARG B 1 147 ? 10.78100 32.58300 32.98100 1.000 12.81159 147 ARG B CA 1
ATOM 2548 C C . ARG B 1 147 ? 12.20300 32.42300 32.47100 1.000 12.88062 147 ARG B C 1
ATOM 2549 O O . ARG B 1 147 ? 12.52600 32.84700 31.35600 1.000 14.77029 147 ARG B O 1
ATOM 2557 N N . ARG B 1 148 ? 13.07600 31.83000 33.28600 1.000 12.58989 148 ARG B N 1
ATOM 2558 C CA . ARG B 1 148 ? 14.46400 31.62500 32.88100 1.000 13.16649 148 ARG B CA 1
ATOM 2559 C C . ARG B 1 148 ? 14.55500 30.71800 31.66200 1.000 12.58000 148 ARG B C 1
ATOM 2560 O O . ARG B 1 148 ? 15.29200 31.00700 30.70900 1.000 11.91074 148 ARG B O 1
ATOM 2568 N N . LEU B 1 149 ? 13.82600 29.60300 31.68000 1.000 12.35769 149 LEU B N 1
ATOM 2569 C CA . LEU B 1 149 ? 13.88000 28.67400 30.55600 1.000 12.65879 149 LEU B CA 1
ATOM 2570 C C . LEU B 1 149 ? 13.33100 29.31800 29.28800 1.000 13.84946 149 LEU B C 1
ATOM 2571 O O . LEU B 1 149 ? 13.84200 29.06800 28.19200 1.000 14.77164 149 LEU B O 1
ATOM 2576 N N . GLU B 1 150 ? 12.30600 30.16300 29.42200 1.000 13.85520 150 GLU B N 1
ATOM 2577 C CA . GLU B 1 150 ? 11.76600 30.87200 28.26600 1.000 16.71583 150 GLU B CA 1
ATOM 2578 C C . GLU B 1 150 ? 12.83200 31.71500 27.57800 1.000 20.15681 150 GLU B C 1
ATOM 2579 O O . GLU B 1 150 ? 12.80200 31.87200 26.35100 1.000 21.20860 150 GLU B O 1
ATOM 2581 N N . ARG B 1 151 ? 13.78100 32.25000 28.34000 1.000 15.00176 151 ARG B N 1
ATOM 2582 C CA . ARG B 1 151 ? 14.83000 33.12200 27.83100 1.000 20.35562 151 ARG B CA 1
ATOM 2583 C C . ARG B 1 151 ? 16.15400 32.40300 27.62200 1.000 19.27944 151 ARG B C 1
ATOM 2584 O O . ARG B 1 151 ? 17.17900 33.06300 27.40300 1.000 24.25623 151 ARG B O 1
ATOM 2592 N N . SER B 1 152 ? 16.16600 31.07900 27.70900 1.000 15.49708 152 SER B N 1
ATOM 2593 C CA . SER B 1 152 ? 17.39400 30.31900 27.58300 1.000 14.68915 152 SER B CA 1
ATOM 2594 C C . SER B 1 152 ? 17.34400 29.38500 26.38900 1.000 13.06295 152 SER B C 1
ATOM 2595 O O . SER B 1 152 ? 16.29200 28.82100 26.07700 1.000 17.95197 152 SER B O 1
ATOM 2598 N N . PRO B 1 153 ? 18.48200 29.17800 25.72800 1.000 15.31566 153 PRO B N 1
ATOM 2599 C CA . PRO B 1 153 ? 18.53900 28.20900 24.62900 1.000 17.44265 153 PRO B CA 1
ATOM 2600 C C . PRO B 1 153 ? 18.22500 26.80400 25.11800 1.000 14.78249 153 PRO B C 1
ATOM 2601 O O . PRO B 1 153 ? 18.68500 26.38000 26.17900 1.000 13.97225 153 PRO B O 1
ATOM 2605 N N . LYS B 1 154 ? 17.44400 26.07800 24.31300 1.000 13.44765 154 LYS B N 1
ATOM 2606 C CA . LYS B 1 154 ? 16.99900 24.74000 24.69600 1.000 16.27187 154 LYS B CA 1
ATOM 2607 C C . LYS B 1 154 ? 18.16100 23.83100 25.09300 1.000 14.25392 154 LYS B C 1
ATOM 2608 O O . LYS B 1 154 ? 18.02600 23.00800 26.00600 1.000 15.42131 154 LYS B O 1
ATOM 2614 N N . LYS B 1 155 ? 19.31200 23.96000 24.42400 1.000 12.39435 155 LYS B N 1
ATOM 2615 C CA . LYS B 1 155 ? 20.43900 23.07900 24.70700 1.000 13.92011 155 LYS B CA 1
ATOM 2616 C C . LYS B 1 155 ? 20.91500 23.18500 26.15000 1.000 13.15695 155 LYS B C 1
ATOM 2617 O O . LYS B 1 155 ? 21.53000 22.24200 26.66100 1.000 17.33129 155 LYS B O 1
ATOM 2623 N N . GLU B 1 156 ? 20.59500 24.28500 26.82800 1.000 13.13198 156 GLU B N 1
ATOM 2624 C CA . GLU B 1 156 ? 21.03100 24.54000 28.19000 1.000 12.46938 156 GLU B CA 1
ATOM 2625 C C . GLU B 1 156 ? 19.99000 24.19000 29.23600 1.000 14.14058 156 GLU B C 1
ATOM 2626 O O . GLU B 1 156 ? 20.29600 24.28700 30.42300 1.000 11.96742 156 GLU B O 1
ATOM 2632 N N . HIS B 1 157 ? 18.76700 23.82400 28.83800 1.000 9.67823 157 HIS B N 1
ATOM 2633 C CA . HIS B 1 157 ? 17.70000 23.69500 29.83100 1.000 11.96355 157 HIS B CA 1
ATOM 2634 C C . HIS B 1 157 ? 18.01200 22.63200 30.87200 1.000 11.54896 157 HIS B C 1
ATOM 2635 O O . HIS B 1 157 ? 17.78200 22.84800 32.06300 1.000 11.91949 157 HIS B O 1
ATOM 2642 N N . GLU B 1 158 ? 18.51100 21.47000 30.45400 1.000 14.28364 158 GLU B N 1
ATOM 2643 C CA . GLU B 1 158 ? 18.72700 20.40700 31.43400 1.000 15.15448 158 GLU B CA 1
ATOM 2644 C C . GLU B 1 158 ? 19.81200 20.79400 32.43600 1.000 11.07044 158 GLU B C 1
ATOM 2645 O O . GLU B 1 158 ? 19.68300 20.51700 33.63500 1.000 14.12686 158 GLU B O 1
ATOM 2651 N N . ARG B 1 159 ? 20.87600 21.44200 31.96300 1.000 12.48683 159 ARG B N 1
ATOM 2652 C CA . ARG B 1 159 ? 21.91400 21.94700 32.85600 1.000 10.62333 159 ARG B CA 1
ATOM 2653 C C . ARG B 1 159 ? 21.34600 22.95700 33.86000 1.000 10.63104 159 ARG B C 1
ATOM 2654 O O . ARG B 1 159 ? 21.62100 22.87800 35.06700 1.000 11.45049 159 ARG B O 1
ATOM 2662 N N . ILE B 1 160 ? 20.54500 23.91100 33.37900 1.000 8.45338 160 ILE B N 1
ATOM 2663 C CA . ILE B 1 160 ? 19.96400 24.93100 34.25500 1.000 9.81706 160 ILE B CA 1
ATOM 2664 C C . ILE B 1 160 ? 19.15600 24.27600 35.37400 1.000 11.00458 160 ILE B C 1
ATOM 2665 O O . ILE B 1 160 ? 19.30500 24.61200 36.55500 1.000 11.60769 160 ILE B O 1
ATOM 2670 N N . VAL B 1 161 ? 18.27800 23.33900 35.01300 1.000 9.64833 161 VAL B N 1
ATOM 2671 C CA . VAL B 1 161 ? 17.41500 22.69400 35.99700 1.000 10.27223 161 VAL B CA 1
ATOM 2672 C C . VAL B 1 161 ? 18.24600 21.89100 36.97700 1.000 10.24931 161 VAL B C 1
ATOM 2673 O O . VAL B 1 161 ? 18.04200 21.96700 38.19400 1.000 8.39233 161 VAL B O 1
ATOM 2677 N N . ALA B 1 162 ? 19.20300 21.12600 36.46200 1.000 8.28612 162 ALA B N 1
ATOM 2678 C CA . ALA B 1 162 ? 19.98500 20.23200 37.31400 1.000 11.28136 162 ALA B CA 1
ATOM 2679 C C . ALA B 1 162 ? 20.73200 20.99300 38.40400 1.000 10.12645 162 ALA B C 1
ATOM 2680 O O . ALA B 1 162 ? 20.88100 20.48500 39.52500 1.000 9.06753 162 ALA B O 1
ATOM 2682 N N . PHE B 1 163 ? 21.24600 22.19200 38.09200 1.000 9.03896 163 PHE B N 1
ATOM 2683 C CA . PHE B 1 163 ? 21.96500 22.93300 39.12300 1.000 9.88388 163 PHE B CA 1
ATOM 2684 C C . PHE B 1 163 ? 21.01600 23.46500 40.19100 1.000 8.91441 163 PHE B C 1
ATOM 2685 O O . PHE B 1 163 ? 21.36600 23.47400 41.37800 1.000 10.23226 163 PHE B O 1
ATOM 2693 N N . LYS B 1 164 ? 19.80300 23.88800 39.80600 1.000 8.94086 164 LYS B N 1
ATOM 2694 C CA . LYS B 1 164 ? 18.82400 24.27400 40.82200 1.000 8.33530 164 LYS B CA 1
ATOM 2695 C C . LYS B 1 164 ? 18.49700 23.08700 41.71700 1.000 7.92459 164 LYS B C 1
ATOM 2696 O O . LYS B 1 164 ? 18.40800 23.22600 42.94800 1.000 8.75315 164 LYS B O 1
ATOM 2702 N N . VAL B 1 165 ? 18.30900 21.91000 41.10900 1.000 9.91023 165 VAL B N 1
ATOM 2703 C CA . VAL B 1 165 ? 18.02100 20.71200 41.88800 1.000 7.28428 165 VAL B CA 1
ATOM 2704 C C . VAL B 1 165 ? 19.18300 20.40400 42.81700 1.000 9.48906 165 VAL B C 1
ATOM 2705 O O . VAL B 1 165 ? 18.98400 20.14400 44.00700 1.000 9.64915 165 VAL B O 1
ATOM 2709 N N . LEU B 1 166 ? 20.41800 20.49400 42.30300 1.000 9.28798 166 LEU B N 1
ATOM 2710 C CA . LEU B 1 166 ? 21.59400 20.20600 43.12300 1.000 10.58198 166 LEU B CA 1
ATOM 2711 C C . LEU B 1 166 ? 21.62200 21.07500 44.37800 1.000 9.13694 166 LEU B C 1
ATOM 2712 O O . LEU B 1 166 ? 21.95300 20.59300 45.47200 1.000 10.67255 166 LEU B O 1
ATOM 2717 N N . ALA B 1 167 ? 21.30000 22.36200 44.23200 1.000 9.61700 167 ALA B N 1
ATOM 2718 C CA . ALA B 1 167 ? 21.28800 23.27100 45.37400 1.000 9.89791 167 ALA B CA 1
ATOM 2719 C C . ALA B 1 167 ? 20.29700 22.80300 46.42800 1.000 12.71514 167 ALA B C 1
ATOM 2720 O O . ALA B 1 167 ? 20.62400 22.77700 47.62300 1.000 11.17097 167 ALA B O 1
ATOM 2722 N N . TYR B 1 168 ? 19.08600 22.40900 46.01300 1.000 10.80315 168 TYR B N 1
ATOM 2723 C CA . TYR B 1 168 ? 18.11800 21.98600 47.02200 1.000 11.09438 168 TYR B CA 1
ATOM 2724 C C . TYR B 1 168 ? 18.43200 20.60000 47.57300 1.000 10.93675 168 TYR B C 1
ATOM 2725 O O . TYR B 1 168 ? 18.08800 20.31000 48.72300 1.000 9.09241 168 TYR B O 1
ATOM 2734 N N . GLU B 1 169 ? 19.09700 19.73900 46.79900 1.000 9.57091 169 GLU B N 1
ATOM 2735 C CA . GLU B 1 169 ? 19.60100 18.49600 47.37800 1.000 8.37668 169 GLU B CA 1
ATOM 2736 C C . GLU B 1 169 ? 20.61600 18.77300 48.48100 1.000 11.57815 169 GLU B C 1
ATOM 2737 O O . GLU B 1 169 ? 20.70000 18.01600 49.45800 1.000 10.93960 169 GLU B O 1
ATOM 2743 N N . GLY B 1 170 ? 21.37400 19.86600 48.35800 1.000 8.92980 170 GLY B N 1
ATOM 2744 C CA . GLY B 1 170 ? 22.29300 20.23300 49.42300 1.000 9.59903 170 GLY B CA 1
ATOM 2745 C C . GLY B 1 170 ? 21.56800 20.71700 50.66000 1.000 9.75926 170 GLY B C 1
ATOM 2746 O O . GLY B 1 170 ? 21.97800 20.41800 51.78300 1.000 11.54249 170 GLY B O 1
ATOM 2747 N N . GLN B 1 171 ? 20.47900 21.45900 50.47100 1.000 9.65441 171 GLN B N 1
ATOM 2748 C CA . GLN B 1 171 ? 19.63500 21.83300 51.60100 1.000 8.25767 171 GLN B CA 1
ATOM 2749 C C . GLN B 1 171 ? 19.08800 20.59600 52.29800 1.000 9.96523 171 GLN B C 1
ATOM 2750 O O . GLN B 1 171 ? 19.04300 20.53900 53.53300 1.000 9.63316 171 GLN B O 1
ATOM 2756 N N . ILE B 1 172 ? 18.69600 19.57900 51.52000 1.000 9.35913 172 ILE B N 1
ATOM 2757 C CA . ILE B 1 172 ? 18.17800 18.34800 52.12200 1.000 9.18546 172 ILE B CA 1
ATOM 2758 C C . ILE B 1 172 ? 19.28500 17.59400 52.84600 1.000 9.79632 172 ILE B C 1
ATOM 2759 O O . ILE B 1 172 ? 19.07100 17.04500 53.93300 1.000 9.81963 172 ILE B O 1
ATOM 2764 N N . ALA B 1 173 ? 20.47400 17.52100 52.24100 1.000 8.91803 173 ALA B N 1
ATOM 2765 C CA . ALA B 1 173 ? 21.58600 16.84400 52.89900 1.000 9.76894 173 ALA B CA 1
ATOM 2766 C C . ALA B 1 173 ? 21.89900 17.48500 54.24300 1.000 11.63236 173 ALA B C 1
ATOM 2767 O O . ALA B 1 173 ? 22.04900 16.79100 55.25900 1.000 9.28647 173 ALA B O 1
ATOM 2769 N N . ARG B 1 174 ? 22.00200 18.81600 54.27000 1.000 9.50086 174 ARG B N 1
ATOM 2770 C CA . ARG B 1 174 ? 22.26200 19.50600 55.53200 1.000 8.90604 174 ARG B CA 1
ATOM 2771 C C . ARG B 1 174 ? 21.14900 19.23600 56.54000 1.000 9.92770 174 ARG B C 1
ATOM 2772 O O . ARG B 1 174 ? 21.42000 18.93900 57.70800 1.000 9.44884 174 ARG B O 1
ATOM 2780 N N . ALA B 1 175 ? 19.89700 19.31600 56.09800 1.000 8.93593 175 ALA B N 1
ATOM 2781 C CA . ALA B 1 175 ? 18.77800 19.13000 57.01400 1.000 8.28009 175 ALA B CA 1
ATOM 2782 C C . ALA B 1 175 ? 18.80800 17.74100 57.62900 1.000 8.71585 175 ALA B C 1
ATOM 2783 O O . ALA B 1 175 ? 18.57300 17.58200 58.83400 1.000 8.56117 175 ALA B O 1
ATOM 2785 N N . GLN B 1 176 ? 19.10300 16.72400 56.81800 1.000 9.17733 176 GLN B N 1
ATOM 2786 C CA . GLN B 1 176 ? 19.18000 15.36400 57.34000 1.000 9.21303 176 GLN B CA 1
ATOM 2787 C C . GLN B 1 176 ? 20.30300 15.23300 58.36200 1.000 10.26780 176 GLN B C 1
ATOM 2788 O O . GLN B 1 176 ? 20.14500 14.56800 59.38800 1.000 11.12083 176 GLN B O 1
ATOM 2794 N N . ALA B 1 177 ? 21.44700 15.86000 58.09600 1.000 7.87060 177 ALA B N 1
ATOM 2795 C CA . ALA B 1 177 ? 22.54600 15.83200 59.05600 1.000 10.32865 177 ALA B CA 1
ATOM 2796 C C . ALA B 1 177 ? 22.15100 16.48900 60.37400 1.000 10.27665 177 ALA B C 1
ATOM 2797 O O . ALA B 1 177 ? 22.51000 15.99700 61.45700 1.000 10.19632 177 ALA B O 1
ATOM 2799 N N . GLU B 1 178 ? 21.39800 17.59000 60.30300 1.000 8.39457 178 GLU B N 1
ATOM 2800 C CA . GLU B 1 178 ? 20.94700 18.27500 61.51200 1.000 7.53842 178 GLU B CA 1
ATOM 2801 C C . GLU B 1 178 ? 20.00100 17.39800 62.31900 1.000 10.28005 178 GLU B C 1
ATOM 2802 O O . GLU B 1 178 ? 20.06900 17.37000 63.55000 1.000 9.57189 178 GLU B O 1
ATOM 2808 N N . ILE B 1 179 ? 19.10300 16.69000 61.63200 1.000 9.33518 179 ILE B N 1
ATOM 2809 C CA . ILE B 1 179 ? 18.18300 15.77700 62.29800 1.000 8.64511 179 ILE B CA 1
ATOM 2810 C C . ILE B 1 179 ? 18.94600 14.64500 62.97600 1.000 10.05084 179 ILE B C 1
ATOM 2811 O O . ILE B 1 179 ? 18.67000 14.30400 64.13400 1.000 11.58088 179 ILE B O 1
ATOM 2816 N N . GLU B 1 180 ? 19.92600 14.05700 62.28000 1.000 9.33034 180 GLU B N 1
ATOM 2817 C CA . GLU B 1 180 ? 20.68100 12.94600 62.85800 1.000 9.96415 180 GLU B CA 1
ATOM 2818 C C . GLU B 1 180 ? 21.51400 13.40900 64.05100 1.000 10.83479 180 GLU B C 1
ATOM 2819 O O . GLU B 1 180 ? 21.60700 12.70300 65.06800 1.000 12.30675 180 GLU B O 1
ATOM 2825 N N . TRP B 1 181 ? 22.09800 14.60400 63.95600 1.000 10.15655 181 TRP B N 1
ATOM 2826 C CA . TRP B 1 181 ? 22.82500 15.18400 65.07700 1.000 9.02805 181 TRP B CA 1
ATOM 2827 C C . TRP B 1 181 ? 21.91300 15.38000 66.28100 1.000 11.05753 181 TRP B C 1
ATOM 2828 O O . TRP B 1 181 ? 22.25300 14.98400 67.40400 1.000 10.06256 181 TRP B O 1
ATOM 2839 N N . ALA B 1 182 ? 20.75400 16.00000 66.06300 1.000 10.02313 182 ALA B N 1
ATOM 2840 C CA . ALA B 1 182 ? 19.82400 16.22300 67.16600 1.000 7.28762 182 ALA B CA 1
ATOM 2841 C C . ALA B 1 182 ? 19.34700 14.90100 67.77100 1.000 11.27828 182 ALA B C 1
ATOM 2842 O O . ALA B 1 182 ? 19.14500 14.80200 68.99000 1.000 9.07618 182 ALA B O 1
ATOM 2844 N N . GLU B 1 183 ? 19.16900 13.87100 66.93800 1.000 10.66786 183 GLU B N 1
ATOM 2845 C CA . GLU B 1 183 ? 18.72300 12.57800 67.45700 1.000 11.38041 183 GLU B CA 1
ATOM 2846 C C . GLU B 1 183 ? 19.79600 11.92100 68.31700 1.000 14.05643 183 GLU B C 1
ATOM 2847 O O . GLU B 1 183 ? 19.48100 11.33100 69.36000 1.000 15.36946 183 GLU B O 1
ATOM 2853 N N . LYS B 1 184 ? 21.02800 12.18400 68.01600 1.000 12.89707 184 LYS B N 1
ATOM 2854 C CA . LYS B 1 184 ? 22.08900 11.58000 68.86100 1.000 16.61469 184 LYS B CA 1
ATOM 2855 C C . LYS B 1 184 ? 22.24600 12.44000 70.10800 1.000 13.38492 184 LYS B C 1
ATOM 2856 O O . LYS B 1 184 ? 22.49500 11.89500 71.15100 1.000 15.64105 184 LYS B O 1
ATOM 2862 N N . GLY B 1 185 ? 21.93300 13.69800 70.00100 1.000 11.82282 185 GLY B N 1
ATOM 2863 C CA . GLY B 1 185 ? 21.92100 14.50800 71.20100 1.000 11.58997 185 GLY B CA 1
ATOM 2864 C C . GLY B 1 185 ? 20.83400 14.06600 72.15400 1.000 13.92072 185 GLY B C 1
ATOM 2865 O O . GLY B 1 185 ? 21.03900 14.02500 73.36900 1.000 10.42864 185 GLY B O 1
ATOM 2866 N N . LEU B 1 186 ? 19.66700 13.70600 71.61400 1.000 12.73399 186 LEU B N 1
ATOM 2867 C CA . LEU B 1 186 ? 18.59100 13.20500 72.46600 1.000 12.45714 186 LEU B CA 1
ATOM 2868 C C . LEU B 1 186 ? 19.00100 11.91800 73.15900 1.000 14.38574 186 LEU B C 1
ATOM 2869 O O . LEU B 1 186 ? 18.64200 11.69900 74.32000 1.000 11.42597 186 LEU B O 1
ATOM 2874 N N . LYS B 1 187 ? 19.75000 11.04900 72.46300 1.000 11.69848 187 LYS B N 1
ATOM 2875 C CA . LYS B 1 187 ? 20.22600 9.81900 73.09500 1.000 12.27736 187 LYS B CA 1
ATOM 2876 C C . LYS B 1 187 ? 21.25200 10.12600 74.17500 1.000 17.76558 187 LYS B C 1
ATOM 2877 O O . LYS B 1 187 ? 21.24600 9.50200 75.24300 1.000 13.53369 187 LYS B O 1
ATOM 2883 N N . LEU B 1 188 ? 22.12800 11.10000 73.92200 1.000 11.55316 188 LEU B N 1
ATOM 2884 C CA . LEU B 1 188 ? 23.05200 11.55900 74.94900 1.000 11.79775 188 LEU B CA 1
ATOM 2885 C C . LEU B 1 188 ? 22.30100 12.00900 76.18800 1.000 13.94530 188 LEU B C 1
ATOM 2886 O O . LEU B 1 188 ? 22.67200 11.65100 77.31200 1.000 13.05537 188 LEU B O 1
ATOM 2891 N N . LEU B 1 189 ? 21.23000 12.78100 75.99500 1.000 11.82326 189 LEU B N 1
ATOM 2892 C CA . LEU B 1 189 ? 20.47100 13.31400 77.11800 1.000 10.92590 189 LEU B CA 1
ATOM 2893 C C . LEU B 1 189 ? 19.74700 12.22300 77.90500 1.000 16.07514 189 LEU B C 1
ATOM 2894 O O . LEU B 1 189 ? 19.37300 12.45300 79.05900 1.000 15.81051 189 LEU B O 1
ATOM 2899 N N . ASP B 1 190 ? 19.57400 11.03300 77.33100 1.000 14.32419 190 ASP B N 1
ATOM 2900 C CA . ASP B 1 190 ? 19.03000 9.92200 78.11300 1.000 15.70749 190 ASP B CA 1
ATOM 2901 C C . ASP B 1 190 ? 19.96900 9.53900 79.24800 1.000 16.53399 190 ASP B C 1
ATOM 2902 O O . ASP B 1 190 ? 19.51800 9.16600 80.33800 1.000 18.66503 190 ASP B O 1
ATOM 2907 N N . THR B 1 191 ? 21.28000 9.62800 79.01000 1.000 16.66679 191 THR B N 1
ATOM 2908 C CA . THR B 1 191 ? 22.29400 9.07900 79.90000 1.000 20.32222 191 THR B CA 1
ATOM 2909 C C . THR B 1 191 ? 22.90900 10.10500 80.83800 1.000 22.54123 191 THR B C 1
ATOM 2910 O O . THR B 1 191 ? 23.55400 9.71400 81.81600 1.000 26.68202 191 THR B O 1
ATOM 2914 N N . LEU B 1 192 ? 22.74000 11.39200 80.56400 1.000 20.17919 192 LEU B N 1
ATOM 2915 C CA . LEU B 1 192 ? 23.42000 12.43800 81.32500 1.000 22.77652 192 LEU B CA 1
ATOM 2916 C C . LEU B 1 192 ? 22.68500 12.73600 82.63400 1.000 29.08796 192 LEU B C 1
ATOM 2917 O O . LEU B 1 192 ? 21.46500 12.58100 82.72300 1.000 30.24789 192 LEU B O 1
#

Nearest PDB structures (foldseek):
  6lg2-assembly1_B  TM=1.005E+00  e=5.660E-29  Corynebacterium glutamicum ATCC 13032
  5z7b-assembly1_A  TM=9.975E-01  e=8.633E-26  Corynebacterium glutamicum
  6lg2-assembly1_A  TM=1.004E+00  e=1.529E-25  Corynebacterium glutamicum ATCC 13032
  6jyi-assembly1_A  TM=7.756E-01  e=7.174E-07  Bacillus cereus ATCC 14579
  6jyi-assembly1_B  TM=6.490E-01  e=1.359E-07  Bacillus cereus ATCC 14579

Secondary structure (DSSP, 8-state):
-HHHHHHHHHHTT--EEHHHHHHHHHTTGGGTB---HHHHHHHHHHHHHTTSEEEE---EEEE-HHHHHHHHHHHHSPP-PPPPB-HHHHHHHTGGGS-HHHHHHHHHHHHHHHHHHHHHHHHHHHHHHTT-SHHHHHHHHTS-GGGHHHHHHHHHHHHHHHHHHHHHHHHHHHHHHHHHHH-/-HHHHHHHHHHTT--EEHHHHHHHHHTTGGGTB---HHHHHHHHHHHHHTTSEEEEEEE--EEEEEEE-HHHHHHHHHHHHSPPP-PPPB-HHHHHHHTGGGS-HHHHHHHHHHHHHHHHHHHHHHHHHHHHHHHT-SHHHHHHHHTS-GGGHHHHHHHHHHHHHHHHHHHHHHHHHHHHHHHHHHH-

Sequence (371 aa):
MTLRSALLALLSSGPLTGYDASQRFGASVGFVWSGSDSQIYPELRKMEAEELLVGSDVTEYALSEKGWEALRKAWYEPVTYGPTRDPARLKAAYFEVGTNGDARRHLRAHIAHFEQQKIQSESMIDELKAKTHPTLARRLERSPKKEHERIVAFKVLAYEGQIARAQAEIEWAEKGLKLLDTLMTLRSALLALLSSGPLTGYDASQRFGASVGFVWSGSDSQIYPELRKMEAEELLVGSDVPWATKTEYALSEKGWEALRKAWYEPVTYGPTRDPARLKAAYFEVGTNGDARRHLRAHIAHFEQQKIQSESMIDELKAKTHPTLARRLERSPKKEHERIVAFKVLAYEGQIARAQAEIEWAEKGLKLLDTL

Foldseek 3Di:
DVVLLLLLVLQLLDKAALVRSQVLCCLAVCVVPNDHSVRSVVSQVVCVVVVQWDDDPCNITHGDPVVVVVNVVVVVDDDDDDDDDDVLVVCQVVVVVDDLVVLLVSLVVLLVVLVVLLVVLVVVLVCLVVCNSVSSVSNCVVDDPVCNVVVSVVSNVVSVVSNVVSVVSNVVSVVVNVVSVVD/DVVLLLLLVLQLLDKDFLVRSQVLCCLAVCLVVNDHSVRSVVSQVVCVVVVQWPWDWDPVVTTTITHGDPVVVVVNVVVVPDDDDDDDDDDVLVVCQVVVVVDDLVVLLVSLVVLLVVLVVLLVSLVVVLVCLVVQNSPSSVSNCVVDDPVCNVVVSVVSNVVSVVSNVVSVVSNVVSVVVNVVSVPD

Solvent-accessible surface area: 17356 Å² total; per-residue (Å²): 119,45,21,46,18,0,0,3,0,0,5,21,1,2,31,24,27,13,146,66,0,14,91,23,0,40,53,12,6,12,74,2,27,20,13,47,80,85,80,0,81,58,21,1,153,107,0,73,83,80,117,14,5,79,34,58,134,123,78,51,24,30,21,18,128,107,0,94,106,28,4,114,128,25,11,128,70,88,22,118,52,51,102,40,106,15,36,6,0,5,20,0,6,8,5,27,16,22,83,41,39,22,0,79,75,11,3,134,45,3,31,50,58,14,69,123,31,48,130,54,0,86,59,17,12,91,77,7,123,62,99,86,15,107,16,5,28,75,16,12,146,143,27,99,82,102,24,47,125,47,5,13,18,0,16,12,3,0,13,80,1,10,28,29,44,0,60,16,2,2,82,7,0,80,134,0,41,144,48,3,111,110,45,120,44,22,51,20,0,0,3,0,0,4,20,1,4,45,12,6,7,117,50,0,9,105,85,0,42,49,13,6,10,68,1,28,21,15,55,77,92,73,0,76,45,26,0,142,100,0,63,85,66,120,10,4,78,29,54,109,32,121,134,118,87,90,44,57,18,31,21,20,139,110,0,88,55,29,1,123,124,30,9,111,84,88,26,119,54,50,100,44,99,14,37,7,2,5,20,0,6,9,6,33,35,24,84,27,35,27,1,74,77,11,3,133,44,3,28,48,57,12,67,120,30,46,124,51,0,84,57,16,12,95,78,8,129,62,85,87,15,74,7,5,40,54,14,14,86,128,25,79,160,182,50,20,133,39,7,14,24,0,16,12,3,0,12,78,1,8,29,26,44,0,59,8,2,3,80,7,0,83,134,0,38,146,48,0,111,112,43

B-factor: mean 18.32, std 7.76, range [6.19, 54.69]

Radius of gyration: 23.06 Å; Cα contacts (8 Å, |Δi|>4): 511; chains: 2; bounding box: 42×46×66 Å